Protein AF-0000000080301906 (afdb_homodimer)

Sequence (530 aa):
MTETRQLPASRRPATAAEPAEPKFQPVRPRRAFEAVCEQIRRQVADGLLLPGHRLPGERELAEEFDISRSAVRQALRNLELAGIVQSRTGVNGGFFIKNGGSDGIAQAVRDMVGLGQVPTASVMEARIELTNVAIRLACERGSEEEFDAIAADIAAHAELFRLGQGSRTNASVSEFYRLVARATHNEVIEMLVDALSEIVRTFTARIDPKPNENMISARSRVLRYMRARDADRACAVMTKHLRHVSDYIEAQRVAGLADAGPSARMTETRQLPASRRPATAAEPAEPKFQPVRPRRAFEAVCEQIRRQVADGLLLPGHRLPGERELAEEFDISRSAVRQALRNLELAGIVQSRTGVNGGFFIKNGGSDGIAQAVRDMVGLGQVPTASVMEARIELTNVAIRLACERGSEEEFDAIAADIAAHAELFRLGQGSRTNASVSEFYRLVARATHNEVIEMLVDALSEIVRTFTARIDPKPNENMISARSRVLRYMRARDADRACAVMTKHLRHVSDYIEAQRVAGLADAGPSAR

pLDDT: mean 75.4, std 19.84, range [26.52, 98.81]

Nearest PDB structures (foldseek):
  2di3-assembly1_B  TM=6.225E-01  e=1.294E-08  Corynebacterium glutamicum
  4p9f-assembly1_A  TM=5.650E-01  e=2.944E-07  Escherichia coli UMEA 3718-1
  4p9f-assembly1_B  TM=6.136E-01  e=7.753E-06  Escherichia coli UMEA 3718-1
  6on4-assembly1_B  TM=4.444E-01  e=2.075E-06  Escherichia coli K-12
  4ham-assembly1_A-2  TM=5.681E-01  e=1.928E-03  Listeria monocytogenes EGD-e

Organism: Piscinibacter sakaiensis (NCBI:txid1547922)

Structure (mmCIF, N/CA/C/O backbone):
data_AF-0000000080301906-model_v1
#
loop_
_entity.id
_entity.type
_entity.pdbx_description
1 polymer 'Transcriptional regulator, GntR family'
#
loop_
_atom_site.group_PDB
_atom_site.id
_atom_site.type_symbol
_atom_site.label_atom_id
_atom_site.label_alt_id
_atom_site.label_comp_id
_atom_site.label_asym_id
_atom_site.label_entity_id
_atom_site.label_seq_id
_atom_site.pdbx_PDB_ins_code
_atom_site.Cartn_x
_atom_site.Cartn_y
_atom_site.Cartn_z
_atom_site.occupancy
_atom_site.B_iso_or_equiv
_atom_site.auth_seq_id
_atom_site.auth_comp_id
_atom_site.auth_asym_id
_atom_site.auth_atom_id
_atom_site.pdbx_PDB_model_num
ATOM 1 N N . MET A 1 1 ? -18.016 4.84 94.75 1 32.22 1 MET A N 1
ATOM 2 C CA . MET A 1 1 ? -17.969 3.904 93.625 1 32.22 1 MET A CA 1
ATOM 3 C C . MET A 1 1 ? -17.625 4.629 92.375 1 32.22 1 MET A C 1
ATOM 5 O O . MET A 1 1 ? -18.469 5.324 91.812 1 32.22 1 MET A O 1
ATOM 9 N N . THR A 1 2 ? -16.312 5.055 92.25 1 36.12 2 THR A N 1
ATOM 10 C CA . THR A 1 2 ? -15.586 6 91.438 1 36.12 2 THR A CA 1
ATOM 11 C C . THR A 1 2 ? -15.508 5.5 90 1 36.12 2 THR A C 1
ATOM 13 O O . THR A 1 2 ? -14.961 4.426 89.688 1 36.12 2 THR A O 1
ATOM 16 N N . GLU A 1 3 ? -16.562 5.82 89.25 1 36.28 3 GLU A N 1
ATOM 17 C CA . GLU A 1 3 ? -16.703 5.387 87.875 1 36.28 3 GLU A CA 1
ATOM 18 C C . GLU A 1 3 ? -15.508 5.801 87 1 36.28 3 GLU A C 1
ATOM 20 O O . GLU A 1 3 ? -15.18 6.988 86.938 1 36.28 3 GLU A O 1
ATOM 25 N N . THR A 1 4 ? -14.484 4.926 86.938 1 38.41 4 THR A N 1
ATOM 26 C CA . THR A 1 4 ? -13.242 5 86.188 1 38.41 4 THR A CA 1
ATOM 27 C C . THR A 1 4 ? -13.531 5.234 84.688 1 38.41 4 THR A C 1
ATOM 29 O O . THR A 1 4 ? -14.117 4.383 84 1 38.41 4 THR A O 1
ATOM 32 N N . ARG A 1 5 ? -13.867 6.457 84.375 1 37.91 5 ARG A N 1
ATOM 33 C CA . ARG A 1 5 ? -14.188 6.797 83 1 37.91 5 ARG A CA 1
ATOM 34 C C . ARG A 1 5 ? -13.055 6.398 82.062 1 37.91 5 ARG A C 1
ATOM 36 O O . ARG A 1 5 ? -11.93 6.867 82.188 1 37.91 5 ARG A O 1
ATOM 43 N N . GLN A 1 6 ? -13.086 5.156 81.625 1 36.5 6 GLN A N 1
ATOM 44 C CA . GLN A 1 6 ? -12.102 4.59 80.75 1 36.5 6 GLN A CA 1
ATOM 45 C C . GLN A 1 6 ? -11.906 5.492 79.5 1 36.5 6 GLN A C 1
ATOM 47 O O . GLN A 1 6 ? -12.867 5.824 78.812 1 36.5 6 GLN A O 1
ATOM 52 N N . LEU A 1 7 ? -10.883 6.363 79.625 1 37.34 7 LEU A N 1
ATOM 53 C CA . LEU A 1 7 ? -10.539 7.324 78.562 1 37.34 7 LEU A CA 1
ATOM 54 C C . LEU A 1 7 ? -10.414 6.633 77.188 1 37.34 7 LEU A C 1
ATOM 56 O O . LEU A 1 7 ? -9.859 5.535 77.125 1 37.34 7 LEU A O 1
ATOM 60 N N . PRO A 1 8 ? -11.242 7.008 76.25 1 37.72 8 PRO A N 1
ATOM 61 C CA . PRO A 1 8 ? -11.266 6.344 74.938 1 37.72 8 PRO A CA 1
ATOM 62 C C . PRO A 1 8 ? -9.883 6.242 74.312 1 37.72 8 PRO A C 1
ATOM 64 O O . PRO A 1 8 ? -8.992 7.027 74.625 1 37.72 8 PRO A O 1
ATOM 67 N N . ALA A 1 9 ? -9.438 5.012 73.875 1 39.5 9 ALA A N 1
ATOM 68 C CA . ALA A 1 9 ? -8.211 4.59 73.25 1 39.5 9 ALA A CA 1
ATOM 69 C C . ALA A 1 9 ? -7.855 5.539 72.062 1 39.5 9 ALA A C 1
ATOM 71 O O . ALA A 1 9 ? -8.727 5.934 71.312 1 39.5 9 ALA A O 1
ATOM 72 N N . SER A 1 10 ? -6.828 6.387 72.312 1 35.16 10 SER A N 1
ATOM 73 C CA . SER A 1 10 ? -6.277 7.352 71.312 1 35.16 10 SER A CA 1
ATOM 74 C C . SER A 1 10 ? -6.062 6.719 70 1 35.16 10 SER A C 1
ATOM 76 O O . SER A 1 10 ? -5.594 5.582 69.875 1 35.16 10 SER A O 1
ATOM 78 N N . ARG A 1 11 ? -6.832 7.148 68.938 1 37.91 11 ARG A N 1
ATOM 79 C CA . ARG A 1 11 ? -6.754 6.812 67.562 1 37.91 11 ARG A CA 1
ATOM 80 C C . ARG A 1 11 ? -5.32 6.902 67.062 1 37.91 11 ARG A C 1
ATOM 82 O O . ARG A 1 11 ? -4.676 7.949 67.188 1 37.91 11 ARG A O 1
ATOM 89 N N . ARG A 1 12 ? -4.664 5.75 66.938 1 37.38 12 ARG A N 1
ATOM 90 C CA . ARG A 1 12 ? -3.332 5.645 66.375 1 37.38 12 ARG A CA 1
ATOM 91 C C . ARG A 1 12 ? -3.203 6.531 65.125 1 37.38 12 ARG A C 1
ATOM 93 O O . ARG A 1 12 ? -4.078 6.523 64.25 1 37.38 12 ARG A O 1
ATOM 100 N N . PRO A 1 13 ? -2.352 7.582 65.188 1 33.69 13 PRO A N 1
ATOM 101 C CA . PRO A 1 13 ? -2.193 8.461 64.062 1 33.69 13 PRO A CA 1
ATOM 102 C C . PRO A 1 13 ? -1.949 7.684 62.75 1 33.69 13 PRO A C 1
ATOM 104 O O . PRO A 1 13 ? -1.402 6.578 62.781 1 33.69 13 PRO A O 1
ATOM 107 N N . ALA A 1 14 ? -2.828 7.902 61.75 1 35.78 14 ALA A N 1
ATOM 108 C CA . ALA A 1 14 ? -2.785 7.355 60.375 1 35.78 14 ALA A CA 1
ATOM 109 C C . ALA A 1 14 ? -1.362 7.371 59.844 1 35.78 14 ALA A C 1
ATOM 111 O O . ALA A 1 14 ? -0.594 8.297 60.125 1 35.78 14 ALA A O 1
ATOM 112 N N . THR A 1 15 ? -0.745 6.191 59.719 1 35.06 15 THR A N 1
ATOM 113 C CA . THR A 1 15 ? 0.549 5.973 59.094 1 35.06 15 THR A CA 1
ATOM 114 C C . THR A 1 15 ? 0.758 6.949 57.938 1 35.06 15 THR A C 1
ATOM 116 O O . THR A 1 15 ? -0.129 7.125 57.094 1 35.06 15 THR A O 1
ATOM 119 N N . ALA A 1 16 ? 1.639 7.961 58.125 1 35.81 16 ALA A N 1
ATOM 120 C CA . ALA A 1 16 ? 2.076 8.93 57.094 1 35.81 16 ALA A CA 1
ATOM 121 C C . ALA A 1 16 ? 2.242 8.258 55.75 1 35.81 16 ALA A C 1
ATOM 123 O O . ALA A 1 16 ? 2.793 7.16 55.656 1 35.81 16 ALA A O 1
ATOM 124 N N . ALA A 1 17 ? 1.367 8.617 54.844 1 36.56 17 ALA A N 1
ATOM 125 C CA . ALA A 1 17 ? 1.365 8.219 53.438 1 36.56 17 ALA A CA 1
ATOM 126 C C . ALA A 1 17 ? 2.783 8.188 52.875 1 36.56 17 ALA A C 1
ATOM 128 O O . ALA A 1 17 ? 3.594 9.07 53.156 1 36.56 17 ALA A O 1
ATOM 129 N N . GLU A 1 18 ? 3.371 7.02 52.75 1 36.81 18 GLU A N 1
ATOM 130 C CA . GLU A 1 18 ? 4.66 6.848 52.094 1 36.81 18 GLU A CA 1
ATOM 131 C C . GLU A 1 18 ? 4.828 7.844 50.938 1 36.81 18 GLU A C 1
ATOM 133 O O . GLU A 1 18 ? 3.883 8.102 50.188 1 36.81 18 GLU A O 1
ATOM 138 N N . PRO A 1 19 ? 5.746 8.836 51.094 1 34.81 19 PRO A N 1
ATOM 139 C CA . PRO A 1 19 ? 5.914 9.82 50.031 1 34.81 19 PRO A CA 1
ATOM 140 C C . PRO A 1 19 ? 5.852 9.188 48.625 1 34.81 19 PRO A C 1
ATOM 142 O O . PRO A 1 19 ? 6.32 8.062 48.438 1 34.81 19 PRO A O 1
ATOM 145 N N . ALA A 1 20 ? 4.836 9.461 47.938 1 36.38 20 ALA A N 1
ATOM 146 C CA . ALA A 1 20 ? 4.582 8.992 46.594 1 36.38 20 ALA A CA 1
ATOM 147 C C . ALA A 1 20 ? 5.848 9.07 45.719 1 36.38 20 ALA A C 1
ATOM 149 O O . ALA A 1 20 ? 6.543 10.086 45.75 1 36.38 20 ALA A O 1
ATOM 150 N N . GLU A 1 21 ? 6.66 8.023 45.75 1 37.03 21 GLU A N 1
ATOM 151 C CA . GLU A 1 21 ? 7.812 7.934 44.844 1 37.03 21 GLU A CA 1
ATOM 152 C C . GLU A 1 21 ? 7.555 8.672 43.531 1 37.03 21 GLU A C 1
ATOM 154 O O . GLU A 1 21 ? 6.488 8.523 42.938 1 37.03 21 GLU A O 1
ATOM 159 N N . PRO A 1 22 ? 8.148 9.867 43.469 1 34.72 22 PRO A N 1
ATOM 160 C CA . PRO A 1 22 ? 7.797 10.625 42.281 1 34.72 22 PRO A CA 1
ATOM 161 C C . PRO A 1 22 ? 7.773 9.758 41 1 34.72 22 PRO A C 1
ATOM 163 O O . PRO A 1 22 ? 8.594 8.844 40.875 1 34.72 22 PRO A O 1
ATOM 166 N N . LYS A 1 23 ? 6.688 9.445 40.562 1 35.66 23 LYS A N 1
ATOM 167 C CA . LYS A 1 23 ? 6.406 8.594 39.406 1 35.66 23 LYS A CA 1
ATOM 168 C C . LYS A 1 23 ? 7.312 8.938 38.25 1 35.66 23 LYS A C 1
ATOM 170 O O . LYS A 1 23 ? 7.43 8.164 37.281 1 35.66 23 LYS A O 1
ATOM 175 N N . PHE A 1 24 ? 7.609 10.188 38 1 34.69 24 PHE A N 1
ATOM 176 C CA . PHE A 1 24 ? 8.422 10.617 36.875 1 34.69 24 PHE A CA 1
ATOM 177 C C . PHE A 1 24 ? 9.836 10.961 37.312 1 34.69 24 PHE A C 1
ATOM 179 O O . PHE A 1 24 ? 10.023 11.602 38.375 1 34.69 24 PHE A O 1
ATOM 186 N N . GLN A 1 25 ? 10.82 10.211 37.312 1 37.91 25 GLN A N 1
ATOM 187 C CA . GLN A 1 25 ? 12.203 10.57 37.594 1 37.91 25 GLN A CA 1
ATOM 188 C C . GLN A 1 25 ? 12.711 11.633 36.625 1 37.91 25 GLN A C 1
ATOM 190 O O . GLN A 1 25 ? 12.289 11.672 35.469 1 37.91 25 GLN A O 1
ATOM 195 N N . PRO A 1 26 ? 13.359 12.695 37.031 1 39.5 26 PRO A N 1
ATOM 196 C CA . PRO A 1 26 ? 13.922 13.758 36.188 1 39.5 26 PRO A CA 1
ATOM 197 C C . PRO A 1 26 ? 14.703 13.227 35 1 39.5 26 PRO A C 1
ATOM 199 O O . PRO A 1 26 ? 15.555 12.352 35.156 1 39.5 26 PRO A O 1
ATOM 202 N N . VAL A 1 27 ? 14.141 12.906 33.844 1 41.41 27 VAL A N 1
ATOM 203 C CA . VAL A 1 27 ? 14.844 12.453 32.656 1 41.41 27 VAL A CA 1
ATOM 204 C C . VAL A 1 27 ? 15.828 13.531 32.188 1 41.41 27 VAL A C 1
ATOM 206 O O . VAL A 1 27 ? 15.516 14.719 32.219 1 41.41 27 VAL A O 1
ATOM 209 N N . ARG A 1 28 ? 17.047 13.492 32.188 1 48.78 28 ARG A N 1
ATOM 210 C CA . ARG A 1 28 ? 18.031 14.344 31.547 1 48.78 28 ARG A CA 1
ATOM 211 C C . ARG A 1 28 ? 17.531 14.828 30.188 1 48.78 28 ARG A C 1
ATOM 213 O O . ARG A 1 28 ? 16.734 14.148 29.547 1 48.78 28 ARG A O 1
ATOM 220 N N . PRO A 1 29 ? 17.719 16.125 29.781 1 49.44 29 PRO A N 1
ATOM 221 C CA . PRO A 1 29 ? 17.062 16.797 28.672 1 49.44 29 PRO A CA 1
ATOM 222 C C . PRO A 1 29 ? 17.031 15.953 27.391 1 49.44 29 PRO A C 1
ATOM 224 O O . PRO A 1 29 ? 16 15.883 26.719 1 49.44 29 PRO A O 1
ATOM 227 N N . ARG A 1 30 ? 18.25 15.586 26.875 1 53.66 30 ARG A N 1
ATOM 228 C CA . ARG A 1 30 ? 18.328 14.703 25.703 1 53.66 30 ARG A CA 1
ATOM 229 C C . ARG A 1 30 ? 17.562 13.406 25.953 1 53.66 30 ARG A C 1
ATOM 231 O O . ARG A 1 30 ? 16.875 12.898 25.078 1 53.66 30 ARG A O 1
ATOM 238 N N . ARG A 1 31 ? 17.672 13.008 27.203 1 60.06 31 ARG A N 1
ATOM 239 C CA . ARG A 1 31 ? 17.062 11.75 27.625 1 60.06 31 ARG A CA 1
ATOM 240 C C . ARG A 1 31 ? 15.547 11.891 27.75 1 60.06 31 ARG A C 1
ATOM 242 O O . ARG A 1 31 ? 14.805 10.961 27.406 1 60.06 31 ARG A O 1
ATOM 249 N N . ALA A 1 32 ? 15.258 13.172 28.141 1 61.91 32 ALA A N 1
ATOM 250 C CA . ALA A 1 32 ? 13.828 13.398 28.328 1 61.91 32 ALA A CA 1
ATOM 251 C C . ALA A 1 32 ? 13.102 13.438 26.984 1 61.91 32 ALA A C 1
ATOM 253 O O . ALA A 1 32 ? 12.023 12.852 26.828 1 61.91 32 ALA A O 1
ATOM 254 N N . PHE A 1 33 ? 13.688 14.07 26.031 1 64.56 33 PHE A N 1
ATOM 255 C CA . PHE A 1 33 ? 13.219 14.148 24.641 1 64.56 33 PHE A CA 1
ATOM 256 C C . PHE A 1 33 ? 13.055 12.758 24.047 1 64.56 33 PHE A C 1
ATOM 258 O O . PHE A 1 33 ? 12 12.43 23.5 1 64.56 33 PHE A O 1
ATOM 265 N N . GLU A 1 34 ? 14.062 12.055 24.125 1 71.19 34 GLU A N 1
ATOM 266 C CA . GLU A 1 34 ? 14.055 10.703 23.562 1 71.19 34 GLU A CA 1
ATOM 267 C C . GLU A 1 34 ? 13.016 9.828 24.266 1 71.19 34 GLU A C 1
ATOM 269 O O . GLU A 1 34 ? 12.359 9 23.625 1 71.19 34 GLU A O 1
ATOM 274 N N . ALA A 1 35 ? 12.953 10.094 25.5 1 71.38 35 ALA A N 1
ATOM 275 C CA . ALA A 1 35 ? 11.992 9.312 26.266 1 71.38 35 ALA A CA 1
ATOM 276 C C . ALA A 1 35 ? 10.562 9.602 25.812 1 71.38 35 ALA A C 1
ATOM 278 O O . ALA A 1 35 ? 9.758 8.688 25.672 1 71.38 35 ALA A O 1
ATOM 279 N N . VAL A 1 36 ? 10.289 10.875 25.656 1 77.25 36 VAL A N 1
ATOM 280 C CA . VAL A 1 36 ? 8.961 11.25 25.203 1 77.25 36 VAL A CA 1
ATOM 281 C C . VAL A 1 36 ? 8.688 10.633 23.828 1 77.25 36 VAL A C 1
ATOM 283 O O . VAL A 1 36 ? 7.641 10.016 23.609 1 77.25 36 VAL A O 1
ATOM 286 N N . CYS A 1 37 ? 9.617 10.758 22.938 1 77.19 37 CYS A N 1
ATOM 287 C CA . CYS A 1 37 ? 9.469 10.203 21.609 1 77.19 37 CYS A CA 1
ATOM 288 C C . CYS A 1 37 ? 9.266 8.695 21.656 1 77.19 37 CYS A C 1
ATOM 290 O O . CYS A 1 37 ? 8.359 8.164 21.016 1 77.19 37 CYS A O 1
ATOM 292 N N . GLU A 1 38 ? 10.039 8.109 22.453 1 71.81 38 GLU A N 1
ATOM 293 C CA . GLU A 1 38 ? 9.977 6.652 22.547 1 71.81 38 GLU A CA 1
ATOM 294 C C . GLU A 1 38 ? 8.656 6.199 23.156 1 71.81 38 GLU A C 1
ATOM 296 O O . GLU A 1 38 ? 8.062 5.219 22.719 1 71.81 38 GLU A O 1
ATOM 301 N N . GLN A 1 39 ? 8.273 6.848 24.156 1 73 39 GLN A N 1
ATOM 302 C CA . GLN A 1 39 ? 7.039 6.449 24.812 1 73 39 GLN A CA 1
ATOM 303 C C . GLN A 1 39 ? 5.836 6.641 23.891 1 73 39 GLN A C 1
ATOM 305 O O . GLN A 1 39 ? 4.953 5.781 23.828 1 73 39 GLN A O 1
ATOM 310 N N . ILE A 1 40 ? 5.82 7.727 23.234 1 75.12 40 ILE A N 1
ATOM 311 C CA . ILE A 1 40 ? 4.703 7.965 22.312 1 75.12 40 ILE A CA 1
ATOM 312 C C . ILE A 1 40 ? 4.734 6.938 21.188 1 75.12 40 ILE A C 1
ATOM 314 O O . ILE A 1 40 ? 3.705 6.355 20.844 1 75.12 40 ILE A O 1
ATOM 318 N N . ARG A 1 41 ? 5.902 6.695 20.703 1 70.12 41 ARG A N 1
ATOM 319 C CA . ARG A 1 41 ? 6.051 5.676 19.672 1 70.12 41 ARG A CA 1
ATOM 320 C C . ARG A 1 41 ? 5.57 4.316 20.172 1 70.12 41 ARG A C 1
ATOM 322 O O . ARG A 1 41 ? 4.887 3.59 19.453 1 70.12 41 ARG A O 1
ATOM 329 N N . ARG A 1 42 ? 5.957 4.043 21.359 1 63.62 42 ARG A N 1
ATOM 330 C CA . ARG A 1 42 ? 5.562 2.771 21.969 1 63.62 42 ARG A CA 1
ATOM 331 C C . ARG A 1 42 ? 4.051 2.699 22.141 1 63.62 42 ARG A C 1
ATOM 333 O O . ARG A 1 42 ? 3.436 1.667 21.875 1 63.62 42 ARG A O 1
ATOM 340 N N . GLN A 1 43 ? 3.508 3.754 22.625 1 68.12 43 GLN A N 1
ATOM 341 C CA . GLN A 1 43 ? 2.066 3.764 22.844 1 68.12 43 GLN A CA 1
ATOM 342 C C . GLN A 1 43 ? 1.301 3.67 21.531 1 68.12 43 GLN A C 1
ATOM 344 O O . GLN A 1 43 ? 0.245 3.037 21.469 1 68.12 43 GLN A O 1
ATOM 349 N N . VAL A 1 44 ? 1.883 4.238 20.484 1 68.5 44 VAL A N 1
ATOM 350 C CA . VAL A 1 44 ? 1.298 4.141 19.156 1 68.5 44 VAL A CA 1
ATOM 351 C C . VAL A 1 44 ? 1.436 2.713 18.641 1 68.5 44 VAL A C 1
ATOM 353 O O . VAL A 1 44 ? 0.472 2.135 18.125 1 68.5 44 VAL A O 1
ATOM 356 N N . ALA A 1 45 ? 2.561 2.236 18.906 1 59.19 45 ALA A N 1
ATOM 357 C CA . ALA A 1 45 ? 2.844 0.875 18.453 1 59.19 45 ALA A CA 1
ATOM 358 C C . ALA A 1 45 ? 1.974 -0.136 19.203 1 59.19 45 ALA A C 1
ATOM 360 O O . ALA A 1 45 ? 1.518 -1.12 18.609 1 59.19 45 ALA A O 1
ATOM 361 N N . ASP A 1 46 ? 1.772 0.193 20.438 1 54.72 46 ASP A N 1
ATOM 362 C CA . ASP A 1 46 ? 1.004 -0.708 21.297 1 54.72 46 ASP A CA 1
ATOM 363 C C . ASP A 1 46 ? -0.497 -0.496 21.109 1 54.72 46 ASP A C 1
ATOM 365 O O . ASP A 1 46 ? -1.309 -1.195 21.719 1 54.72 46 ASP A O 1
ATOM 369 N N . GLY A 1 47 ? -0.782 0.411 20.266 1 57.34 47 GLY A N 1
ATOM 370 C CA . GLY A 1 47 ? -2.184 0.661 19.969 1 57.34 47 GLY A CA 1
ATOM 371 C C . GLY A 1 47 ? -2.893 1.432 21.062 1 57.34 47 GLY A C 1
ATOM 372 O O . GLY A 1 47 ? -4.125 1.495 21.094 1 57.34 47 GLY A O 1
ATOM 373 N N . LEU A 1 48 ? -2.197 1.899 22.031 1 60.84 48 LEU A N 1
ATOM 374 C CA . LEU A 1 48 ? -2.779 2.691 23.109 1 60.84 48 LEU A CA 1
ATOM 375 C C . LEU A 1 48 ? -3.119 4.098 22.625 1 60.84 48 LEU A C 1
ATOM 377 O O . LEU A 1 48 ? -4.086 4.703 23.094 1 60.84 48 LEU A O 1
ATOM 381 N N . LEU A 1 49 ? -2.264 4.582 21.781 1 66.88 49 LEU A N 1
ATOM 382 C CA . LEU A 1 49 ? -2.539 5.824 21.062 1 66.88 49 LEU A CA 1
ATOM 383 C C . LEU A 1 49 ? -2.928 5.547 19.625 1 66.88 49 LEU A C 1
ATOM 385 O O . LEU A 1 49 ? -2.113 5.043 18.844 1 66.88 49 LEU A O 1
ATOM 389 N N . LEU A 1 50 ? -4.16 5.785 19.281 1 60.81 50 LEU A N 1
ATOM 390 C CA . LEU A 1 50 ? -4.691 5.453 17.953 1 60.81 50 LEU A CA 1
ATOM 391 C C . LEU A 1 50 ? -4.59 6.645 17.016 1 60.81 50 LEU A C 1
ATOM 393 O O . LEU A 1 50 ? -4.586 7.797 17.453 1 60.81 50 LEU A O 1
ATOM 397 N N . PRO A 1 51 ? -4.422 6.273 15.727 1 64.62 51 PRO A N 1
ATOM 398 C CA . PRO A 1 51 ? -4.465 7.383 14.773 1 64.62 51 PRO A CA 1
ATOM 399 C C . PRO A 1 51 ? -5.68 8.281 14.969 1 64.62 51 PRO A C 1
ATOM 401 O O . PRO A 1 51 ? -6.781 7.793 15.242 1 64.62 51 PRO A O 1
ATOM 404 N N . GLY A 1 52 ? -5.359 9.539 14.969 1 66.94 52 GLY A N 1
ATOM 405 C CA . GLY A 1 52 ? -6.43 10.508 15.156 1 66.94 52 GLY A CA 1
ATOM 406 C C . GLY A 1 52 ? -6.586 10.953 16.594 1 66.94 52 GLY A C 1
ATOM 407 O O . GLY A 1 52 ? -7.227 11.969 16.875 1 66.94 52 GLY A O 1
ATOM 408 N N . HIS A 1 53 ? -6.047 10.203 17.5 1 70.38 53 HIS A N 1
ATOM 409 C CA . HIS A 1 53 ? -6.121 10.578 18.906 1 70.38 53 HIS A CA 1
ATOM 410 C C . HIS A 1 53 ? -5.359 11.867 19.172 1 70.38 53 HIS A C 1
ATOM 412 O O . HIS A 1 53 ? -4.234 12.039 18.703 1 70.38 53 HIS A O 1
ATOM 418 N N . ARG A 1 54 ? -6.082 12.734 19.891 1 80 54 ARG A N 1
ATOM 419 C CA . ARG A 1 54 ? -5.43 13.969 20.312 1 80 54 ARG A CA 1
ATOM 420 C C . ARG A 1 54 ? -4.508 13.719 21.5 1 80 54 ARG A C 1
ATOM 422 O O . ARG A 1 54 ? -4.918 13.117 22.484 1 80 54 ARG A O 1
ATOM 429 N N . LEU A 1 55 ? -3.293 14.078 21.297 1 84.31 55 LEU A N 1
ATOM 430 C CA . LEU A 1 55 ? -2.375 14.031 22.438 1 84.31 55 LEU A CA 1
ATOM 431 C C . LEU A 1 55 ? -2.674 15.156 23.422 1 84.31 55 LEU A C 1
ATOM 433 O O . LEU A 1 55 ? -3.18 16.203 23.031 1 84.31 55 LEU A O 1
ATOM 437 N N . PRO A 1 56 ? -2.398 14.859 24.75 1 80.75 56 PRO A N 1
ATOM 438 C CA . PRO A 1 56 ? -2.484 15.977 25.703 1 80.75 56 PRO A CA 1
ATOM 439 C C . PRO A 1 56 ? -1.654 17.188 25.266 1 80.75 56 PRO A C 1
ATOM 441 O O . PRO A 1 56 ? -0.704 17.031 24.5 1 80.75 56 PRO A O 1
ATOM 444 N N . GLY A 1 57 ? -2.129 18.359 25.703 1 82 57 GLY A N 1
ATOM 445 C CA . GLY A 1 57 ? -1.397 19.578 25.391 1 82 57 GLY A CA 1
ATOM 446 C C . GLY A 1 57 ? 0.041 19.547 25.875 1 82 57 GLY A C 1
ATOM 447 O O . GLY A 1 57 ? 0.413 18.703 26.688 1 82 57 GLY A O 1
ATOM 448 N N . GLU A 1 58 ? 0.802 20.469 25.281 1 85.75 58 GLU A N 1
ATOM 449 C CA . GLU A 1 58 ? 2.221 20.531 25.609 1 85.75 58 GLU A CA 1
ATOM 450 C C . GLU A 1 58 ? 2.43 20.656 27.125 1 85.75 58 GLU A C 1
ATOM 452 O O . GLU A 1 58 ? 3.316 20.016 27.688 1 85.75 58 GLU A O 1
ATOM 457 N N . ARG A 1 59 ? 1.595 21.5 27.766 1 84.5 59 ARG A N 1
ATOM 458 C CA . ARG A 1 59 ? 1.703 21.703 29.203 1 84.5 59 ARG A CA 1
ATOM 459 C C . ARG A 1 59 ? 1.409 20.422 29.969 1 84.5 59 ARG A C 1
ATOM 461 O O . ARG A 1 59 ? 2.152 20.047 30.875 1 84.5 59 ARG A O 1
ATOM 468 N N . GLU A 1 60 ? 0.344 19.781 29.594 1 85.56 60 GLU A N 1
ATOM 469 C CA . GLU A 1 60 ? -0.062 18.531 30.25 1 85.56 60 GLU A CA 1
ATOM 470 C C . GLU A 1 60 ? 0.981 17.438 30.062 1 85.56 60 GLU A C 1
ATOM 472 O O . GLU A 1 60 ? 1.291 16.703 30.984 1 85.56 60 GLU A O 1
ATOM 477 N N . LEU A 1 61 ? 1.506 17.297 28.844 1 84.69 61 LEU A N 1
ATOM 478 C CA . LEU A 1 61 ? 2.539 16.297 28.562 1 84.69 61 LEU A CA 1
ATOM 479 C C . LEU A 1 61 ? 3.799 16.578 29.375 1 84.69 61 LEU A C 1
ATOM 481 O O . LEU A 1 61 ? 4.445 15.656 29.875 1 84.69 61 LEU A O 1
ATOM 485 N N . ALA A 1 62 ? 4.125 17.859 29.484 1 85.31 62 ALA A N 1
ATOM 486 C CA . ALA A 1 62 ? 5.281 18.25 30.281 1 85.31 62 ALA A CA 1
ATOM 487 C C . ALA A 1 62 ? 5.117 17.812 31.734 1 85.31 62 ALA A C 1
ATOM 489 O O . ALA A 1 62 ? 6.062 17.312 32.344 1 85.31 62 ALA A O 1
ATOM 490 N N . GLU A 1 63 ? 3.895 18.031 32.219 1 83.81 63 GLU A N 1
ATOM 491 C CA . GLU A 1 63 ? 3.588 17.641 33.594 1 83.81 63 GLU A CA 1
ATOM 492 C C . GLU A 1 63 ? 3.635 16.125 33.75 1 83.81 63 GLU A C 1
ATOM 494 O O . GLU A 1 63 ? 4.199 15.617 34.719 1 83.81 63 GLU A O 1
ATOM 499 N N . GLU A 1 64 ? 3.104 15.477 32.781 1 80.06 64 GLU A N 1
ATOM 500 C CA . GLU A 1 64 ? 3.029 14.023 32.844 1 80.06 64 GLU A CA 1
ATOM 501 C C . GLU A 1 64 ? 4.418 13.391 32.781 1 80.06 64 GLU A C 1
ATOM 503 O O . GLU A 1 64 ? 4.699 12.414 33.469 1 80.06 64 GLU A O 1
ATOM 508 N N . PHE A 1 65 ? 5.227 13.969 31.969 1 78.88 65 PHE A N 1
ATOM 509 C CA . PHE A 1 65 ? 6.551 13.391 31.75 1 78.88 65 PHE A CA 1
ATOM 510 C C . PHE A 1 65 ? 7.582 14.055 32.656 1 78.88 65 PHE A C 1
ATOM 512 O O . PHE A 1 65 ? 8.742 13.633 32.688 1 78.88 65 PHE A O 1
ATOM 519 N N . ASP A 1 66 ? 7.141 15.016 33.344 1 81.19 66 ASP A N 1
ATOM 520 C CA . ASP A 1 66 ? 8 15.766 34.25 1 81.19 66 ASP A CA 1
ATOM 521 C C . ASP A 1 66 ? 9.219 16.328 33.531 1 81.19 66 ASP A C 1
ATOM 523 O O . ASP A 1 66 ? 10.359 16.125 33.938 1 81.19 66 ASP A O 1
ATOM 527 N N . ILE A 1 67 ? 8.914 16.906 32.469 1 81.62 67 ILE A N 1
ATOM 528 C CA . ILE A 1 67 ? 9.945 17.578 31.688 1 81.62 67 ILE A CA 1
ATOM 529 C C . ILE A 1 67 ? 9.469 18.969 31.281 1 81.62 67 ILE A C 1
ATOM 531 O O . ILE A 1 67 ? 8.328 19.344 31.562 1 81.62 67 ILE A O 1
ATOM 535 N N . SER A 1 68 ? 10.383 19.734 30.75 1 82.38 68 SER A N 1
ATOM 536 C CA . SER A 1 68 ? 10.047 21.094 30.359 1 82.38 68 SER A CA 1
ATOM 537 C C . SER A 1 68 ? 9.125 21.109 29.141 1 82.38 68 SER A C 1
ATOM 539 O O . SER A 1 68 ? 9.109 20.156 28.359 1 82.38 68 SER A O 1
ATOM 541 N N . ARG A 1 69 ? 8.281 22.219 29.047 1 85.19 69 ARG A N 1
ATOM 542 C CA . ARG A 1 69 ? 7.43 22.406 27.875 1 85.19 69 ARG A CA 1
ATOM 543 C C . ARG A 1 69 ? 8.258 22.5 26.609 1 85.19 69 ARG A C 1
ATOM 545 O O . ARG A 1 69 ? 7.832 22.031 25.547 1 85.19 69 ARG A O 1
ATOM 552 N N . SER A 1 70 ? 9.367 23.016 26.766 1 84 70 SER A N 1
ATOM 553 C CA . SER A 1 70 ? 10.25 23.141 25.594 1 84 70 SER A CA 1
ATOM 554 C C . SER A 1 70 ? 10.711 21.766 25.109 1 84 70 SER A C 1
ATOM 556 O O . SER A 1 70 ? 10.789 21.531 23.906 1 84 70 SER A O 1
ATOM 558 N N . ALA A 1 71 ? 11.008 20.938 26.031 1 80.5 71 ALA A N 1
ATOM 559 C CA . ALA A 1 71 ? 11.414 19.578 25.688 1 80.5 71 ALA A CA 1
ATOM 560 C C . ALA A 1 71 ? 10.281 18.812 25.016 1 80.5 71 ALA A C 1
ATOM 562 O O . ALA A 1 71 ? 10.5 18.094 24.047 1 80.5 71 ALA A O 1
ATOM 563 N N . VAL A 1 72 ? 9.047 18.984 25.5 1 84.94 72 VAL A N 1
ATOM 564 C CA . VAL A 1 72 ? 7.875 18.344 24.922 1 84.94 72 VAL A CA 1
ATOM 565 C C . VAL A 1 72 ? 7.648 18.859 23.5 1 84.94 72 VAL A C 1
ATOM 567 O O . VAL A 1 72 ? 7.398 18.062 22.578 1 84.94 72 VAL A O 1
ATOM 570 N N . ARG A 1 73 ? 7.73 20.141 23.391 1 81.31 73 ARG A N 1
ATOM 571 C CA . ARG A 1 73 ? 7.539 20.75 22.078 1 81.31 73 ARG A CA 1
ATOM 572 C C . ARG A 1 73 ? 8.547 20.188 21.078 1 81.31 73 ARG A C 1
ATOM 574 O O . ARG A 1 73 ? 8.188 19.875 19.938 1 81.31 73 ARG A O 1
ATOM 581 N N . GLN A 1 74 ? 9.695 20.031 21.453 1 81 74 GLN A N 1
ATOM 582 C CA . GLN A 1 74 ? 10.727 19.484 20.594 1 81 74 GLN A CA 1
ATOM 583 C C . GLN A 1 74 ? 10.414 18.031 20.219 1 81 74 GLN A C 1
ATOM 585 O O . GLN A 1 74 ? 10.586 17.625 19.078 1 81 74 GLN A O 1
ATOM 590 N N . ALA A 1 75 ? 10.016 17.297 21.25 1 80.94 75 ALA A N 1
ATOM 591 C CA . ALA A 1 75 ? 9.664 15.898 21.016 1 80.94 75 ALA A CA 1
ATOM 592 C C . ALA A 1 75 ? 8.508 15.781 20.031 1 80.94 75 ALA A C 1
ATOM 594 O O . ALA A 1 75 ? 8.547 14.961 19.125 1 80.94 75 ALA A O 1
ATOM 595 N N . LEU A 1 76 ? 7.512 16.625 20.25 1 82.12 76 LEU A N 1
ATOM 596 C CA . LEU A 1 76 ? 6.332 16.594 19.391 1 82.12 76 LEU A CA 1
ATOM 597 C C . LEU A 1 76 ? 6.68 17.016 17.969 1 82.12 76 LEU A C 1
ATOM 599 O O . LEU A 1 76 ? 6.164 16.453 17 1 82.12 76 LEU A O 1
ATOM 603 N N . ARG A 1 77 ? 7.527 17.891 17.875 1 75.38 77 ARG A N 1
ATOM 604 C CA . ARG A 1 77 ? 7.992 18.312 16.562 1 75.38 77 ARG A CA 1
ATOM 605 C C . ARG A 1 77 ? 8.734 17.172 15.859 1 75.38 77 ARG A C 1
ATOM 607 O O . ARG A 1 77 ? 8.578 16.953 14.656 1 75.38 77 ARG A O 1
ATOM 614 N N . ASN A 1 78 ? 9.539 16.531 16.656 1 71.06 78 ASN A N 1
ATOM 615 C CA . ASN A 1 78 ? 10.242 15.383 16.094 1 71.06 78 ASN A CA 1
ATOM 616 C C . ASN A 1 78 ? 9.273 14.305 15.633 1 71.06 78 ASN A C 1
ATOM 618 O O . ASN A 1 78 ? 9.445 13.727 14.555 1 71.06 78 ASN A O 1
ATOM 622 N N . LEU A 1 79 ? 8.328 14.07 16.516 1 75.5 79 LEU A N 1
ATOM 623 C CA . LEU A 1 79 ? 7.32 13.062 16.188 1 75.5 79 LEU A CA 1
ATOM 624 C C . LEU A 1 79 ? 6.504 13.484 14.977 1 75.5 79 LEU A C 1
ATOM 626 O O . LEU A 1 79 ? 6.055 12.633 14.203 1 75.5 79 LEU A O 1
ATOM 630 N N . GLU A 1 80 ? 6.297 14.789 14.914 1 73.69 80 GLU A N 1
ATOM 631 C CA . GLU A 1 80 ? 5.598 15.312 13.742 1 73.69 80 GLU A CA 1
ATOM 632 C C . GLU A 1 80 ? 6.426 15.117 12.477 1 73.69 80 GLU A C 1
ATOM 634 O O . GLU A 1 80 ? 5.902 14.68 11.445 1 73.69 80 GLU A O 1
ATOM 639 N N . LEU A 1 81 ? 7.629 15.352 12.602 1 61.34 81 LEU A N 1
ATOM 640 C CA . LEU A 1 81 ? 8.547 15.156 11.484 1 61.34 81 LEU A CA 1
ATOM 641 C C . LEU A 1 81 ? 8.617 13.688 11.086 1 61.34 81 LEU A C 1
ATOM 643 O O . LEU A 1 81 ? 8.727 13.367 9.906 1 61.34 81 LEU A O 1
ATOM 647 N N . ALA A 1 82 ? 8.5 12.898 12.156 1 60.31 82 ALA A N 1
ATOM 648 C CA . ALA A 1 82 ? 8.57 11.461 11.93 1 60.31 82 ALA A CA 1
ATOM 649 C C . ALA A 1 82 ? 7.238 10.922 11.414 1 60.31 82 ALA A C 1
ATOM 651 O O . ALA A 1 82 ? 7.113 9.727 11.125 1 60.31 82 ALA A O 1
ATOM 652 N N . GLY A 1 83 ? 6.266 11.781 11.398 1 63.53 83 GLY A N 1
ATOM 653 C CA . GLY A 1 83 ? 4.969 11.398 10.867 1 63.53 83 GLY A CA 1
ATOM 654 C C . GLY A 1 83 ? 4.098 10.672 11.875 1 63.53 83 GLY A C 1
ATOM 655 O O . GLY A 1 83 ? 3.152 9.977 11.5 1 63.53 83 GLY A O 1
ATOM 656 N N . ILE A 1 84 ? 4.488 10.711 13.062 1 68.5 84 ILE A N 1
ATOM 657 C CA . ILE A 1 84 ? 3.754 10 14.109 1 68.5 84 ILE A CA 1
ATOM 658 C C . ILE A 1 84 ? 2.633 10.891 14.641 1 68.5 84 ILE A C 1
ATOM 660 O O . ILE A 1 84 ? 1.528 10.414 14.914 1 68.5 84 ILE A O 1
ATOM 664 N N . VAL A 1 85 ? 3.039 12.219 14.797 1 76.06 85 VAL A N 1
ATOM 665 C CA . VAL A 1 85 ? 2.078 13.188 15.312 1 76.06 85 VAL A CA 1
ATOM 666 C C . VAL A 1 85 ? 1.854 14.289 14.281 1 76.06 85 VAL A C 1
ATOM 668 O O . VAL A 1 85 ? 2.715 14.539 13.43 1 76.06 85 VAL A O 1
ATOM 671 N N . GLN A 1 86 ? 0.665 14.727 14.172 1 73 86 GLN A N 1
ATOM 672 C CA . GLN A 1 86 ? 0.357 15.875 13.32 1 73 86 GLN A CA 1
ATOM 673 C C . GLN A 1 86 ? -0.225 17.016 14.141 1 73 86 GLN A C 1
ATOM 675 O O . GLN A 1 86 ? -1.032 16.797 15.047 1 73 86 GLN A O 1
ATOM 680 N N . SER A 1 87 ? 0.304 18.234 13.875 1 74.88 87 SER A N 1
ATOM 681 C CA . SER A 1 87 ? -0.226 19.422 14.531 1 74.88 87 SER A CA 1
ATOM 682 C C . SER A 1 87 ? -1.408 20 13.758 1 74.88 87 SER A C 1
ATOM 684 O O . SER A 1 87 ? -1.39 20.047 12.531 1 74.88 87 SER A O 1
ATOM 686 N N . ARG A 1 88 ? -2.477 20.188 14.344 1 69.25 88 ARG A N 1
ATOM 687 C CA . ARG A 1 88 ? -3.635 20.875 13.781 1 69.25 88 ARG A CA 1
ATOM 688 C C . ARG A 1 88 ? -3.869 22.203 14.461 1 69.25 88 ARG A C 1
ATOM 690 O O . ARG A 1 88 ? -3.666 22.344 15.672 1 69.25 88 ARG A O 1
ATOM 697 N N . THR A 1 89 ? -4.055 23.172 13.547 1 64.75 89 THR A N 1
ATOM 698 C CA . THR A 1 89 ? -4.301 24.5 14.086 1 64.75 89 THR A CA 1
ATOM 699 C C . THR A 1 89 ? -5.797 24.766 14.227 1 64.75 89 THR A C 1
ATOM 701 O O . THR A 1 89 ? -6.609 24.094 13.586 1 64.75 89 THR A O 1
ATOM 704 N N . GLY A 1 90 ? -6.254 25.672 15.117 1 61.03 90 GLY A N 1
ATOM 705 C CA . GLY A 1 90 ? -7.637 26.062 15.344 1 61.03 90 GLY A CA 1
ATOM 706 C C . GLY A 1 90 ? -8.062 25.922 16.797 1 61.03 90 GLY A C 1
ATOM 707 O O . GLY A 1 90 ? -7.238 25.641 17.672 1 61.03 90 GLY A O 1
ATOM 708 N N . VAL A 1 91 ? -9.336 26.25 17.094 1 62.47 91 VAL A N 1
ATOM 709 C CA . VAL A 1 91 ? -9.898 26.25 18.438 1 62.47 91 VAL A CA 1
ATOM 710 C C . VAL A 1 91 ? -9.742 24.875 19.062 1 62.47 91 VAL A C 1
ATOM 712 O O . VAL A 1 91 ? -9.453 24.75 20.266 1 62.47 91 VAL A O 1
ATOM 715 N N . ASN A 1 92 ? -9.797 23.844 18.172 1 64.56 92 ASN A N 1
ATOM 716 C CA . ASN A 1 92 ? -9.609 22.469 18.641 1 64.56 92 ASN A CA 1
ATOM 717 C C . ASN A 1 92 ? -8.297 21.891 18.125 1 64.56 92 ASN A C 1
ATOM 719 O O . ASN A 1 92 ? -8.203 20.672 17.906 1 64.56 92 ASN A O 1
ATOM 723 N N . GLY A 1 93 ? -7.441 22.812 18.031 1 71.5 93 GLY A N 1
ATOM 724 C CA . GLY A 1 93 ? -6.156 22.391 17.516 1 71.5 93 GLY A CA 1
ATOM 725 C C . GLY A 1 93 ? -5.309 21.656 18.531 1 71.5 93 GLY A C 1
ATOM 726 O O . GLY A 1 93 ? -5.695 21.547 19.703 1 71.5 93 GLY A O 1
ATOM 727 N N . GLY A 1 94 ? -4.246 20.938 18.188 1 78.75 94 GLY A N 1
ATOM 728 C CA . GLY A 1 94 ? -3.33 20.141 18.984 1 78.75 94 GLY A CA 1
ATOM 729 C C . GLY A 1 94 ? -2.547 19.125 18.172 1 78.75 94 GLY A C 1
ATOM 730 O O . GLY A 1 94 ? -2.461 19.25 16.953 1 78.75 94 GLY A O 1
ATOM 731 N N . PHE A 1 95 ? -1.886 18.344 18.922 1 80.56 95 PHE A N 1
ATOM 732 C CA . PHE A 1 95 ? -1.146 17.266 18.297 1 80.56 95 PHE A CA 1
ATOM 733 C C . PHE A 1 95 ? -1.977 15.984 18.266 1 80.56 95 PHE A C 1
ATOM 735 O O . PHE A 1 95 ? -2.605 15.617 19.25 1 80.56 95 PHE A O 1
ATOM 742 N N . PHE A 1 96 ? -2.072 15.414 17.078 1 78.69 96 PHE A N 1
ATOM 743 C CA . PHE A 1 96 ? -2.805 14.164 16.875 1 78.69 96 PHE A CA 1
ATOM 744 C C . PHE A 1 96 ? -1.881 13.07 16.359 1 78.69 96 PHE A C 1
ATOM 746 O O . PHE A 1 96 ? -0.884 13.359 15.695 1 78.69 96 PHE A O 1
ATOM 753 N N . ILE A 1 97 ? -2.201 11.906 16.906 1 71 97 ILE A N 1
ATOM 754 C CA . ILE A 1 97 ? -1.492 10.789 16.297 1 71 97 ILE A CA 1
ATOM 755 C C . ILE A 1 97 ? -1.861 10.68 14.812 1 71 97 ILE A C 1
ATOM 757 O O . ILE A 1 97 ? -3.043 10.625 14.469 1 71 97 ILE A O 1
ATOM 761 N N . LYS A 1 98 ? -0.809 10.891 14.016 1 64.5 98 LYS A N 1
ATOM 762 C CA . LYS A 1 98 ? -1.029 10.828 12.57 1 64.5 98 LYS A CA 1
ATOM 763 C C . LYS A 1 98 ? -1.558 9.453 12.156 1 64.5 98 LYS A C 1
ATOM 765 O O . LYS A 1 98 ? -1.189 8.438 12.75 1 64.5 98 LYS A O 1
ATOM 770 N N . ASN A 1 99 ? -2.496 9.594 11.289 1 55.44 99 ASN A N 1
ATOM 771 C CA . ASN A 1 99 ? -2.92 8.336 10.68 1 55.44 99 ASN A CA 1
ATOM 772 C C . ASN A 1 99 ? -1.762 7.637 9.977 1 55.44 99 ASN A C 1
ATOM 774 O O . ASN A 1 99 ? -1.173 8.188 9.039 1 55.44 99 ASN A O 1
ATOM 778 N N . GLY A 1 100 ? -0.997 6.914 10.719 1 58.12 100 GLY A N 1
ATOM 779 C CA . GLY A 1 100 ? 0.085 6.148 10.125 1 58.12 100 GLY A CA 1
ATOM 780 C C . GLY A 1 100 ? -0.278 4.695 9.891 1 58.12 100 GLY A C 1
ATOM 781 O O . GLY A 1 100 ? -1.444 4.312 10.008 1 58.12 100 GLY A O 1
ATOM 782 N N . GLY A 1 101 ? 0.463 3.996 9.32 1 62.53 101 GLY A N 1
ATOM 783 C CA . GLY A 1 101 ? 0.256 2.572 9.109 1 62.53 101 GLY A CA 1
ATOM 784 C C . GLY A 1 101 ? -0.784 2.277 8.039 1 62.53 101 GLY A C 1
ATOM 785 O O . GLY A 1 101 ? -0.784 2.898 6.977 1 62.53 101 GLY A O 1
ATOM 786 N N . SER A 1 102 ? -1.631 1.472 8.328 1 70.06 102 SER A N 1
ATOM 787 C CA . SER A 1 102 ? -2.67 1.029 7.398 1 70.06 102 SER A CA 1
ATOM 788 C C . SER A 1 102 ? -3.682 2.139 7.133 1 70.06 102 SER A C 1
ATOM 790 O O . SER A 1 102 ? -4.176 2.281 6.012 1 70.06 102 SER A O 1
ATOM 792 N N . ASP A 1 103 ? -3.822 3.037 8.133 1 67.62 103 ASP A N 1
ATOM 793 C CA . ASP A 1 103 ? -4.812 4.102 7.984 1 67.62 103 ASP A CA 1
ATOM 794 C C . ASP A 1 103 ? -4.344 5.152 6.98 1 67.62 103 ASP A C 1
ATOM 796 O O . ASP A 1 103 ? -5.141 5.668 6.195 1 67.62 103 ASP A O 1
ATOM 800 N N . GLY A 1 104 ? -3.096 5.402 7.133 1 67.12 104 GLY A N 1
ATOM 801 C CA . GLY A 1 104 ? -2.543 6.348 6.172 1 67.12 104 GLY A CA 1
ATOM 802 C C . GLY A 1 104 ? -2.609 5.848 4.738 1 67.12 104 GLY A C 1
ATOM 803 O O . GLY A 1 104 ? -2.951 6.602 3.828 1 67.12 104 GLY A O 1
ATOM 804 N N . ILE A 1 105 ? -2.365 4.641 4.57 1 72.94 105 ILE A N 1
ATOM 805 C CA . ILE A 1 105 ? -2.408 4.023 3.25 1 72.94 105 ILE A CA 1
ATOM 806 C C . ILE A 1 105 ? -3.852 3.973 2.75 1 72.94 105 ILE A C 1
ATOM 808 O O . ILE A 1 105 ? -4.129 4.336 1.605 1 72.94 105 ILE A O 1
ATOM 812 N N . ALA A 1 106 ? -4.738 3.547 3.607 1 72.44 106 ALA A N 1
ATOM 813 C CA . ALA A 1 106 ? -6.152 3.479 3.252 1 72.44 106 ALA A CA 1
ATOM 814 C C . ALA A 1 106 ? -6.68 4.844 2.822 1 72.44 106 ALA A C 1
ATOM 816 O O . ALA A 1 106 ? -7.398 4.957 1.828 1 72.44 106 ALA A O 1
ATOM 817 N N . GLN A 1 107 ? -6.285 5.793 3.562 1 68 107 GLN A N 1
ATOM 818 C CA . GLN A 1 107 ? -6.738 7.145 3.252 1 68 107 GLN A CA 1
ATOM 819 C C . GLN A 1 107 ? -6.203 7.609 1.902 1 68 107 GLN A C 1
ATOM 821 O O . GLN A 1 107 ? -6.934 8.203 1.107 1 68 107 GLN A O 1
ATOM 826 N N . ALA A 1 108 ? -5.004 7.309 1.688 1 67.69 108 ALA A N 1
ATOM 827 C CA . ALA A 1 108 ? -4.395 7.719 0.425 1 67.69 108 ALA A CA 1
ATOM 828 C C . ALA A 1 108 ? -5.113 7.082 -0.761 1 67.69 108 ALA A C 1
ATOM 830 O O . ALA A 1 108 ? -5.406 7.758 -1.751 1 67.69 108 ALA A O 1
ATOM 831 N N . VAL A 1 109 ? -5.426 5.883 -0.666 1 73 109 VAL A N 1
ATOM 832 C CA . VAL A 1 109 ? -6.09 5.16 -1.746 1 73 109 VAL A CA 1
ATOM 833 C C . VAL A 1 109 ? -7.535 5.641 -1.874 1 73 109 VAL A C 1
ATOM 835 O O . VAL A 1 109 ? -8.031 5.848 -2.984 1 73 109 VAL A O 1
ATOM 838 N N . ARG A 1 110 ? -8.156 5.871 -0.732 1 69.75 110 ARG A N 1
ATOM 839 C CA . ARG A 1 110 ? -9.523 6.375 -0.75 1 69.75 110 ARG A CA 1
ATOM 840 C C . ARG A 1 110 ? -9.602 7.727 -1.454 1 69.75 110 ARG A C 1
ATOM 842 O O . ARG A 1 110 ? -10.539 7.988 -2.207 1 69.75 110 ARG A O 1
ATOM 849 N N . ASP A 1 111 ? -8.703 8.461 -1.103 1 62.19 111 ASP A N 1
ATOM 850 C CA . ASP A 1 111 ? -8.664 9.781 -1.721 1 62.19 111 ASP A CA 1
ATOM 851 C C . ASP A 1 111 ? -8.57 9.68 -3.24 1 62.19 111 ASP A C 1
ATOM 853 O O . ASP A 1 111 ? -9.242 10.414 -3.963 1 62.19 111 ASP A O 1
ATOM 857 N N . MET A 1 112 ? -7.895 8.766 -3.67 1 67.31 112 MET A N 1
ATOM 858 C CA . MET A 1 112 ? -7.727 8.586 -5.109 1 67.31 112 MET A CA 1
ATOM 859 C C . MET A 1 112 ? -9 8.031 -5.738 1 67.31 112 MET A C 1
ATOM 861 O O . MET A 1 112 ? -9.344 8.391 -6.867 1 67.31 112 MET A O 1
ATOM 865 N N . VAL A 1 113 ? -9.633 7.203 -5.07 1 69.5 113 VAL A N 1
ATOM 866 C CA . VAL A 1 113 ? -10.906 6.672 -5.535 1 69.5 113 VAL A CA 1
ATOM 867 C C . VAL A 1 113 ? -11.945 7.797 -5.605 1 69.5 113 VAL A C 1
ATOM 869 O O . VAL A 1 113 ? -12.664 7.93 -6.598 1 69.5 113 VAL A O 1
ATOM 872 N N . GLY A 1 114 ? -11.945 8.5 -4.57 1 64.62 114 GLY A N 1
ATOM 873 C CA . GLY A 1 114 ? -12.883 9.617 -4.516 1 64.62 114 GLY A CA 1
ATOM 874 C C . GLY A 1 114 ? -12.664 10.633 -5.621 1 64.62 114 GLY A C 1
ATOM 875 O O . GLY A 1 114 ? -13.625 11.242 -6.109 1 64.62 114 GLY A O 1
ATOM 876 N N . LEU A 1 115 ? -11.438 10.719 -6.031 1 57.06 115 LEU A N 1
ATOM 877 C CA . LEU A 1 115 ? -11.07 11.68 -7.07 1 57.06 115 LEU A CA 1
ATOM 878 C C . LEU A 1 115 ? -11.273 11.078 -8.461 1 57.06 115 LEU A C 1
ATOM 880 O O . LEU A 1 115 ? -11.062 11.758 -9.469 1 57.06 115 LEU A O 1
ATOM 884 N N . GLY A 1 116 ? -11.695 9.875 -8.43 1 65.88 116 GLY A N 1
ATOM 885 C CA . GLY A 1 116 ? -11.922 9.211 -9.703 1 65.88 116 GLY A CA 1
ATOM 886 C C . GLY A 1 116 ? -10.641 8.758 -10.375 1 65.88 116 GLY A C 1
ATOM 887 O O . GLY A 1 116 ? -10.648 8.383 -11.555 1 65.88 116 GLY A O 1
ATOM 888 N N . GLN A 1 117 ? -9.555 8.805 -9.656 1 66.75 117 GLN A N 1
ATOM 889 C CA . GLN A 1 117 ? -8.258 8.422 -10.211 1 66.75 117 GLN A CA 1
ATOM 890 C C . GLN A 1 117 ? -8.094 6.902 -10.211 1 66.75 117 GLN A C 1
ATOM 892 O O . GLN A 1 117 ? -7.312 6.359 -11 1 66.75 117 GLN A O 1
AT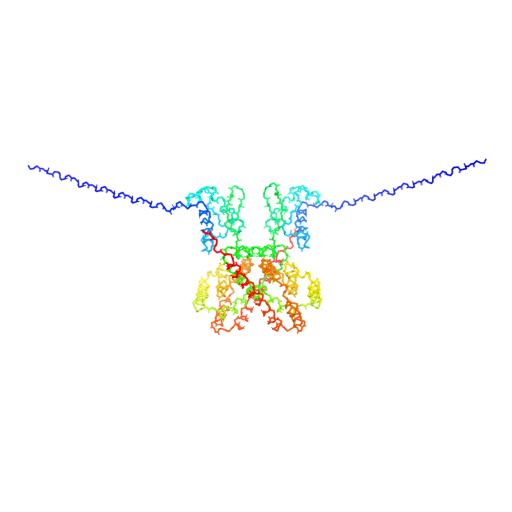OM 897 N N . VAL A 1 118 ? -8.805 6.293 -9.328 1 80.75 118 VAL A N 1
ATOM 898 C CA . VAL A 1 118 ? -8.734 4.844 -9.164 1 80.75 118 VAL A CA 1
ATOM 899 C C . VAL A 1 118 ? -10.141 4.258 -9.133 1 80.75 118 VAL A C 1
ATOM 901 O O . VAL A 1 118 ? -10.961 4.645 -8.289 1 80.75 118 VAL A O 1
ATOM 904 N N . PRO A 1 119 ? -10.477 3.438 -10.117 1 84.06 119 PRO A N 1
ATOM 905 C CA . PRO A 1 119 ? -11.773 2.766 -10.047 1 84.06 119 PRO A CA 1
ATOM 906 C C . PRO A 1 119 ? -11.898 1.847 -8.836 1 84.06 119 PRO A C 1
ATOM 908 O O . PRO A 1 119 ? -10.914 1.255 -8.398 1 84.06 119 PRO A O 1
ATOM 911 N N . THR A 1 120 ? -13.109 1.716 -8.367 1 86.31 120 THR A N 1
ATOM 912 C CA . THR A 1 120 ? -13.375 0.818 -7.246 1 86.31 120 THR A CA 1
ATOM 913 C C . THR A 1 120 ? -12.961 -0.611 -7.586 1 86.31 120 THR A C 1
ATOM 915 O O . THR A 1 120 ? -12.492 -1.349 -6.719 1 86.31 120 THR A O 1
ATOM 918 N N . ALA A 1 121 ? -13.133 -0.96 -8.836 1 91.94 121 ALA A N 1
ATOM 919 C CA . ALA A 1 121 ? -12.766 -2.297 -9.297 1 91.94 121 ALA A CA 1
ATOM 920 C C . ALA A 1 121 ? -11.273 -2.555 -9.102 1 91.94 121 ALA A C 1
ATOM 922 O O . ALA A 1 121 ? -10.867 -3.682 -8.82 1 91.94 121 ALA A O 1
ATOM 923 N N . SER A 1 122 ? -10.469 -1.543 -9.258 1 94.19 122 SER A N 1
ATOM 924 C CA . SER A 1 122 ? -9.031 -1.673 -9.078 1 94.19 122 SER A CA 1
ATOM 925 C C . SER A 1 122 ? -8.68 -1.966 -7.617 1 94.19 122 SER A C 1
ATOM 927 O O . SER A 1 122 ? -7.77 -2.744 -7.336 1 94.19 122 SER A O 1
ATOM 929 N N . VAL A 1 123 ? -9.398 -1.336 -6.754 1 93.06 123 VAL A N 1
ATOM 930 C CA . VAL A 1 123 ? -9.188 -1.56 -5.328 1 93.06 123 VAL A CA 1
ATOM 931 C C . VAL A 1 123 ? -9.539 -3.006 -4.977 1 93.06 123 VAL A C 1
ATOM 933 O O . VAL A 1 123 ? -8.773 -3.684 -4.285 1 93.06 123 VAL A O 1
ATOM 936 N N . MET A 1 124 ? -10.641 -3.48 -5.52 1 94.88 124 MET A N 1
ATOM 937 C CA . MET A 1 124 ? -11.102 -4.832 -5.219 1 94.88 124 MET A CA 1
ATOM 938 C C . MET A 1 124 ? -10.141 -5.875 -5.785 1 94.88 124 MET A C 1
ATOM 940 O O . MET A 1 124 ? -9.805 -6.848 -5.109 1 94.88 124 MET A O 1
ATOM 944 N N . GLU A 1 125 ? -9.719 -5.645 -6.922 1 97.12 125 GLU A N 1
ATOM 945 C CA . GLU A 1 125 ? -8.773 -6.57 -7.531 1 97.12 125 GLU A CA 1
ATOM 946 C C . GLU A 1 125 ? -7.449 -6.586 -6.766 1 97.12 125 GLU A C 1
ATOM 948 O O . GLU A 1 125 ? -6.887 -7.652 -6.516 1 97.12 125 GLU A O 1
ATOM 953 N N . ALA A 1 126 ? -6.93 -5.422 -6.453 1 97.31 126 ALA A N 1
ATOM 954 C CA . ALA A 1 126 ? -5.699 -5.332 -5.676 1 97.31 126 ALA A CA 1
ATOM 955 C C . ALA A 1 126 ? -5.844 -6.051 -4.336 1 97.31 126 ALA A C 1
ATOM 957 O O . ALA A 1 126 ? -4.914 -6.715 -3.875 1 97.31 126 ALA A O 1
ATOM 958 N N . ARG A 1 127 ? -6.941 -5.891 -3.707 1 96.44 127 ARG A N 1
ATOM 959 C CA . ARG A 1 127 ? -7.207 -6.57 -2.445 1 96.44 127 ARG A CA 1
ATOM 960 C C . ARG A 1 127 ? -7.121 -8.086 -2.611 1 96.44 127 ARG A C 1
ATOM 962 O O . ARG A 1 127 ? -6.523 -8.773 -1.784 1 96.44 127 ARG A O 1
ATOM 969 N N . ILE A 1 128 ? -7.781 -8.586 -3.664 1 98.06 128 ILE A N 1
ATOM 970 C CA . ILE A 1 128 ? -7.754 -10.023 -3.922 1 98.06 128 ILE A CA 1
ATOM 971 C C . ILE A 1 128 ? -6.309 -10.5 -4.062 1 98.06 128 ILE A C 1
ATOM 973 O O . ILE A 1 128 ? -5.898 -11.461 -3.414 1 98.06 128 ILE A O 1
ATOM 977 N N . GLU A 1 129 ? -5.559 -9.844 -4.855 1 98.44 129 GLU A N 1
ATOM 978 C CA . GLU A 1 129 ? -4.176 -10.227 -5.109 1 98.44 129 GLU A CA 1
ATOM 979 C C . GLU A 1 129 ? -3.348 -10.195 -3.828 1 98.44 129 GLU A C 1
ATOM 981 O O . GLU A 1 129 ? -2.588 -11.125 -3.547 1 98.44 129 GLU A O 1
ATOM 986 N N . LEU A 1 130 ? -3.453 -9.148 -3.039 1 97.88 130 LEU A N 1
ATOM 987 C CA . LEU A 1 130 ? -2.66 -9 -1.824 1 97.88 130 LEU A CA 1
ATOM 988 C C . LEU A 1 130 ? -3.09 -10 -0.762 1 97.88 130 LEU A C 1
ATOM 990 O O . LEU A 1 130 ? -2.26 -10.5 0.005 1 97.88 130 LEU A O 1
ATOM 994 N N . THR A 1 131 ? -4.379 -10.25 -0.691 1 98.25 131 THR A N 1
ATOM 995 C CA . THR A 1 131 ? -4.859 -11.273 0.233 1 98.25 131 THR A CA 1
ATOM 996 C C . THR A 1 131 ? -4.285 -12.641 -0.122 1 98.25 131 THR A C 1
ATOM 998 O O . THR A 1 131 ? -3.904 -13.406 0.764 1 98.25 131 THR A O 1
ATOM 1001 N N . ASN A 1 132 ? -4.223 -12.891 -1.401 1 98.69 132 ASN A N 1
ATOM 1002 C CA . ASN A 1 132 ? -3.641 -14.156 -1.832 1 98.69 132 ASN A CA 1
ATOM 1003 C C . ASN A 1 132 ? -2.152 -14.234 -1.5 1 98.69 132 ASN A C 1
ATOM 1005 O O . ASN A 1 132 ? -1.647 -15.297 -1.136 1 98.69 132 ASN A O 1
ATOM 1009 N N . VAL A 1 133 ? -1.467 -13.133 -1.641 1 98.56 133 VAL A N 1
ATOM 1010 C CA . VAL A 1 133 ? -0.079 -13.078 -1.193 1 98.56 133 VAL A CA 1
ATOM 1011 C C . VAL A 1 133 ? 0 -13.43 0.291 1 98.56 133 VAL A C 1
ATOM 1013 O O . VAL A 1 133 ? 0.835 -14.234 0.702 1 98.56 133 VAL A O 1
ATOM 1016 N N . ALA A 1 134 ? -0.84 -12.805 1.09 1 98.56 134 ALA A N 1
ATOM 1017 C CA . ALA A 1 134 ? -0.855 -13.039 2.531 1 98.56 134 ALA A CA 1
ATOM 1018 C C . ALA A 1 134 ? -1.143 -14.5 2.844 1 98.56 134 ALA A C 1
ATOM 1020 O O . ALA A 1 134 ? -0.49 -15.102 3.703 1 98.56 134 ALA A O 1
ATOM 1021 N N . ILE A 1 135 ? -2.1 -15.086 2.145 1 98.81 135 ILE A N 1
ATOM 1022 C CA . ILE A 1 135 ? -2.471 -16.484 2.357 1 98.81 135 ILE A CA 1
ATOM 1023 C C . ILE A 1 135 ? -1.279 -17.391 2.049 1 98.81 135 ILE A C 1
ATOM 1025 O O . ILE A 1 135 ? -0.953 -18.281 2.832 1 98.81 135 ILE A O 1
ATOM 1029 N N . ARG A 1 136 ? -0.618 -17.203 0.973 1 98.5 136 ARG A N 1
ATOM 1030 C CA . ARG A 1 136 ? 0.521 -18.016 0.579 1 98.5 136 ARG A CA 1
ATOM 1031 C C . ARG A 1 136 ? 1.63 -17.953 1.624 1 98.5 136 ARG A C 1
ATOM 1033 O O . ARG A 1 136 ? 2.168 -18.984 2.031 1 98.5 136 ARG A O 1
ATOM 1040 N N . LEU A 1 137 ? 1.961 -16.75 2.031 1 98.38 137 LEU A N 1
ATOM 1041 C CA . LEU A 1 137 ? 3.018 -16.578 3.023 1 98.38 137 LEU A CA 1
ATOM 1042 C C . LEU A 1 137 ? 2.602 -17.156 4.367 1 98.38 137 LEU A C 1
ATOM 1044 O O . LEU A 1 137 ? 3.414 -17.781 5.055 1 98.38 137 LEU A O 1
ATOM 1048 N N . ALA A 1 138 ? 1.373 -16.922 4.742 1 98.5 138 ALA A N 1
ATOM 1049 C CA . ALA A 1 138 ? 0.867 -17.453 6.012 1 98.5 138 ALA A CA 1
ATOM 1050 C C . ALA A 1 138 ? 0.865 -18.969 6.012 1 98.5 138 ALA A C 1
ATOM 1052 O O . ALA A 1 138 ? 1.104 -19.594 7.047 1 98.5 138 ALA A O 1
ATOM 1053 N N . CYS A 1 139 ? 0.52 -19.609 4.867 1 98.44 139 CYS A N 1
ATOM 1054 C CA . CYS A 1 139 ? 0.567 -21.062 4.754 1 98.44 139 CYS A CA 1
ATOM 1055 C C . CYS A 1 139 ? 1.967 -21.594 5.051 1 98.44 139 CYS A C 1
ATOM 1057 O O . CYS A 1 139 ? 2.121 -22.656 5.668 1 98.44 139 CYS A O 1
ATOM 1059 N N . GLU A 1 140 ? 2.922 -20.859 4.664 1 96.94 140 GLU A N 1
ATOM 1060 C CA . GLU A 1 140 ? 4.312 -21.266 4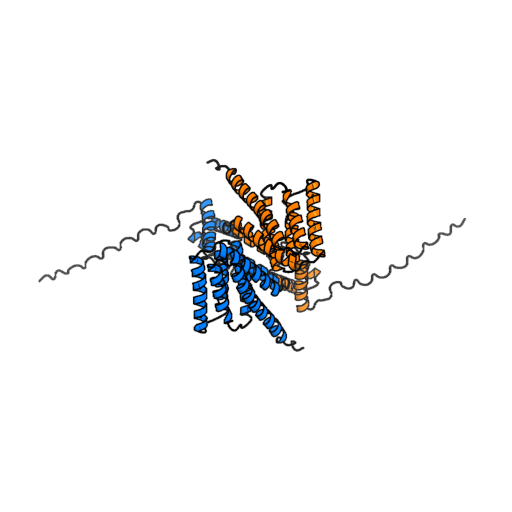.836 1 96.94 140 GLU A CA 1
ATOM 1061 C C . GLU A 1 140 ? 4.781 -21.031 6.273 1 96.94 140 GLU A C 1
ATOM 1063 O O . GLU A 1 140 ? 5.523 -21.844 6.824 1 96.94 140 GLU A O 1
ATOM 1068 N N . ARG A 1 141 ? 4.309 -19.922 6.926 1 96.75 141 ARG A N 1
ATOM 1069 C CA . ARG A 1 141 ? 4.977 -19.438 8.133 1 96.75 141 ARG A CA 1
ATOM 1070 C C . ARG A 1 141 ? 4.043 -19.5 9.336 1 96.75 141 ARG A C 1
ATOM 1072 O O . ARG A 1 141 ? 4.496 -19.484 10.484 1 96.75 141 ARG A O 1
ATOM 1079 N N . GLY A 1 142 ? 2.758 -19.438 9.125 1 97.5 142 GLY A N 1
ATOM 1080 C CA . GLY A 1 142 ? 1.801 -19.281 10.211 1 97.5 142 GLY A CA 1
ATOM 1081 C C . GLY A 1 142 ? 1.89 -20.391 11.25 1 97.5 142 GLY A C 1
ATOM 1082 O O . GLY A 1 142 ? 2.125 -21.547 10.906 1 97.5 142 GLY A O 1
ATOM 1083 N N . SER A 1 143 ? 1.688 -20.031 12.516 1 97.88 143 SER A N 1
ATOM 1084 C CA . SER A 1 143 ? 1.671 -21 13.617 1 97.88 143 SER A CA 1
ATOM 1085 C C . SER A 1 143 ? 0.258 -21.5 13.891 1 97.88 143 SER A C 1
ATOM 1087 O O . SER A 1 143 ? -0.72 -20.891 13.461 1 97.88 143 SER A O 1
ATOM 1089 N N . GLU A 1 144 ? 0.251 -22.578 14.594 1 97.44 144 GLU A N 1
ATOM 1090 C CA . GLU A 1 144 ? -1.056 -23.109 14.969 1 97.44 144 GL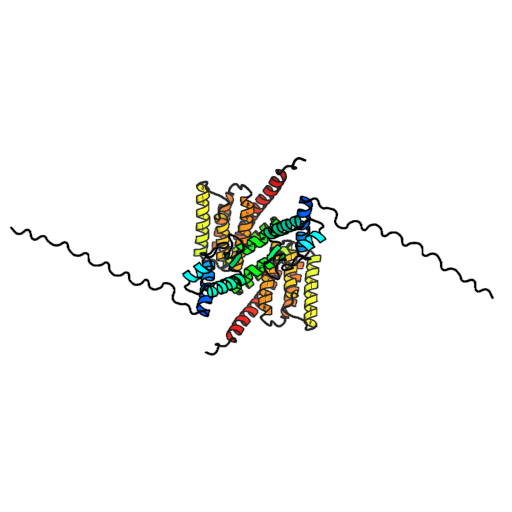U A CA 1
ATOM 1091 C C . GLU A 1 144 ? -1.814 -22.125 15.867 1 97.44 144 GLU A C 1
ATOM 1093 O O . GLU A 1 144 ? -3.041 -22.031 15.789 1 97.44 144 GLU A O 1
ATOM 1098 N N . GLU A 1 145 ? -1.097 -21.438 16.688 1 97.69 145 GLU A N 1
ATOM 1099 C CA . GLU A 1 145 ? -1.72 -20.422 17.531 1 97.69 145 GLU A CA 1
ATOM 1100 C C . GLU A 1 145 ? -2.359 -19.328 16.703 1 97.69 145 GLU A C 1
ATOM 1102 O O . GLU A 1 145 ? -3.445 -18.844 17.031 1 97.69 145 GLU A O 1
ATOM 1107 N N . GLU A 1 146 ? -1.697 -18.953 15.711 1 97.62 146 GLU A N 1
ATOM 1108 C CA . GLU A 1 146 ? -2.232 -17.922 14.828 1 97.62 146 GLU A CA 1
ATOM 1109 C C . GLU A 1 146 ? -3.441 -18.438 14.055 1 97.62 146 GLU A C 1
ATOM 1111 O O . GLU A 1 146 ? -4.414 -17.703 13.852 1 97.62 146 GLU A O 1
ATOM 1116 N N . PHE A 1 147 ? -3.416 -19.672 13.602 1 98.38 147 PHE A N 1
ATOM 1117 C CA . PHE A 1 147 ? -4.562 -20.266 12.922 1 98.38 147 PHE A CA 1
ATOM 1118 C C . PHE A 1 147 ? -5.738 -20.422 13.875 1 98.38 147 PHE A C 1
ATOM 1120 O O . PHE A 1 147 ? -6.895 -20.266 13.477 1 98.38 147 PHE A O 1
ATOM 1127 N N . ASP A 1 148 ? -5.445 -20.688 15.141 1 98.25 148 ASP A N 1
ATOM 1128 C CA . ASP A 1 148 ? -6.488 -20.75 16.156 1 98.25 148 ASP A CA 1
ATOM 1129 C C . ASP A 1 148 ? -7.168 -19.391 16.328 1 98.25 148 ASP A C 1
ATOM 1131 O O . ASP A 1 148 ? -8.383 -19.312 16.531 1 98.25 148 ASP A O 1
ATOM 1135 N N . ALA A 1 149 ? -6.383 -18.359 16.312 1 96.75 149 ALA A N 1
ATOM 1136 C CA . ALA A 1 149 ? -6.938 -17.016 16.406 1 96.75 149 ALA A CA 1
ATOM 1137 C C . ALA A 1 149 ? -7.879 -16.719 15.242 1 96.75 149 ALA A C 1
ATOM 1139 O O . ALA A 1 149 ? -8.922 -16.094 15.422 1 96.75 149 ALA A O 1
ATOM 1140 N N . ILE A 1 150 ? -7.492 -17.156 14.062 1 97.5 150 ILE A N 1
ATOM 1141 C CA . ILE A 1 150 ? -8.344 -17 12.891 1 97.5 150 ILE A CA 1
ATOM 1142 C C . ILE A 1 150 ? -9.633 -17.797 13.078 1 97.5 150 ILE A C 1
ATOM 1144 O O . ILE A 1 150 ? -10.727 -17.297 12.797 1 97.5 150 ILE A O 1
ATOM 1148 N N . ALA A 1 151 ? -9.484 -19 13.547 1 97.69 151 ALA A N 1
ATOM 1149 C CA . ALA A 1 151 ? -10.648 -19.844 13.805 1 97.69 151 ALA A CA 1
ATOM 1150 C C . ALA A 1 151 ? -11.594 -19.188 14.805 1 97.69 151 ALA A C 1
ATOM 1152 O O . ALA A 1 151 ? -12.812 -19.25 14.641 1 97.69 151 ALA A O 1
ATOM 1153 N N . ALA A 1 152 ? -11.055 -18.672 15.852 1 96.56 152 ALA A N 1
ATOM 1154 C CA . ALA A 1 152 ? -11.852 -17.984 16.875 1 96.56 152 ALA A CA 1
ATOM 1155 C C . ALA A 1 152 ? -12.617 -16.812 16.281 1 96.56 152 ALA A C 1
ATOM 1157 O O . ALA A 1 152 ? -13.766 -16.562 16.656 1 96.56 152 ALA A O 1
ATOM 1158 N N . ASP A 1 153 ? -11.945 -16.078 15.43 1 93.31 153 ASP A N 1
ATOM 1159 C CA . ASP A 1 153 ? -12.594 -14.961 14.766 1 93.31 153 ASP A CA 1
ATOM 1160 C C . ASP A 1 153 ? -13.773 -15.445 13.914 1 93.31 153 ASP A C 1
ATOM 1162 O O . ASP A 1 153 ? -14.852 -14.844 13.938 1 93.31 153 ASP A O 1
ATOM 1166 N N . ILE A 1 154 ? -13.586 -16.5 13.086 1 93.81 154 ILE A N 1
ATOM 1167 C CA . ILE A 1 154 ? -14.633 -17.062 12.242 1 93.81 154 ILE A CA 1
ATOM 1168 C C . ILE A 1 154 ? -15.812 -17.5 13.117 1 93.81 154 ILE A C 1
ATOM 1170 O O . ILE A 1 154 ? -16.969 -17.203 12.805 1 93.81 154 ILE A O 1
ATOM 1174 N N . ALA A 1 155 ? -15.516 -18.156 14.219 1 93.31 155 ALA A N 1
ATOM 1175 C CA . ALA A 1 155 ? -16.547 -18.641 15.125 1 93.31 155 ALA A CA 1
ATOM 1176 C C . ALA A 1 155 ? -17.328 -17.5 15.742 1 93.31 155 ALA A C 1
ATOM 1178 O O . ALA A 1 155 ? -18.547 -17.578 15.891 1 93.31 155 ALA A O 1
ATOM 1179 N N . ALA A 1 156 ? -16.641 -16.469 16.172 1 89.25 156 ALA A N 1
ATOM 1180 C CA . ALA A 1 156 ? -17.281 -15.305 16.766 1 89.25 156 ALA A CA 1
ATOM 1181 C C . ALA A 1 156 ? -18.266 -14.672 15.781 1 89.25 156 ALA A C 1
ATOM 1183 O O . ALA A 1 156 ? -19.359 -14.258 16.172 1 89.25 156 ALA A O 1
ATOM 1184 N N . HIS A 1 157 ? -17.906 -14.602 14.555 1 86.06 157 HIS A N 1
ATOM 1185 C CA . HIS A 1 157 ? -18.781 -14.023 13.547 1 86.06 157 HIS A CA 1
ATOM 1186 C C . HIS A 1 157 ? -19.969 -14.945 13.258 1 86.06 157 HIS A C 1
ATOM 1188 O O . HIS A 1 157 ? -21.094 -14.469 13.055 1 86.06 157 HIS A O 1
ATOM 1194 N N . ALA A 1 158 ? -19.641 -16.172 13.148 1 87.06 158 ALA A N 1
ATOM 1195 C CA . ALA A 1 158 ? -20.719 -17.141 12.953 1 87.06 158 ALA A CA 1
ATOM 1196 C C . ALA A 1 158 ? -21.766 -17.016 14.047 1 87.06 158 ALA A C 1
ATOM 1198 O O . ALA A 1 158 ? -22.969 -17.094 13.773 1 87.06 158 ALA A O 1
ATOM 1199 N N . GLU A 1 159 ? -21.312 -16.812 15.234 1 87.25 159 GLU A N 1
ATOM 1200 C CA . GLU A 1 159 ? -22.234 -16.672 16.375 1 87.25 159 GLU A CA 1
ATOM 1201 C C . GLU A 1 159 ? -23.047 -15.383 16.25 1 87.25 159 GLU A C 1
ATOM 1203 O O . GLU A 1 159 ? -24.25 -15.383 16.531 1 87.25 159 GLU A O 1
ATOM 1208 N N . LEU A 1 160 ? -22.406 -14.344 15.852 1 81.56 160 LEU A N 1
ATOM 1209 C CA . LEU A 1 160 ? -23.109 -13.086 15.648 1 81.56 160 LEU A CA 1
ATOM 1210 C C . LEU A 1 160 ? -24.203 -13.234 14.586 1 81.56 160 LEU A C 1
ATOM 1212 O O . LEU A 1 160 ? -25.297 -12.688 14.727 1 81.56 160 LEU A O 1
ATOM 1216 N N . PHE A 1 161 ? -23.891 -13.922 13.578 1 78.06 161 PHE A N 1
ATOM 1217 C CA . PHE A 1 161 ? -24.859 -14.164 12.516 1 78.06 161 PHE A CA 1
ATOM 1218 C C . PHE A 1 161 ? -26.047 -14.969 13.039 1 78.06 161 PHE A C 1
ATOM 1220 O O . PHE A 1 161 ? -27.188 -14.664 12.719 1 78.06 161 PHE A O 1
ATOM 1227 N N . ARG A 1 162 ? -25.719 -15.938 13.797 1 81.88 162 ARG A N 1
ATOM 1228 C CA . ARG A 1 162 ? -26.766 -16.781 14.359 1 81.88 162 ARG A CA 1
ATOM 1229 C C . ARG A 1 162 ? -27.703 -15.969 15.242 1 81.88 162 ARG A C 1
ATOM 1231 O O . ARG A 1 162 ? -28.922 -16.219 15.266 1 81.88 162 ARG A O 1
ATOM 1238 N N . LEU A 1 163 ? -27.203 -14.992 15.875 1 82 163 LEU A N 1
ATOM 1239 C CA . LEU A 1 163 ? -27.984 -14.18 16.797 1 82 163 LEU A CA 1
ATOM 1240 C C . LEU A 1 163 ? -28.656 -13.016 16.078 1 82 163 LEU A C 1
ATOM 1242 O O . LEU A 1 163 ? -29.312 -12.188 16.703 1 82 163 LEU A O 1
ATOM 1246 N N . GLY A 1 164 ? -28.484 -12.891 14.781 1 74.94 164 GLY A N 1
ATOM 1247 C CA . GLY A 1 164 ? -29.078 -11.82 13.992 1 74.94 164 GLY A CA 1
ATOM 1248 C C . GLY A 1 164 ? -28.391 -10.484 14.188 1 74.94 164 GLY A C 1
ATOM 1249 O O . GLY A 1 164 ? -28.969 -9.438 13.93 1 74.94 164 GLY A O 1
ATOM 1250 N N . GLN A 1 165 ? -27.281 -10.469 14.75 1 71.44 165 GLN A N 1
ATOM 1251 C CA . GLN A 1 165 ? -26.531 -9.258 15.047 1 71.44 165 GLN A CA 1
ATOM 1252 C C . GLN A 1 165 ? -25.391 -9.055 14.047 1 71.44 165 GLN A C 1
ATOM 1254 O O . GLN A 1 165 ? -24.453 -8.305 14.312 1 71.44 165 GLN A O 1
ATOM 1259 N N . GLY A 1 166 ? -25.562 -9.836 13 1 63.25 166 GLY A N 1
ATOM 1260 C CA . GLY A 1 166 ? -24.516 -9.719 11.992 1 63.25 166 GLY A CA 1
ATOM 1261 C C . GLY A 1 166 ? -24.562 -8.406 11.234 1 63.25 166 GLY A C 1
ATOM 1262 O O . GLY A 1 166 ? -25.625 -7.965 10.812 1 63.25 166 GLY A O 1
ATOM 1263 N N . SER A 1 167 ? -23.547 -7.414 11.578 1 61.44 167 SER A N 1
ATOM 1264 C CA . SER A 1 167 ? -23.453 -6.199 10.781 1 61.44 167 SER A CA 1
ATOM 1265 C C . SER A 1 167 ? -22.156 -6.172 9.977 1 61.44 167 SER A C 1
ATOM 1267 O O . SER A 1 167 ? -21.094 -6.57 10.484 1 61.44 167 SER A O 1
ATOM 1269 N N . ARG A 1 168 ? -22.297 -5.961 8.641 1 55.66 168 ARG A N 1
ATOM 1270 C CA . ARG A 1 168 ? -21.125 -5.863 7.797 1 55.66 168 ARG A CA 1
ATOM 1271 C C . ARG A 1 168 ? -20.297 -4.625 8.148 1 55.66 168 ARG A C 1
ATOM 1273 O O . ARG A 1 168 ? -19.172 -4.461 7.664 1 55.66 168 ARG A O 1
ATOM 1280 N N . THR A 1 169 ? -20.922 -3.848 8.938 1 54.81 169 THR A N 1
ATOM 1281 C CA . THR A 1 169 ? -20.234 -2.607 9.273 1 54.81 169 THR A CA 1
ATOM 1282 C C . THR A 1 169 ? -19.312 -2.811 10.469 1 54.81 169 THR A C 1
ATOM 1284 O O . THR A 1 169 ? -18.594 -1.893 10.867 1 54.81 169 THR A O 1
ATOM 1287 N N . ASN A 1 170 ? -19.281 -4.02 10.906 1 56 170 ASN A N 1
ATOM 1288 C CA . ASN A 1 170 ? -18.484 -4.301 12.094 1 56 170 ASN A CA 1
ATOM 1289 C C . ASN A 1 170 ? -17.016 -4.512 11.75 1 56 170 ASN A C 1
ATOM 1291 O O . ASN A 1 170 ? -16.688 -5.055 10.688 1 56 170 ASN A O 1
ATOM 1295 N N . ALA A 1 171 ? -16.234 -3.811 12.5 1 58 171 ALA A N 1
ATOM 1296 C CA . ALA A 1 171 ? -14.789 -3.961 12.43 1 58 171 ALA A CA 1
ATOM 1297 C C . ALA A 1 171 ? -14.391 -5.434 12.359 1 58 171 ALA A C 1
ATOM 1299 O O . ALA A 1 171 ? -13.32 -5.77 11.852 1 58 171 ALA A O 1
ATOM 1300 N N . SER A 1 172 ? -15.281 -6.18 12.695 1 62.88 172 SER A N 1
ATOM 1301 C CA . SER A 1 172 ? -15.016 -7.613 12.766 1 62.88 172 SER A CA 1
ATOM 1302 C C . SER A 1 172 ? -14.898 -8.219 11.367 1 62.88 172 SER A C 1
ATOM 1304 O O . SER A 1 172 ? -14.219 -9.227 11.18 1 62.88 172 SER A O 1
ATOM 1306 N N . VAL A 1 173 ? -15.445 -7.531 10.445 1 71.44 173 VAL A N 1
ATOM 1307 C CA . VAL A 1 173 ? -15.469 -8.094 9.094 1 71.44 173 VAL A CA 1
ATOM 1308 C C . VAL A 1 173 ? -14.07 -8.031 8.492 1 71.44 173 VAL A C 1
ATOM 1310 O O . VAL A 1 173 ? -13.664 -8.938 7.754 1 71.44 173 VAL A O 1
ATOM 1313 N N . SER A 1 174 ? -13.367 -7.086 8.922 1 83.06 174 SER A N 1
ATOM 1314 C CA . SER A 1 174 ? -12.031 -6.93 8.359 1 83.06 174 SER A CA 1
ATOM 1315 C C . SER A 1 174 ? -10.992 -7.672 9.195 1 83.06 174 SER A C 1
ATOM 1317 O O . SER A 1 174 ? -9.867 -7.906 8.734 1 83.06 174 SER A O 1
ATOM 1319 N N . GLU A 1 175 ? -11.391 -8.133 10.383 1 87.62 175 GLU A N 1
ATOM 1320 C CA . GLU A 1 175 ? -10.453 -8.75 11.312 1 87.62 175 GLU A CA 1
ATOM 1321 C C . GLU A 1 175 ? -9.898 -10.055 10.75 1 87.62 175 GLU A C 1
ATOM 1323 O O . GLU A 1 175 ? -8.719 -10.367 10.938 1 87.62 175 GLU A O 1
ATOM 1328 N N . PHE A 1 176 ? -10.719 -10.812 10.023 1 93.94 176 PHE A N 1
ATOM 1329 C CA . PHE A 1 176 ? -10.273 -12.055 9.398 1 93.94 176 PHE A CA 1
ATOM 1330 C C . PHE A 1 176 ? -9.055 -11.812 8.523 1 93.94 176 PHE A C 1
ATOM 1332 O O . PHE A 1 176 ? -8.055 -12.523 8.625 1 93.94 176 PHE A O 1
ATOM 1339 N N . TYR A 1 177 ? -9.109 -10.812 7.73 1 95.5 177 TYR A N 1
ATOM 1340 C CA . TYR A 1 177 ? -8.039 -10.516 6.777 1 95.5 177 TYR A CA 1
ATOM 1341 C C . TYR A 1 177 ? -6.789 -10.023 7.496 1 95.5 177 TYR A C 1
ATOM 1343 O O . TYR A 1 177 ? -5.668 -10.344 7.098 1 95.5 177 TYR A O 1
ATOM 1351 N N . ARG A 1 178 ? -7.035 -9.266 8.531 1 91.31 178 ARG A N 1
ATOM 1352 C CA . ARG A 1 178 ? -5.91 -8.797 9.336 1 91.31 178 ARG A CA 1
ATOM 1353 C C . ARG A 1 178 ? -5.176 -9.961 9.984 1 91.31 178 ARG A C 1
ATOM 1355 O O . ARG A 1 178 ? -3.943 -10 9.992 1 91.31 178 ARG A O 1
ATOM 1362 N N . LEU A 1 179 ? -5.922 -10.891 10.539 1 95.31 179 LEU A N 1
ATOM 1363 C CA . LEU A 1 179 ? -5.328 -12.047 11.195 1 95.31 179 LEU A CA 1
ATOM 1364 C C . LEU A 1 179 ? -4.555 -12.898 10.195 1 95.31 179 LEU A C 1
ATOM 1366 O O . LEU A 1 179 ? -3.461 -13.383 10.5 1 95.31 179 LEU A O 1
ATOM 1370 N N . VAL A 1 180 ? -5.113 -13.094 9.023 1 98.06 180 VAL A N 1
ATOM 1371 C CA . VAL A 1 180 ? -4.418 -13.828 7.973 1 98.06 180 VAL A CA 1
ATOM 1372 C C . VAL A 1 180 ? -3.113 -13.117 7.617 1 98.06 180 VAL A C 1
ATOM 1374 O O . VAL A 1 180 ? -2.059 -13.75 7.527 1 98.06 180 VAL A O 1
ATOM 1377 N N . ALA A 1 181 ? -3.203 -11.828 7.422 1 97.12 181 ALA A N 1
ATOM 1378 C CA . ALA A 1 181 ? -2.033 -11.031 7.051 1 97.12 181 ALA A CA 1
ATOM 1379 C C . ALA A 1 181 ? -0.989 -11.039 8.164 1 97.12 181 ALA A C 1
ATOM 1381 O O . ALA A 1 181 ? 0.213 -11.086 7.891 1 97.12 181 ALA A O 1
ATOM 1382 N N . ARG A 1 182 ? -1.428 -10.992 9.391 1 94.19 182 ARG A N 1
ATOM 1383 C CA . ARG A 1 182 ? -0.515 -11.023 10.531 1 94.19 182 ARG A CA 1
ATOM 1384 C C . ARG A 1 182 ? 0.292 -12.312 10.555 1 94.19 182 ARG A C 1
ATOM 1386 O O . ARG A 1 182 ? 1.462 -12.312 10.945 1 94.19 182 ARG A O 1
ATOM 1393 N N . ALA A 1 183 ? -0.3 -13.352 10.117 1 97.56 183 ALA A N 1
ATOM 1394 C CA . ALA A 1 183 ? 0.337 -14.672 10.117 1 97.56 183 ALA A CA 1
ATOM 1395 C C . ALA A 1 183 ? 1.442 -14.742 9.07 1 97.56 183 ALA A C 1
ATOM 1397 O O . ALA A 1 183 ? 2.209 -15.711 9.031 1 97.56 183 ALA A O 1
ATOM 1398 N N . THR A 1 184 ? 1.555 -13.734 8.234 1 97.69 184 THR A N 1
ATOM 1399 C CA . THR A 1 184 ? 2.662 -13.656 7.289 1 97.69 184 THR A CA 1
ATOM 1400 C C . THR A 1 184 ? 3.953 -13.266 7.996 1 97.69 184 THR A C 1
ATOM 1402 O O . THR A 1 184 ? 5.047 -13.453 7.457 1 97.69 184 THR A O 1
ATOM 1405 N N . HIS A 1 185 ? 3.814 -12.602 9.133 1 96.06 185 HIS A N 1
ATOM 1406 C CA . HIS A 1 185 ? 4.91 -12.016 9.898 1 96.06 185 HIS A CA 1
ATOM 1407 C C . HIS A 1 185 ? 5.637 -10.945 9.086 1 96.06 185 HIS A C 1
ATOM 1409 O O . HIS A 1 185 ? 6.855 -10.805 9.195 1 96.06 185 HIS A O 1
ATOM 1415 N N . ASN A 1 186 ? 4.984 -10.312 8.234 1 95.5 186 ASN A N 1
ATOM 1416 C CA . ASN A 1 186 ? 5.43 -9.156 7.473 1 95.5 186 ASN A CA 1
ATOM 1417 C C . ASN A 1 186 ? 4.527 -7.949 7.711 1 95.5 186 ASN A C 1
ATOM 1419 O O . ASN A 1 186 ? 3.398 -7.906 7.219 1 95.5 186 ASN A O 1
ATOM 1423 N N . GLU A 1 187 ? 4.988 -6.969 8.312 1 89.44 187 GLU A N 1
ATOM 1424 C CA . GLU A 1 187 ? 4.195 -5.828 8.766 1 89.44 187 GLU A CA 1
ATOM 1425 C C . GLU A 1 187 ? 3.691 -5.008 7.578 1 89.44 187 GLU A C 1
ATOM 1427 O O . GLU A 1 187 ? 2.607 -4.422 7.641 1 89.44 187 GLU A O 1
ATOM 1432 N N . VAL A 1 188 ? 4.477 -4.977 6.559 1 91.5 188 VAL A N 1
ATOM 1433 C CA . VAL A 1 188 ? 4.066 -4.207 5.387 1 91.5 188 VAL A CA 1
ATOM 1434 C C . VAL A 1 188 ? 2.863 -4.879 4.727 1 91.5 188 VAL A C 1
ATOM 1436 O O . VAL A 1 188 ? 1.877 -4.215 4.398 1 91.5 188 VAL A O 1
ATOM 1439 N N . ILE A 1 189 ? 2.926 -6.152 4.551 1 95.69 189 ILE A N 1
ATOM 1440 C CA . ILE A 1 189 ? 1.825 -6.91 3.965 1 95.69 189 ILE A CA 1
ATOM 1441 C C . ILE A 1 189 ? 0.582 -6.773 4.844 1 95.69 189 ILE A C 1
ATOM 1443 O O . ILE A 1 189 ? -0.524 -6.57 4.336 1 95.69 189 ILE A O 1
ATOM 1447 N N . GLU A 1 190 ? 0.793 -6.887 6.129 1 92.31 190 GLU A N 1
ATOM 1448 C CA . GLU A 1 190 ? -0.319 -6.695 7.055 1 92.31 190 GLU A CA 1
ATOM 1449 C C . GLU A 1 190 ? -0.964 -5.324 6.871 1 92.31 190 GLU A C 1
ATOM 1451 O O . GLU A 1 190 ? -2.188 -5.219 6.773 1 92.31 190 GLU A O 1
ATOM 1456 N N . MET A 1 191 ? -0.197 -4.352 6.734 1 86.56 191 MET A N 1
ATOM 1457 C CA . MET A 1 191 ? -0.687 -2.982 6.59 1 86.56 191 MET A CA 1
ATOM 1458 C C . MET A 1 191 ? -1.45 -2.812 5.281 1 86.56 191 MET A C 1
ATOM 1460 O O . MET A 1 191 ? -2.508 -2.182 5.254 1 86.56 191 MET A O 1
ATOM 1464 N N . LEU A 1 192 ? -0.909 -3.328 4.227 1 92.44 192 LEU A N 1
ATOM 1465 C CA . LEU A 1 192 ? -1.521 -3.168 2.914 1 92.44 192 LEU A CA 1
ATOM 1466 C C . LEU A 1 192 ? -2.848 -3.918 2.836 1 92.44 192 LEU A C 1
ATOM 1468 O O . LEU A 1 192 ? -3.84 -3.381 2.342 1 92.44 192 LEU A O 1
ATOM 1472 N N . VAL A 1 193 ? -2.865 -5.133 3.309 1 94.62 193 VAL A N 1
ATOM 1473 C CA . VAL A 1 193 ? -4.098 -5.914 3.328 1 94.62 193 VAL A CA 1
ATOM 1474 C C . VAL A 1 193 ? -5.145 -5.207 4.188 1 94.62 193 VAL A C 1
ATOM 1476 O O . VAL A 1 193 ? -6.305 -5.082 3.791 1 94.62 193 VAL A O 1
ATOM 1479 N N . ASP A 1 194 ? -4.699 -4.758 5.332 1 87.44 194 ASP A N 1
ATOM 1480 C CA . ASP A 1 194 ? -5.598 -4.062 6.246 1 87.44 194 ASP A CA 1
ATOM 1481 C C . ASP A 1 194 ? -6.176 -2.805 5.594 1 87.44 194 ASP A C 1
ATOM 1483 O O . ASP A 1 194 ? -7.387 -2.578 5.641 1 87.44 194 ASP A O 1
ATOM 1487 N N . ALA A 1 195 ? -5.336 -2.059 5.008 1 84.12 195 ALA A N 1
ATOM 1488 C CA . ALA A 1 195 ? -5.758 -0.809 4.379 1 84.12 195 ALA A CA 1
ATOM 1489 C C . ALA A 1 195 ? -6.785 -1.065 3.281 1 84.12 195 ALA A C 1
ATOM 1491 O O . ALA A 1 195 ? -7.84 -0.432 3.252 1 84.12 195 ALA A O 1
ATOM 1492 N N . LEU A 1 196 ? -6.559 -1.968 2.367 1 91.06 196 LEU A N 1
ATOM 1493 C CA . LEU A 1 196 ? -7.465 -2.238 1.254 1 91.06 196 LEU A CA 1
ATOM 1494 C C . LEU A 1 196 ? -8.766 -2.863 1.749 1 91.06 196 LEU A C 1
ATOM 1496 O O . LEU A 1 196 ? -9.836 -2.586 1.206 1 91.06 196 LEU A O 1
ATOM 1500 N N . SER A 1 197 ? -8.633 -3.703 2.766 1 89.31 197 SER A N 1
ATOM 1501 C CA . SER A 1 197 ? -9.836 -4.309 3.34 1 89.31 197 SER A CA 1
ATOM 1502 C C . SER A 1 197 ? -10.727 -3.254 3.98 1 89.31 197 SER A C 1
ATOM 1504 O O . SER A 1 197 ? -11.953 -3.33 3.881 1 89.31 197 SER A O 1
ATOM 1506 N N . GLU A 1 198 ? -10.109 -2.305 4.625 1 80.38 198 GLU A N 1
ATOM 1507 C CA . GLU A 1 198 ? -10.875 -1.215 5.227 1 80.38 198 GLU A CA 1
ATOM 1508 C C . GLU A 1 198 ? -11.586 -0.386 4.16 1 80.38 198 GLU A C 1
ATOM 1510 O O . GLU A 1 198 ? -12.727 0.036 4.352 1 80.38 198 GLU A O 1
ATOM 1515 N N . ILE A 1 199 ? -10.977 -0.132 3.088 1 80.94 199 ILE A N 1
ATOM 1516 C CA . ILE A 1 199 ? -11.578 0.632 2.004 1 80.94 199 ILE A CA 1
ATOM 1517 C C . ILE A 1 199 ? -12.797 -0.115 1.462 1 80.94 199 ILE A C 1
ATOM 1519 O O . ILE A 1 199 ? -13.867 0.469 1.296 1 80.94 199 ILE A O 1
ATOM 1523 N N . VAL A 1 200 ? -12.641 -1.384 1.205 1 84.88 200 VAL A N 1
ATOM 1524 C CA . VAL A 1 200 ? -13.727 -2.191 0.668 1 84.88 200 VAL A CA 1
ATOM 1525 C C . VAL A 1 200 ? -14.867 -2.268 1.686 1 84.88 200 VAL A C 1
ATOM 1527 O O . VAL A 1 200 ? -16.047 -2.264 1.313 1 84.88 200 VAL A O 1
ATOM 1530 N N . ARG A 1 201 ? -14.484 -2.363 2.971 1 80.88 201 ARG A N 1
ATOM 1531 C CA . ARG A 1 201 ? -15.5 -2.344 4.012 1 80.88 201 ARG A CA 1
ATOM 1532 C C . ARG A 1 201 ? -16.359 -1.082 3.92 1 80.88 201 ARG A C 1
ATOM 1534 O O . ARG A 1 201 ? -17.578 -1.133 4.109 1 80.88 201 ARG A O 1
ATOM 1541 N N . THR A 1 202 ? -15.766 -0.029 3.666 1 74.19 202 THR A N 1
ATOM 1542 C CA . THR A 1 202 ? -16.5 1.23 3.566 1 74.19 202 THR A CA 1
ATOM 1543 C C . THR A 1 202 ? -17.438 1.219 2.361 1 74.19 202 THR A C 1
ATOM 1545 O O . THR A 1 202 ? -18.531 1.79 2.412 1 74.19 202 THR A O 1
ATOM 1548 N N . PHE A 1 203 ? -16.969 0.577 1.233 1 75.94 203 PHE A N 1
ATOM 1549 C CA . PHE A 1 203 ? -17.844 0.421 0.071 1 75.94 203 PHE A CA 1
ATOM 1550 C C . PHE A 1 203 ? -19.047 -0.434 0.412 1 75.94 203 PHE A C 1
ATOM 1552 O O . PHE A 1 203 ? -20.172 -0.123 0.002 1 75.94 203 PHE A O 1
ATOM 1559 N N . THR A 1 204 ? -18.844 -1.422 1.131 1 76.31 204 THR A N 1
ATOM 1560 C CA . THR A 1 204 ? -19.891 -2.371 1.482 1 76.31 204 THR A CA 1
ATOM 1561 C C . THR A 1 204 ? -20.891 -1.743 2.453 1 76.31 204 THR A C 1
ATOM 1563 O O . THR A 1 204 ? -22.094 -1.977 2.352 1 76.31 204 THR A O 1
ATOM 1566 N N . ALA A 1 205 ? -20.359 -1.038 3.42 1 71.88 205 ALA A N 1
ATOM 1567 C CA . ALA A 1 205 ? -21.203 -0.421 4.445 1 71.88 205 ALA A CA 1
ATOM 1568 C C . ALA A 1 205 ? -22.219 0.527 3.818 1 71.88 205 ALA A C 1
ATOM 1570 O O . ALA A 1 205 ? -23.312 0.721 4.359 1 71.88 205 ALA A O 1
ATOM 1571 N N . ARG A 1 206 ? -21.859 1.013 2.752 1 69.81 206 ARG A N 1
ATOM 1572 C CA . ARG A 1 206 ? -22.734 1.955 2.074 1 69.81 206 ARG A CA 1
ATOM 1573 C C . ARG A 1 206 ? -23.844 1.225 1.326 1 69.81 206 ARG A C 1
ATOM 1575 O O . ARG A 1 206 ? -24.891 1.812 1.018 1 69.81 206 ARG A O 1
ATOM 1582 N N . ILE A 1 207 ? -23.391 0.041 1.074 1 69.56 207 ILE A N 1
ATOM 1583 C CA . ILE A 1 207 ? -24.359 -0.757 0.348 1 69.56 207 ILE A CA 1
ATOM 1584 C C . ILE A 1 207 ? -25.125 -1.646 1.325 1 69.56 207 ILE A C 1
ATOM 1586 O O . ILE A 1 207 ? -24.594 -2.068 2.348 1 69.56 207 ILE A O 1
ATOM 1590 N N . ASP A 1 208 ? -26.25 -1.489 1.903 1 55.88 208 ASP A N 1
ATOM 1591 C CA . ASP A 1 208 ? -27.031 -2.238 2.883 1 55.88 208 ASP A CA 1
ATOM 1592 C C . ASP A 1 208 ? -26.906 -3.742 2.654 1 55.88 208 ASP A C 1
ATOM 1594 O O . ASP A 1 208 ? -27.812 -4.371 2.102 1 55.88 208 ASP A O 1
ATOM 1598 N N . PRO A 1 209 ? -25.562 -4.156 2.922 1 54.91 209 PRO A N 1
ATOM 1599 C CA . PRO A 1 209 ? -25.562 -5.512 2.371 1 54.91 209 PRO A CA 1
ATOM 1600 C C . PRO A 1 209 ? -26.172 -6.535 3.336 1 54.91 209 PRO A C 1
ATOM 1602 O O . PRO A 1 209 ? -26.109 -6.344 4.555 1 54.91 209 PRO A O 1
ATOM 1605 N N . LYS A 1 210 ? -27.219 -7.246 2.904 1 58.62 210 LYS A N 1
ATOM 1606 C CA . LYS A 1 210 ? -27.547 -8.484 3.6 1 58.62 210 LYS A CA 1
ATOM 1607 C C . LYS A 1 210 ? -26.297 -9.336 3.836 1 58.62 210 LYS A C 1
ATOM 1609 O O . LYS A 1 210 ? -25.391 -9.352 3.006 1 58.62 210 LYS A O 1
ATOM 1614 N N . PRO A 1 211 ? -26.156 -9.664 5.078 1 56.53 211 PRO A N 1
ATOM 1615 C CA . PRO A 1 211 ? -25.016 -10.523 5.391 1 56.53 211 PRO A CA 1
ATOM 1616 C C . PRO A 1 211 ? -24.891 -11.703 4.426 1 56.53 211 PRO A C 1
ATOM 1618 O O . PRO A 1 211 ? -25.891 -12.266 3.994 1 56.53 211 PRO A O 1
ATOM 1621 N N . ASN A 1 212 ? -23.734 -11.812 3.771 1 62.75 212 ASN A N 1
ATOM 1622 C CA . ASN A 1 212 ? -23.484 -12.945 2.883 1 62.75 212 ASN A CA 1
ATOM 1623 C C . ASN A 1 212 ? -23.188 -14.219 3.668 1 62.75 212 ASN A C 1
ATOM 1625 O O . ASN A 1 212 ? -22.141 -14.336 4.309 1 62.75 212 ASN A O 1
ATOM 1629 N N . GLU A 1 213 ? -24.219 -15.039 3.869 1 63.47 213 GLU A N 1
ATOM 1630 C CA . GLU A 1 213 ? -24.062 -16.312 4.574 1 63.47 213 GLU A CA 1
ATOM 1631 C C . GLU A 1 213 ? -22.875 -17.109 4.02 1 63.47 213 GLU A C 1
ATOM 1633 O O . GLU A 1 213 ? -22.281 -17.922 4.727 1 63.47 213 GLU A O 1
ATOM 1638 N N . ASN A 1 214 ? -22.422 -16.766 2.939 1 84.44 214 ASN A N 1
ATOM 1639 C CA . ASN A 1 214 ? -21.375 -17.547 2.299 1 84.44 214 ASN A CA 1
ATOM 1640 C C . ASN A 1 214 ? -19.984 -17.109 2.785 1 84.44 214 ASN A C 1
ATOM 1642 O O . ASN A 1 214 ? -19 -17.812 2.547 1 84.44 214 ASN A O 1
ATOM 1646 N N . MET A 1 215 ? -19.984 -16.172 3.586 1 88.75 215 MET A N 1
ATOM 1647 C CA . MET A 1 215 ? -18.703 -15.641 4.047 1 88.75 215 MET A CA 1
ATOM 1648 C C . MET A 1 215 ? -18.062 -16.578 5.059 1 88.75 215 MET A C 1
ATOM 1650 O O . MET A 1 215 ? -16.875 -16.875 4.965 1 88.75 215 MET A O 1
ATOM 1654 N N . ILE A 1 216 ? -18.891 -17.094 5.977 1 90.44 216 ILE A N 1
ATOM 1655 C CA . ILE A 1 216 ? -18.391 -17.984 7.027 1 90.44 216 ILE A CA 1
ATOM 1656 C C . ILE A 1 216 ? -17.859 -19.266 6.41 1 90.44 216 ILE A C 1
ATOM 1658 O O . ILE A 1 216 ? -16.781 -19.734 6.777 1 90.44 216 ILE A O 1
ATOM 1662 N N . SER A 1 217 ? -18.594 -19.781 5.531 1 94.31 217 SER A N 1
ATOM 1663 C CA . SER A 1 217 ? -18.188 -21.016 4.871 1 94.31 217 SER A CA 1
ATOM 1664 C C . SER A 1 217 ? -16.891 -20.812 4.098 1 94.31 217 SER A C 1
ATOM 1666 O O . SER A 1 217 ? -15.984 -21.656 4.164 1 94.31 217 SER A O 1
ATOM 1668 N N . ALA A 1 218 ? -16.797 -19.797 3.354 1 95.69 218 ALA A N 1
ATOM 1669 C CA . ALA A 1 218 ? -15.594 -19.5 2.568 1 95.69 218 ALA A CA 1
ATOM 1670 C C . ALA A 1 218 ? -14.375 -19.344 3.471 1 95.69 218 ALA A C 1
ATOM 1672 O O . ALA A 1 218 ? -13.32 -19.938 3.209 1 95.69 218 ALA A O 1
ATOM 1673 N N . ARG A 1 219 ? -14.484 -18.609 4.57 1 96.06 219 ARG A N 1
ATOM 1674 C CA . ARG A 1 219 ? -13.375 -18.328 5.477 1 96.06 219 ARG A CA 1
ATOM 1675 C C . ARG A 1 219 ? -12.938 -19.609 6.199 1 96.06 219 ARG A C 1
ATOM 1677 O O . ARG A 1 219 ? -11.742 -19.828 6.398 1 96.06 219 ARG A O 1
ATOM 1684 N N . SER A 1 220 ? -13.945 -20.422 6.504 1 97.12 220 SER A N 1
ATOM 1685 C CA . SER A 1 220 ? -13.633 -21.688 7.133 1 97.12 220 SER A CA 1
ATOM 1686 C C . SER A 1 220 ? -12.859 -22.609 6.188 1 97.12 220 SER A C 1
ATOM 1688 O O . SER A 1 220 ? -11.914 -23.281 6.602 1 97.12 220 SER A O 1
ATOM 1690 N N . ARG A 1 221 ? -13.258 -22.641 4.984 1 98.19 221 ARG A N 1
ATOM 1691 C CA . ARG A 1 221 ? -12.57 -23.453 3.984 1 98.19 221 ARG A CA 1
ATOM 1692 C C . ARG A 1 221 ? -11.148 -22.938 3.744 1 98.19 221 ARG A C 1
ATOM 1694 O O . ARG A 1 221 ? -10.211 -23.734 3.631 1 98.19 221 ARG A O 1
ATOM 1701 N N . VAL A 1 222 ? -10.969 -21.641 3.67 1 98.56 222 VAL A N 1
ATOM 1702 C CA . VAL A 1 222 ? -9.641 -21.047 3.508 1 98.56 222 VAL A CA 1
ATOM 1703 C C . VAL A 1 222 ? -8.742 -21.484 4.66 1 98.56 222 VAL A C 1
ATOM 1705 O O . VAL A 1 222 ? -7.613 -21.938 4.434 1 98.56 222 VAL A O 1
ATOM 1708 N N . LEU A 1 223 ? -9.305 -21.344 5.867 1 98.56 223 LEU A N 1
ATOM 1709 C CA . LEU A 1 223 ? -8.508 -21.703 7.039 1 98.56 223 LEU A CA 1
ATOM 1710 C C . LEU A 1 223 ? -8.133 -23.188 7.012 1 98.56 223 LEU A C 1
ATOM 1712 O O . LEU A 1 223 ? -7.004 -23.547 7.367 1 98.56 223 LEU A O 1
ATOM 1716 N N . ARG A 1 224 ? -9.094 -24.016 6.613 1 98.44 224 ARG A N 1
ATOM 1717 C CA . ARG A 1 224 ? -8.828 -25.438 6.508 1 98.44 224 ARG A CA 1
ATOM 1718 C C . ARG A 1 224 ? -7.648 -25.703 5.574 1 98.44 224 ARG A C 1
ATOM 1720 O O . ARG A 1 224 ? -6.75 -26.484 5.906 1 98.44 224 ARG A O 1
ATOM 1727 N N . TYR A 1 225 ? -7.605 -25.109 4.441 1 98.75 225 TYR A N 1
ATOM 1728 C CA . TYR A 1 225 ? -6.531 -25.297 3.473 1 98.75 225 TYR A CA 1
ATOM 1729 C C . TYR A 1 225 ? -5.234 -24.672 3.967 1 98.75 225 TYR A C 1
ATOM 1731 O O . TYR A 1 225 ? -4.145 -25.172 3.693 1 98.75 225 TYR A O 1
ATOM 1739 N N . MET A 1 226 ? -5.328 -23.516 4.727 1 98.56 226 MET A N 1
ATOM 1740 C CA . MET A 1 226 ? -4.133 -22.906 5.305 1 98.56 226 MET A CA 1
ATOM 1741 C C . MET A 1 226 ? -3.473 -23.844 6.309 1 98.56 226 MET A C 1
ATOM 1743 O O . MET A 1 226 ? -2.252 -24.016 6.305 1 98.56 226 MET A O 1
ATOM 1747 N N . ARG A 1 227 ? -4.246 -24.5 7.105 1 97.94 227 ARG A N 1
ATOM 1748 C CA . ARG A 1 227 ? -3.721 -25.438 8.086 1 97.94 227 ARG A CA 1
ATOM 1749 C C . ARG A 1 227 ? -3.055 -26.625 7.395 1 97.94 227 ARG A C 1
ATOM 1751 O O . ARG A 1 227 ? -2.07 -27.172 7.898 1 97.94 227 ARG A O 1
ATOM 1758 N N . ALA A 1 228 ? -3.588 -27.016 6.309 1 98.25 228 ALA A N 1
ATOM 1759 C CA . ALA A 1 228 ? -3.035 -28.109 5.52 1 98.25 228 ALA A CA 1
ATOM 1760 C C . ALA A 1 228 ? -1.852 -27.641 4.676 1 98.25 228 ALA A C 1
ATOM 1762 O O . ALA A 1 228 ? -1.297 -28.406 3.891 1 98.25 228 ALA A O 1
ATOM 1763 N N . ARG A 1 229 ? -1.556 -26.406 4.742 1 98.38 229 ARG A N 1
ATOM 1764 C CA . ARG A 1 229 ? -0.465 -25.766 4.012 1 98.38 229 ARG A CA 1
ATOM 1765 C C . ARG A 1 229 ? -0.674 -25.875 2.506 1 98.38 229 ARG A C 1
ATOM 1767 O O . ARG A 1 229 ? 0.285 -26.047 1.752 1 98.38 229 ARG A O 1
ATOM 1774 N N . ASP A 1 230 ? -1.901 -25.922 2.162 1 98.5 230 ASP A N 1
ATOM 1775 C CA . ASP A 1 230 ? -2.277 -25.938 0.753 1 98.5 230 ASP A CA 1
ATOM 1776 C C . ASP A 1 230 ? -2.67 -24.547 0.275 1 98.5 230 ASP A C 1
ATOM 1778 O O . ASP A 1 230 ? -3.857 -24.234 0.152 1 98.5 230 ASP A O 1
ATOM 1782 N N . ALA A 1 231 ? -1.662 -23.797 -0.059 1 98.5 231 ALA A N 1
ATOM 1783 C CA . ALA A 1 231 ? -1.853 -22.375 -0.401 1 98.5 231 ALA A CA 1
ATOM 1784 C C . ALA A 1 231 ? -2.676 -22.234 -1.677 1 98.5 231 ALA A C 1
ATOM 1786 O O . ALA A 1 231 ? -3.508 -21.328 -1.785 1 98.5 231 ALA A O 1
ATOM 1787 N N . ASP A 1 232 ? -2.443 -23.109 -2.646 1 98.12 232 ASP A N 1
ATOM 1788 C CA . ASP A 1 232 ? -3.131 -22.984 -3.928 1 98.12 232 ASP A CA 1
ATOM 1789 C C . ASP A 1 232 ? -4.645 -23.125 -3.754 1 98.12 232 ASP A C 1
ATOM 1791 O O . ASP A 1 232 ? -5.406 -22.312 -4.273 1 98.12 232 ASP A O 1
ATOM 1795 N N . ARG A 1 233 ? -5.074 -24.078 -3.02 1 98.62 233 ARG A N 1
ATOM 1796 C CA . ARG A 1 233 ? -6.504 -24.266 -2.801 1 98.62 233 ARG A CA 1
ATOM 1797 C C . ARG A 1 233 ? -7.07 -23.156 -1.92 1 98.62 233 ARG A C 1
ATOM 1799 O O . ARG A 1 233 ? -8.195 -22.688 -2.139 1 98.62 233 ARG A O 1
ATOM 1806 N N . ALA A 1 234 ? -6.32 -22.75 -0.864 1 98.75 234 ALA A N 1
ATOM 1807 C CA . ALA A 1 234 ? -6.766 -21.656 -0.019 1 98.75 234 ALA A CA 1
ATOM 1808 C C . ALA A 1 234 ? -6.996 -20.391 -0.844 1 98.75 234 ALA A C 1
ATOM 1810 O O . ALA A 1 234 ? -8.031 -19.734 -0.715 1 98.75 234 ALA A O 1
ATOM 1811 N N . CYS A 1 235 ? -6.062 -20.094 -1.729 1 98.62 235 CYS A N 1
ATOM 1812 C CA . CYS A 1 235 ? -6.152 -18.906 -2.576 1 98.62 235 CYS A CA 1
ATOM 1813 C C . CYS A 1 235 ? -7.32 -19.016 -3.547 1 98.62 235 CYS A C 1
ATOM 1815 O O . CYS A 1 235 ? -8.016 -18.031 -3.803 1 98.62 235 CYS A O 1
ATOM 1817 N N . ALA A 1 236 ? -7.523 -20.203 -4.078 1 98.62 236 ALA A N 1
ATOM 1818 C CA . ALA A 1 236 ? -8.633 -20.391 -5.012 1 98.62 236 ALA A CA 1
ATOM 1819 C C . ALA A 1 236 ? -9.969 -20.094 -4.34 1 98.62 236 ALA A C 1
ATOM 1821 O O . ALA A 1 236 ? -10.82 -19.422 -4.914 1 98.62 236 ALA A O 1
ATOM 1822 N N . VAL A 1 237 ? -10.164 -20.594 -3.146 1 98.38 237 VAL A N 1
ATOM 1823 C CA . VAL A 1 237 ? -11.398 -20.359 -2.396 1 98.38 237 VAL A CA 1
ATOM 1824 C C . VAL A 1 237 ? -11.547 -18.875 -2.082 1 98.38 237 VAL A C 1
ATOM 1826 O O . VAL A 1 237 ? -12.625 -18.297 -2.262 1 98.38 237 VAL A O 1
ATOM 1829 N N . MET A 1 238 ? -10.469 -18.25 -1.623 1 98.31 238 MET A N 1
ATOM 1830 C CA . MET A 1 238 ? -10.523 -16.844 -1.255 1 98.31 238 MET A CA 1
ATOM 1831 C C . MET A 1 238 ? -10.812 -15.977 -2.473 1 98.31 238 MET A C 1
ATOM 1833 O O . MET A 1 238 ? -11.633 -15.055 -2.4 1 98.31 238 MET A O 1
ATOM 1837 N N . THR A 1 239 ? -10.148 -16.297 -3.561 1 98.12 239 THR A N 1
ATOM 1838 C CA . THR A 1 239 ? -10.359 -15.539 -4.789 1 98.12 239 THR A CA 1
ATOM 1839 C C . THR A 1 239 ? -11.82 -15.609 -5.223 1 98.12 239 THR A C 1
ATOM 1841 O O . THR A 1 239 ? -12.422 -14.586 -5.547 1 98.12 239 THR A O 1
ATOM 1844 N N . LYS A 1 240 ? -12.391 -16.766 -5.25 1 97.19 240 LYS A N 1
ATOM 1845 C CA . LYS A 1 240 ? -13.797 -16.938 -5.625 1 97.19 240 LYS A CA 1
ATOM 1846 C C . LYS A 1 240 ? -14.711 -16.125 -4.707 1 97.19 240 LYS A C 1
ATOM 1848 O O . LYS A 1 240 ? -15.633 -15.453 -5.176 1 97.19 240 LYS A O 1
ATOM 1853 N N . HIS A 1 241 ? -14.477 -16.172 -3.445 1 95 241 HIS A N 1
ATOM 1854 C CA . HIS A 1 241 ? -15.281 -15.461 -2.459 1 95 241 HIS A CA 1
ATOM 1855 C C . HIS A 1 241 ? -15.195 -13.953 -2.67 1 95 241 HIS A C 1
ATOM 1857 O O . HIS A 1 241 ? -16.234 -13.273 -2.746 1 95 241 HIS A O 1
ATOM 1863 N N . LEU A 1 242 ? -13.984 -13.422 -2.771 1 94.94 242 LEU A N 1
ATOM 1864 C CA . LEU A 1 242 ? -13.797 -11.984 -2.861 1 94.94 242 LEU A CA 1
ATOM 1865 C C . LEU A 1 242 ? -14.281 -11.453 -4.207 1 94.94 242 LEU A C 1
ATOM 1867 O O . LEU A 1 242 ? -14.766 -10.328 -4.297 1 94.94 242 LEU A O 1
ATOM 1871 N N . ARG A 1 243 ? -14.172 -12.297 -5.238 1 94.94 243 ARG A N 1
ATOM 1872 C CA . ARG A 1 243 ? -14.742 -11.891 -6.516 1 94.94 243 ARG A CA 1
ATOM 1873 C C . ARG A 1 243 ? -16.266 -11.758 -6.422 1 94.94 243 ARG A C 1
ATOM 1875 O O . ARG A 1 243 ? -16.844 -10.836 -6.992 1 94.94 243 ARG A O 1
ATOM 1882 N N . HIS A 1 244 ? -16.891 -12.688 -5.75 1 91.5 244 HIS A N 1
ATOM 1883 C CA . HIS A 1 244 ? -18.328 -12.594 -5.523 1 91.5 244 HIS A CA 1
ATOM 1884 C C . HIS A 1 244 ? -18.703 -11.305 -4.801 1 91.5 244 HIS A C 1
ATOM 1886 O O . HIS A 1 244 ? -19.672 -10.641 -5.164 1 91.5 244 HIS A O 1
ATOM 1892 N N . VAL A 1 245 ? -17.953 -11.031 -3.779 1 87.88 245 VAL A N 1
ATOM 1893 C CA . VAL A 1 245 ? -18.172 -9.797 -3.025 1 87.88 245 VAL A CA 1
ATOM 1894 C C . VAL A 1 245 ? -18 -8.594 -3.943 1 87.88 245 VAL A C 1
ATOM 1896 O O . VAL A 1 245 ? -18.812 -7.66 -3.912 1 87.88 245 VAL A O 1
ATOM 1899 N N . SER A 1 246 ? -16.953 -8.609 -4.727 1 89.75 246 SER A N 1
ATOM 1900 C CA . SER A 1 246 ? -16.672 -7.523 -5.66 1 89.75 246 SER A CA 1
ATOM 1901 C C . SER A 1 246 ? -17.812 -7.336 -6.648 1 89.75 246 SER A C 1
ATOM 1903 O O . SER A 1 246 ? -18.25 -6.207 -6.902 1 89.75 246 SER A O 1
ATOM 1905 N N . ASP A 1 247 ? -18.297 -8.391 -7.195 1 89.31 247 ASP A N 1
ATOM 1906 C CA . ASP A 1 247 ? -19.391 -8.352 -8.148 1 89.31 247 ASP A CA 1
ATOM 1907 C C . ASP A 1 247 ? -20.656 -7.766 -7.508 1 89.31 247 ASP A C 1
ATOM 1909 O O . ASP A 1 247 ? -21.391 -7.008 -8.148 1 89.31 247 ASP A O 1
ATOM 1913 N N . TYR A 1 248 ? -20.875 -8.188 -6.348 1 84.62 248 TYR A N 1
ATOM 1914 C CA . TYR A 1 248 ? -22.031 -7.684 -5.621 1 84.62 248 TYR A CA 1
ATOM 1915 C C . TYR A 1 248 ? -21.953 -6.172 -5.445 1 84.62 248 TYR A C 1
ATOM 1917 O O . TYR A 1 248 ? -22.922 -5.461 -5.688 1 84.62 248 TYR A O 1
ATOM 1925 N N . ILE A 1 249 ? -20.828 -5.691 -4.961 1 83.62 249 ILE A N 1
ATOM 1926 C CA . ILE A 1 249 ? -20.625 -4.262 -4.734 1 83.62 249 ILE A CA 1
ATOM 1927 C C . ILE A 1 249 ? -20.812 -3.5 -6.047 1 83.62 249 ILE A C 1
ATOM 1929 O O . ILE A 1 249 ? -21.484 -2.465 -6.078 1 83.62 249 ILE A O 1
ATOM 1933 N N . GLU A 1 250 ? -20.234 -3.992 -7.109 1 83.62 250 GLU A N 1
ATOM 1934 C CA . GLU A 1 250 ? -20.328 -3.342 -8.414 1 83.62 250 GLU A CA 1
ATOM 1935 C C . GLU A 1 250 ? -21.781 -3.309 -8.906 1 83.62 250 GLU A C 1
ATOM 1937 O O . GLU A 1 250 ? -22.219 -2.303 -9.461 1 83.62 250 GLU A O 1
ATOM 1942 N N . ALA A 1 251 ? -22.484 -4.355 -8.703 1 83.81 251 ALA A N 1
ATOM 1943 C CA . ALA A 1 251 ? -23.875 -4.434 -9.117 1 83.81 251 ALA A CA 1
ATOM 1944 C C . ALA A 1 251 ? -24.734 -3.412 -8.359 1 83.81 251 ALA A C 1
ATOM 1946 O O . ALA A 1 251 ? -25.625 -2.803 -8.938 1 83.81 251 ALA A O 1
ATOM 1947 N N . GLN A 1 252 ? -24.469 -3.26 -7.109 1 78.69 252 GLN A N 1
ATOM 1948 C CA . GLN A 1 252 ? -25.219 -2.318 -6.293 1 78.69 252 GLN A CA 1
ATOM 1949 C C . GLN A 1 252 ? -24.891 -0.875 -6.668 1 78.69 252 GLN A C 1
ATOM 1951 O O . GLN A 1 252 ? -25.766 -0.003 -6.617 1 78.69 252 GLN A O 1
ATOM 1956 N N . ARG A 1 253 ? -23.656 -0.672 -6.945 1 74.19 253 ARG A N 1
ATOM 1957 C CA . ARG A 1 253 ? -23.25 0.66 -7.371 1 74.19 253 ARG A CA 1
ATOM 1958 C C . ARG A 1 253 ? -23.953 1.068 -8.656 1 74.19 253 ARG A C 1
ATOM 1960 O O . ARG A 1 253 ? -24.422 2.203 -8.781 1 74.19 253 ARG A O 1
ATOM 1967 N N . VAL A 1 254 ? -24.094 0.22 -9.555 1 70.44 254 VAL A N 1
ATOM 1968 C CA . VAL A 1 254 ? -24.766 0.471 -10.828 1 70.44 254 VAL A CA 1
ATOM 1969 C C . VAL A 1 254 ? -26.25 0.678 -10.586 1 70.44 254 VAL A C 1
ATOM 1971 O O . VAL A 1 254 ? -26.875 1.556 -11.195 1 70.44 254 VAL A O 1
ATOM 1974 N N . ALA A 1 255 ? -26.781 -0.125 -9.695 1 69.19 255 ALA A N 1
ATOM 1975 C CA . ALA A 1 255 ? -28.203 -0.016 -9.375 1 69.19 255 ALA A CA 1
ATOM 1976 C C . ALA A 1 255 ? -28.5 1.288 -8.641 1 69.19 255 ALA A C 1
ATOM 1978 O O . ALA A 1 255 ? -29.531 1.908 -8.867 1 69.19 255 ALA A O 1
ATOM 1979 N N . GLY A 1 256 ? -27.656 1.571 -7.699 1 60.38 256 GLY A N 1
ATOM 1980 C CA . GLY A 1 256 ? -27.828 2.828 -6.992 1 60.38 256 GLY A CA 1
ATOM 1981 C C . GLY A 1 256 ? -27.719 4.043 -7.895 1 60.38 256 GLY A C 1
ATOM 1982 O O . GLY A 1 256 ? -28.438 5.031 -7.699 1 60.38 256 GLY A O 1
ATOM 1983 N N . LEU A 1 257 ? -26.781 4.023 -8.766 1 55.31 257 LEU A N 1
ATOM 1984 C CA . LEU A 1 257 ? -26.672 5.09 -9.758 1 55.31 257 LEU A CA 1
ATOM 1985 C C . LEU A 1 257 ? -27.906 5.141 -10.648 1 55.31 257 LEU A C 1
ATOM 1987 O O . LEU A 1 257 ? -28.297 6.215 -11.109 1 55.31 257 LEU A O 1
ATOM 1991 N N . ALA A 1 258 ? -28.438 3.969 -10.938 1 51.72 258 ALA A N 1
ATOM 1992 C CA . ALA A 1 258 ? -29.656 3.91 -11.734 1 51.72 258 ALA A CA 1
ATOM 1993 C C . ALA A 1 258 ? -30.844 4.496 -10.969 1 51.72 258 ALA A C 1
ATOM 1995 O O . ALA A 1 258 ? -31.719 5.121 -11.562 1 51.72 258 ALA A O 1
ATOM 1996 N N . ASP A 1 259 ? -30.922 4.18 -9.719 1 47.62 259 ASP A N 1
ATOM 1997 C CA . ASP A 1 259 ? -32.031 4.672 -8.906 1 47.62 259 ASP A CA 1
ATOM 1998 C C . ASP A 1 259 ? -31.891 6.172 -8.641 1 47.62 259 ASP A C 1
ATOM 2000 O O . ASP A 1 259 ? -32.875 6.828 -8.266 1 47.62 259 ASP A O 1
ATOM 2004 N N . ALA A 1 260 ? -30.672 6.695 -8.5 1 48.56 260 ALA A N 1
ATOM 2005 C CA . ALA A 1 260 ? -30.531 8.141 -8.391 1 48.56 260 ALA A CA 1
ATOM 2006 C C . ALA A 1 260 ? -31.109 8.852 -9.602 1 48.56 260 ALA A C 1
ATOM 2008 O O . ALA A 1 260 ? -30.625 8.688 -10.727 1 48.56 260 ALA A O 1
ATOM 2009 N N . GLY A 1 261 ? -32.344 8.742 -9.867 1 40.12 261 GLY A N 1
ATOM 2010 C CA . GLY A 1 261 ? -33.188 9.32 -10.875 1 40.12 261 GLY A CA 1
ATOM 2011 C C . GLY A 1 261 ? -32.688 10.633 -11.43 1 40.12 261 GLY A C 1
ATOM 2012 O O . GLY A 1 261 ? -31.781 11.25 -10.844 1 40.12 261 GLY A O 1
ATOM 2013 N N . PRO A 1 262 ? -32.75 10.852 -12.812 1 39.66 262 PRO A N 1
ATOM 2014 C CA . PRO A 1 262 ? -32.562 12.203 -13.336 1 39.66 262 PRO A CA 1
ATOM 2015 C C . PRO A 1 262 ? -33.062 13.281 -12.375 1 39.66 262 PRO A C 1
ATOM 2017 O O . PRO A 1 262 ? -34.156 13.156 -11.82 1 39.66 262 PRO A O 1
ATOM 2020 N N . SER A 1 263 ? -32.219 13.703 -11.516 1 34.75 263 SER A N 1
ATOM 2021 C CA . SER A 1 263 ? -32.75 14.93 -10.906 1 34.75 263 SER A CA 1
ATOM 2022 C C . SER A 1 263 ? -33.625 15.703 -11.883 1 34.75 263 SER A C 1
ATOM 2024 O O . SER A 1 263 ? -33.219 15.93 -13.031 1 34.75 263 SER A O 1
ATOM 2026 N N . ALA A 1 264 ? -34.906 15.758 -11.602 1 34.62 264 ALA A N 1
ATOM 2027 C CA . ALA A 1 264 ? -35.875 16.656 -12.266 1 34.62 264 ALA A CA 1
ATOM 2028 C C . ALA A 1 264 ? -35.25 18.031 -12.508 1 34.62 264 ALA A C 1
ATOM 2030 O O . ALA A 1 264 ? -34.781 18.688 -11.562 1 34.62 264 ALA A O 1
ATOM 2031 N N . ARG A 1 265 ? -34.781 18.375 -13.758 1 26.72 265 ARG A N 1
ATOM 2032 C CA . ARG A 1 265 ? -35.125 19.734 -14.148 1 26.72 265 ARG A CA 1
ATOM 2033 C C . ARG A 1 265 ? -36.625 20.016 -13.938 1 26.72 265 ARG A C 1
ATOM 2035 O O . ARG A 1 265 ? -37.469 19.156 -14.211 1 26.72 265 ARG A O 1
ATOM 2042 N N . MET B 1 1 ? 17.422 68.688 -62.812 1 32.53 1 MET B N 1
ATOM 2043 C CA . MET B 1 1 ? 17.234 67.25 -62.719 1 32.53 1 MET B CA 1
ATOM 2044 C C . MET B 1 1 ? 16.469 66.875 -61.469 1 32.53 1 MET B C 1
ATOM 2046 O O . MET B 1 1 ? 16.969 67.062 -60.344 1 32.53 1 MET B O 1
ATOM 2050 N N . THR B 1 2 ? 15.102 67.062 -61.469 1 35.84 2 THR B N 1
ATOM 2051 C CA . THR B 1 2 ? 14.016 67.188 -60.5 1 35.84 2 THR B CA 1
ATOM 2052 C C . THR B 1 2 ? 13.734 65.812 -59.875 1 35.84 2 THR B C 1
ATOM 2054 O O . THR B 1 2 ? 13.328 64.875 -60.531 1 35.84 2 THR B O 1
ATOM 2057 N N . GLU B 1 3 ? 14.578 65.438 -58.906 1 37.25 3 GLU B N 1
ATOM 2058 C CA . GLU B 1 3 ? 14.523 64.188 -58.219 1 37.25 3 GLU B CA 1
ATOM 2059 C C . GLU B 1 3 ? 13.164 63.938 -57.562 1 37.25 3 GLU B C 1
ATOM 2061 O O . GLU B 1 3 ? 12.727 64.75 -56.75 1 37.25 3 GLU B O 1
ATOM 2066 N N . THR B 1 4 ? 12.234 63.312 -58.312 1 37.5 4 THR B N 1
ATOM 2067 C CA . THR B 1 4 ? 10.875 62.938 -57.938 1 37.5 4 THR B CA 1
ATOM 2068 C C . THR B 1 4 ? 10.883 62.125 -56.656 1 37.5 4 THR B C 1
ATOM 2070 O O . THR B 1 4 ? 11.438 61 -56.625 1 37.5 4 THR B O 1
ATOM 2073 N N . ARG B 1 5 ? 10.82 62.781 -55.531 1 38.12 5 ARG B N 1
ATOM 2074 C CA . ARG B 1 5 ? 10.805 62.219 -54.188 1 38.12 5 ARG B CA 1
ATOM 2075 C C . ARG B 1 5 ? 9.617 61.25 -54 1 38.12 5 ARG B C 1
ATOM 2077 O O . ARG B 1 5 ? 8.461 61.688 -54.094 1 38.12 5 ARG B O 1
ATOM 2084 N N . GLN B 1 6 ? 9.766 60.062 -54.531 1 36.69 6 GLN B N 1
ATOM 2085 C CA . GLN B 1 6 ? 8.711 59.031 -54.469 1 36.69 6 GLN B CA 1
ATOM 2086 C C . GLN B 1 6 ? 8.172 58.906 -53.062 1 36.69 6 GLN B C 1
ATOM 2088 O O . GLN B 1 6 ? 8.938 58.719 -52.094 1 36.69 6 GLN B O 1
ATOM 2093 N N . LEU B 1 7 ? 6.988 59.5 -52.812 1 38.06 7 LEU B N 1
ATOM 2094 C CA . LEU B 1 7 ? 6.281 59.531 -51.531 1 38.06 7 LEU B CA 1
ATOM 2095 C C . LEU B 1 7 ? 6.051 58.094 -51 1 38.06 7 LEU B C 1
ATOM 2097 O O . LEU B 1 7 ? 5.605 57.219 -51.75 1 38.06 7 LEU B O 1
ATOM 2101 N N . PRO B 1 8 ? 6.727 57.688 -49.906 1 37.12 8 PRO B N 1
ATOM 2102 C CA . PRO B 1 8 ? 6.629 56.312 -49.438 1 37.12 8 PRO B CA 1
ATOM 2103 C C . PRO B 1 8 ? 5.188 55.844 -49.188 1 37.12 8 PRO B C 1
ATOM 2105 O O . PRO B 1 8 ? 4.301 56.688 -49 1 37.12 8 PRO B O 1
ATOM 2108 N N . ALA B 1 9 ? 4.75 54.688 -49.781 1 40.91 9 ALA B N 1
ATOM 2109 C CA . ALA B 1 9 ? 3.492 53.969 -49.781 1 40.91 9 ALA B CA 1
ATOM 2110 C C . ALA B 1 9 ? 2.889 53.906 -48.375 1 40.91 9 ALA B C 1
ATOM 2112 O O . ALA B 1 9 ? 3.617 53.875 -47.375 1 40.91 9 ALA B O 1
ATOM 2113 N N . SER B 1 10 ? 1.663 54.406 -48.25 1 35.19 10 SER B N 1
ATOM 2114 C CA . SER B 1 10 ? 0.763 54.5 -47.094 1 35.19 10 SER B CA 1
ATOM 2115 C C . SER B 1 10 ? 0.649 53.156 -46.406 1 35.19 10 SER B C 1
ATOM 2117 O O . SER B 1 10 ? 0.439 52.125 -47.031 1 35.19 10 SER B O 1
ATOM 2119 N N . ARG B 1 11 ? 1.318 52.969 -45.312 1 36.81 11 ARG B N 1
ATOM 2120 C CA . ARG B 1 11 ? 1.265 51.812 -44.438 1 36.81 11 ARG B CA 1
ATOM 2121 C C . ARG B 1 11 ? -0.176 51.438 -44.094 1 36.81 11 ARG B C 1
ATOM 2123 O O . ARG B 1 11 ? -0.911 52.281 -43.531 1 36.81 11 ARG B O 1
ATOM 2130 N N . ARG B 1 12 ? -0.737 50.562 -44.875 1 38.12 12 ARG B N 1
ATOM 2131 C CA . ARG B 1 12 ? -2.066 50.031 -44.562 1 38.12 12 ARG B CA 1
ATOM 2132 C C . ARG B 1 12 ? -2.238 49.781 -43.094 1 38.12 12 ARG B C 1
ATOM 2134 O O . ARG B 1 12 ? -1.357 49.188 -42.438 1 38.12 12 ARG B O 1
ATOM 2141 N N . PRO B 1 13 ? -3.217 50.531 -42.469 1 33.56 13 PRO B N 1
ATOM 2142 C CA . PRO B 1 13 ? -3.42 50.375 -41.031 1 33.56 13 PRO B CA 1
ATOM 2143 C C . PRO B 1 13 ? -3.578 48.906 -40.594 1 33.56 13 PRO B C 1
ATOM 2145 O O . PRO B 1 13 ? -4.039 48.062 -41.406 1 33.56 13 PRO B O 1
ATOM 2148 N N . ALA B 1 14 ? -2.697 48.438 -39.719 1 35.44 14 ALA B N 1
ATOM 2149 C CA . ALA B 1 14 ? -2.631 47.125 -39.094 1 35.44 14 ALA B CA 1
ATOM 2150 C C . ALA B 1 14 ? -4.02 46.625 -38.688 1 35.44 14 ALA B C 1
ATOM 2152 O O . ALA B 1 14 ? -4.855 47.406 -38.25 1 35.44 14 ALA B O 1
ATOM 2153 N N . THR B 1 15 ? -4.539 45.656 -39.406 1 35.19 15 THR B N 1
ATOM 2154 C CA . THR B 1 15 ? -5.77 44.938 -39.125 1 35.19 15 THR B CA 1
ATOM 2155 C C . THR B 1 15 ? -5.977 44.812 -37.594 1 35.19 15 THR B C 1
ATOM 2157 O O . THR B 1 15 ? -5.051 44.469 -36.875 1 35.19 15 THR B O 1
ATOM 2160 N N . ALA B 1 16 ? -7.012 45.469 -37.062 1 36.03 16 ALA B N 1
ATOM 2161 C CA . ALA B 1 16 ? -7.488 45.469 -35.688 1 36.03 16 ALA B CA 1
ATOM 2162 C C . ALA B 1 16 ? -7.441 44.062 -35.094 1 36.03 16 ALA B C 1
ATOM 2164 O O . ALA B 1 16 ? -7.863 43.094 -35.75 1 36.03 16 ALA B O 1
ATOM 2165 N N . ALA B 1 17 ? -6.535 43.875 -34.188 1 36.56 17 ALA B N 1
ATOM 2166 C CA . ALA B 1 17 ? -6.316 42.656 -33.406 1 36.56 17 ALA B CA 1
ATOM 2167 C C . ALA B 1 17 ? -7.641 42.031 -32.969 1 36.56 17 ALA B C 1
ATOM 2169 O O . ALA B 1 17 ? -8.555 42.75 -32.562 1 36.56 17 ALA B O 1
ATOM 2170 N N . GLU B 1 18 ? 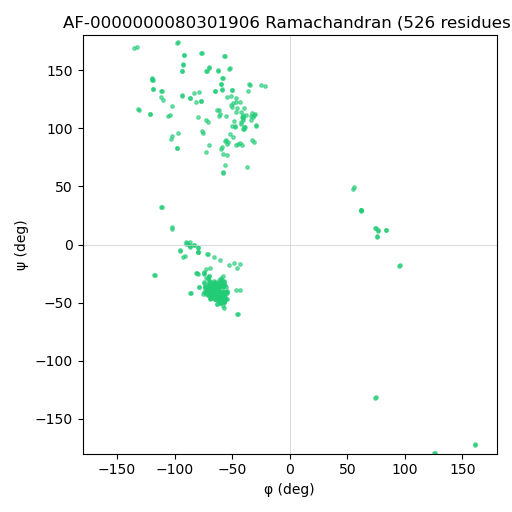-8.102 41.031 -33.656 1 36.91 18 GLU B N 1
ATOM 2171 C CA . GLU B 1 18 ? -9.281 40.25 -33.281 1 36.91 18 GLU B CA 1
ATOM 2172 C C . GLU B 1 18 ? -9.398 40.188 -31.75 1 36.91 18 GLU B C 1
ATOM 2174 O O . GLU B 1 18 ? -8.398 40 -31.062 1 36.91 18 GLU B O 1
ATOM 2179 N N . PRO B 1 19 ? -10.406 40.875 -31.172 1 34.25 19 PRO B N 1
ATOM 2180 C CA . PRO B 1 19 ? -10.547 40.875 -29.719 1 34.25 19 PRO B CA 1
ATOM 2181 C C . PRO B 1 19 ? -10.281 39.5 -29.109 1 34.25 19 PRO B C 1
ATOM 2183 O O . PRO B 1 19 ? -10.586 38.469 -29.719 1 34.25 19 PRO B O 1
ATOM 2186 N N . ALA B 1 20 ? -9.234 39.406 -28.422 1 35.88 20 ALA B N 1
ATOM 2187 C CA . ALA B 1 20 ? -8.773 38.219 -27.703 1 35.88 20 ALA B CA 1
ATOM 2188 C C . ALA B 1 20 ? -9.922 37.5 -27 1 35.88 20 ALA B C 1
ATOM 2190 O O . ALA B 1 20 ? -10.711 38.156 -26.297 1 35.88 20 ALA B O 1
ATOM 2191 N N . GLU B 1 21 ? -10.617 36.625 -27.703 1 36.69 21 GLU B N 1
ATOM 2192 C CA . GLU B 1 21 ? -11.656 35.781 -27.094 1 36.69 21 GLU B CA 1
ATOM 2193 C C . GLU B 1 21 ? -11.328 35.5 -25.625 1 36.69 21 GLU B C 1
ATOM 2195 O O . GLU B 1 21 ? -10.188 35.156 -25.297 1 36.69 21 GLU B O 1
ATOM 2200 N N . PRO B 1 22 ? -12.023 36.219 -24.766 1 34.56 22 PRO B N 1
ATOM 2201 C CA . PRO B 1 22 ? -11.625 36.031 -23.359 1 34.56 22 PRO B CA 1
ATOM 2202 C C . PRO B 1 22 ? -11.367 34.594 -23.016 1 34.56 22 PRO B C 1
ATOM 2204 O O . PRO B 1 22 ? -12.055 33.688 -23.531 1 34.56 22 PRO B O 1
ATOM 2207 N N . LYS B 1 23 ? -10.219 34.219 -22.875 1 35.5 23 LYS B N 1
ATOM 2208 C CA . LYS B 1 23 ? -9.711 32.875 -22.625 1 35.5 23 LYS B CA 1
ATOM 2209 C C . LYS B 1 23 ? -10.516 32.188 -21.516 1 35.5 23 LYS B C 1
ATOM 2211 O O . LYS B 1 23 ? -10.453 30.969 -21.375 1 35.5 23 LYS B O 1
ATOM 2216 N N . PHE B 1 24 ? -10.883 32.906 -20.516 1 34.44 24 PHE B N 1
ATOM 2217 C CA . PHE B 1 24 ? -11.617 32.344 -19.391 1 34.44 24 PHE B CA 1
ATOM 2218 C C . PHE B 1 24 ? -13.094 32.688 -19.453 1 34.44 24 PHE B C 1
ATOM 2220 O O . PHE B 1 24 ? -13.445 33.844 -19.781 1 34.44 24 PHE B O 1
ATOM 2227 N N . GLN B 1 25 ? -13.992 32.031 -19.984 1 37.72 25 GLN B N 1
ATOM 2228 C CA . GLN B 1 25 ? -15.422 32.312 -19.953 1 37.72 25 GLN B CA 1
ATOM 2229 C C . GLN B 1 25 ? -15.953 32.344 -18.531 1 37.72 25 GLN B C 1
ATOM 2231 O O . GLN B 1 25 ? -15.438 31.641 -17.656 1 37.72 25 GLN B O 1
ATOM 2236 N N . PRO B 1 26 ? -16.734 33.25 -18.062 1 39.41 26 PRO B N 1
ATOM 2237 C CA . PRO B 1 26 ? -17.344 33.375 -16.734 1 39.41 26 PRO B CA 1
ATOM 2238 C C . PRO B 1 26 ? -17.938 32.062 -16.25 1 39.41 26 PRO B C 1
ATOM 2240 O O . PRO B 1 26 ? -18.703 31.422 -16.969 1 39.41 26 PRO B O 1
ATOM 2243 N N . VAL B 1 27 ? -17.25 31.141 -15.617 1 41.25 27 VAL B N 1
ATOM 2244 C CA . VAL B 1 27 ? -17.797 29.906 -15.086 1 41.25 27 VAL B CA 1
ATOM 2245 C C . VAL B 1 27 ? -18.859 30.219 -14.031 1 41.25 27 VAL B C 1
ATOM 2247 O O . VAL B 1 27 ? -18.672 31.125 -13.211 1 41.25 27 VAL B O 1
ATOM 2250 N N . ARG B 1 28 ? -20.062 30.047 -14.094 1 48.44 28 ARG B N 1
ATOM 2251 C CA . ARG B 1 28 ? -21.094 30.062 -13.062 1 48.44 28 ARG B CA 1
ATOM 2252 C C . ARG B 1 28 ? -20.562 29.516 -11.742 1 48.44 28 ARG B C 1
ATOM 2254 O O . ARG B 1 28 ? -19.641 28.703 -11.734 1 48.44 28 ARG B O 1
ATOM 2261 N N . PRO B 1 29 ? -20.859 30.125 -10.539 1 49.38 29 PRO B N 1
ATOM 2262 C CA . PRO B 1 29 ? -20.219 29.891 -9.242 1 49.38 29 PRO B CA 1
ATOM 2263 C C . PRO B 1 29 ? -20.016 28.422 -8.945 1 49.38 29 PRO B C 1
ATOM 2265 O O . PRO B 1 29 ? -18.953 28.016 -8.469 1 49.38 29 PRO B O 1
ATOM 2268 N N . ARG B 1 30 ? -21.125 27.625 -8.906 1 53.38 30 ARG B N 1
ATOM 2269 C CA . ARG B 1 30 ? -21.016 26.172 -8.719 1 53.38 30 ARG B CA 1
ATOM 2270 C C . ARG B 1 30 ? -20.125 25.547 -9.773 1 53.38 30 ARG B C 1
ATOM 2272 O O . ARG B 1 30 ? -19.328 24.656 -9.477 1 53.38 30 ARG B O 1
ATOM 2279 N N . ARG B 1 31 ? -20.234 26.156 -10.945 1 59.97 31 ARG B N 1
ATOM 2280 C CA . ARG B 1 31 ? -19.5 25.672 -12.102 1 59.97 31 ARG B CA 1
ATOM 2281 C C . ARG B 1 31 ? -18.016 26.031 -12.008 1 59.97 31 ARG B C 1
ATOM 2283 O O . ARG B 1 31 ? -17.156 25.25 -12.391 1 59.97 31 ARG B O 1
ATOM 2290 N N . ALA B 1 32 ? -17.906 27.25 -11.359 1 61.69 32 ALA B N 1
ATOM 2291 C CA . ALA B 1 32 ? -16.516 27.719 -11.242 1 61.69 32 ALA B CA 1
ATOM 2292 C C . ALA B 1 32 ? -15.742 26.875 -10.242 1 61.69 32 ALA B C 1
ATOM 2294 O O . ALA B 1 32 ? -14.594 26.5 -10.5 1 61.69 32 ALA B O 1
ATOM 2295 N N . PHE B 1 33 ? -16.344 26.547 -9.148 1 64.62 33 PHE B N 1
ATOM 2296 C CA . PHE B 1 33 ? -15.812 25.688 -8.102 1 64.62 33 PHE B CA 1
ATOM 2297 C C . PHE B 1 33 ? -15.453 24.312 -8.656 1 64.62 33 PHE B C 1
ATOM 2299 O O . PHE B 1 33 ? -14.336 23.828 -8.445 1 64.62 33 PHE B O 1
ATOM 2306 N N . GLU B 1 34 ? -16.375 23.75 -9.273 1 70.94 34 GLU B N 1
ATOM 2307 C CA . GLU B 1 34 ? -16.172 22.438 -9.844 1 70.94 34 GLU B CA 1
ATOM 2308 C C . GLU B 1 34 ? -15.062 22.453 -10.898 1 70.94 34 GLU B C 1
ATOM 2310 O O . GLU B 1 34 ? -14.281 21.5 -11 1 70.94 34 GLU B O 1
ATOM 2315 N N . ALA B 1 35 ? -15.102 23.516 -11.562 1 71.31 35 ALA B N 1
ATOM 2316 C CA . ALA B 1 35 ? -14.086 23.641 -12.609 1 71.31 35 ALA B CA 1
ATOM 2317 C C . ALA B 1 35 ? -12.688 23.703 -12.016 1 71.31 35 ALA B C 1
ATOM 2319 O O . ALA B 1 35 ? -11.758 23.047 -12.523 1 71.31 35 ALA B O 1
ATOM 2320 N N . VAL B 1 36 ? -12.562 24.5 -10.992 1 77.12 36 VAL B N 1
ATOM 2321 C CA . VAL B 1 36 ? -11.266 24.609 -10.336 1 77.12 36 VAL B CA 1
ATOM 2322 C C . VAL B 1 36 ? -10.852 23.234 -9.797 1 77.12 36 VAL B C 1
ATOM 2324 O O . VAL B 1 36 ? -9.727 22.781 -10.031 1 77.12 36 VAL B O 1
ATOM 2327 N N . CYS B 1 37 ? -11.734 22.578 -9.148 1 76.94 37 CYS B N 1
ATOM 2328 C CA . CYS B 1 37 ? -11.445 21.266 -8.586 1 76.94 37 CYS B CA 1
ATOM 2329 C C . CYS B 1 37 ? -11.07 20.281 -9.68 1 76.94 37 CYS B C 1
ATOM 2331 O O . CYS B 1 37 ? -10.07 19.562 -9.562 1 76.94 37 CYS B O 1
ATOM 2333 N N . GLU B 1 38 ? -11.812 20.344 -10.688 1 71.81 38 GLU B N 1
ATOM 2334 C CA . GLU B 1 38 ? -11.578 19.406 -11.789 1 71.81 38 GLU B CA 1
ATOM 2335 C C . GLU B 1 38 ? -10.242 19.688 -12.477 1 71.81 38 GLU B C 1
ATOM 2337 O O . GLU B 1 38 ? -9.508 18.766 -12.82 1 71.81 38 GLU B O 1
ATOM 2342 N N . GLN B 1 39 ? -9.992 20.891 -12.688 1 72.81 39 GLN B N 1
ATOM 2343 C CA . GLN B 1 39 ? -8.75 21.234 -13.375 1 72.81 39 GLN B CA 1
ATOM 2344 C C . GLN B 1 39 ? -7.531 20.859 -12.539 1 72.81 39 GLN B C 1
ATOM 2346 O O . GLN B 1 39 ? -6.547 20.328 -13.055 1 72.81 39 GLN B O 1
ATOM 2351 N N . ILE B 1 40 ? -7.617 21.156 -11.297 1 74.88 40 ILE B N 1
ATOM 2352 C CA . ILE B 1 40 ? -6.492 20.812 -10.438 1 74.88 40 ILE B CA 1
ATOM 2353 C C . ILE B 1 40 ? -6.34 19.297 -10.367 1 74.88 40 ILE B C 1
ATOM 2355 O O . ILE B 1 40 ? -5.227 18.766 -10.484 1 74.88 40 ILE B O 1
ATOM 2359 N N . ARG B 1 41 ? -7.445 18.641 -10.258 1 70.12 41 ARG B N 1
ATOM 2360 C CA . ARG B 1 41 ? -7.414 17.188 -10.258 1 70.12 41 ARG B CA 1
ATOM 2361 C C . ARG B 1 41 ? -6.797 16.656 -11.547 1 70.12 41 ARG B C 1
ATOM 2363 O O . ARG B 1 41 ? -5.992 15.719 -11.516 1 70.12 41 ARG B O 1
ATOM 2370 N N . ARG B 1 42 ? -7.203 17.266 -12.586 1 63.66 42 ARG B N 1
ATOM 2371 C CA . ARG B 1 42 ? -6.688 16.844 -13.891 1 63.66 42 ARG B CA 1
ATOM 2372 C C . ARG B 1 42 ? -5.188 17.109 -13.992 1 63.66 42 ARG B C 1
ATOM 2374 O O . ARG B 1 42 ? -4.438 16.281 -14.5 1 63.66 42 ARG B O 1
ATOM 2381 N N . GLN B 1 43 ? -4.805 18.266 -13.547 1 67.88 43 GLN B N 1
ATOM 2382 C CA . GLN B 1 43 ? -3.389 18.609 -13.633 1 67.88 43 GLN B CA 1
ATOM 2383 C C . GLN B 1 43 ? -2.551 17.703 -12.727 1 67.88 43 GLN B C 1
ATOM 2385 O O . GLN B 1 43 ? -1.424 17.344 -13.078 1 67.88 43 GLN B O 1
ATOM 2390 N N . VAL B 1 44 ? -3.145 17.281 -11.633 1 68.25 44 VAL B N 1
ATOM 2391 C CA . VAL B 1 44 ? -2.484 16.344 -10.734 1 68.25 44 VAL B CA 1
ATOM 2392 C C . VAL B 1 44 ? -2.42 14.953 -11.383 1 68.25 44 VAL B C 1
ATOM 2394 O O . VAL B 1 44 ? -1.368 14.312 -11.383 1 68.25 44 VAL B O 1
ATOM 2397 N N . ALA B 1 45 ? -3.488 14.68 -11.969 1 59.31 45 ALA B N 1
ATOM 2398 C CA . ALA B 1 45 ? -3.58 13.383 -12.633 1 59.31 45 ALA B CA 1
ATOM 2399 C C . ALA B 1 45 ? -2.631 13.312 -13.828 1 59.31 45 ALA B C 1
ATOM 2401 O O . ALA B 1 45 ? -2.027 12.266 -14.086 1 59.31 45 ALA B O 1
ATOM 2402 N N . ASP B 1 46 ? -2.541 14.438 -14.453 1 54.78 46 ASP B N 1
ATOM 2403 C CA . ASP B 1 46 ? -1.713 14.508 -15.656 1 54.78 46 ASP B CA 1
ATOM 2404 C C . ASP B 1 46 ? -0.242 14.711 -15.297 1 54.78 46 ASP B C 1
ATOM 2406 O O . ASP B 1 46 ? 0.618 14.75 -16.172 1 54.78 46 ASP B O 1
ATOM 2410 N N . GLY B 1 47 ? -0.034 14.789 -14.039 1 57.56 47 GLY B N 1
ATOM 2411 C CA . GLY B 1 47 ? 1.341 14.938 -13.586 1 57.56 47 GLY B CA 1
ATOM 2412 C C . GLY B 1 47 ? 1.889 16.328 -13.781 1 57.56 47 GLY B C 1
ATOM 2413 O O . GLY B 1 47 ? 3.1 16.547 -13.695 1 57.56 47 GLY B O 1
ATOM 2414 N N . LEU B 1 48 ? 1.1 17.25 -14.18 1 60.88 48 LEU B N 1
ATOM 2415 C CA . LEU B 1 48 ? 1.521 18.641 -14.344 1 60.88 48 LEU B CA 1
ATOM 2416 C C . LEU B 1 48 ? 1.708 19.328 -12.992 1 60.88 48 LEU B C 1
ATOM 2418 O O . LEU B 1 48 ? 2.561 20.203 -12.852 1 60.88 48 LEU B O 1
ATOM 2422 N N . LEU B 1 49 ? 0.853 18.938 -12.094 1 66.81 49 LEU B N 1
ATOM 2423 C CA . LEU B 1 49 ? 1.012 19.328 -10.695 1 66.81 49 LEU B CA 1
ATOM 2424 C C . LEU B 1 49 ? 1.505 18.172 -9.852 1 66.81 49 LEU B C 1
ATOM 2426 O O . LEU B 1 49 ? 0.799 17.172 -9.703 1 66.81 49 LEU B O 1
ATOM 2430 N N . LEU B 1 50 ? 2.719 18.25 -9.383 1 60.72 50 LEU B N 1
ATOM 2431 C CA . LEU B 1 50 ? 3.354 17.141 -8.664 1 60.72 50 LEU B CA 1
ATOM 2432 C C . LEU B 1 50 ? 3.15 17.281 -7.16 1 60.72 50 LEU B C 1
ATOM 2434 O O . LEU B 1 50 ? 2.979 18.391 -6.656 1 60.72 50 LEU B O 1
ATOM 2438 N N . PRO B 1 51 ? 3.102 16.109 -6.535 1 64.69 51 PRO B N 1
ATOM 2439 C CA . PRO B 1 51 ? 3.057 16.203 -5.07 1 64.69 51 PRO B CA 1
ATOM 2440 C C . PRO B 1 51 ? 4.141 17.109 -4.504 1 64.69 51 PRO B C 1
ATOM 2442 O O . PRO B 1 51 ? 5.273 17.109 -4.988 1 64.69 51 PRO B O 1
ATOM 2445 N N . GLY B 1 52 ? 3.656 17.938 -3.627 1 66.81 52 GLY B N 1
ATOM 2446 C CA . GLY B 1 52 ? 4.586 18.875 -3.014 1 66.81 52 GLY B CA 1
ATOM 2447 C C . GLY B 1 52 ? 4.613 20.219 -3.705 1 66.81 52 GLY B C 1
ATOM 2448 O O . GLY B 1 52 ? 5.109 21.203 -3.145 1 66.81 52 GLY B O 1
ATOM 2449 N N . HIS B 1 53 ? 4.133 20.266 -4.898 1 70.31 53 HIS B N 1
ATOM 2450 C CA . HIS B 1 53 ? 4.098 21.531 -5.621 1 70.31 53 HIS B CA 1
ATOM 2451 C C . HIS B 1 53 ? 3.166 22.531 -4.938 1 70.31 53 HIS B C 1
ATOM 2453 O O . HIS B 1 53 ? 2.053 22.188 -4.547 1 70.31 53 HIS B O 1
ATOM 2459 N N . ARG B 1 54 ? 3.754 23.734 -4.797 1 79.88 54 ARG B N 1
ATOM 2460 C CA . ARG B 1 54 ? 2.934 24.812 -4.254 1 79.88 54 ARG B CA 1
ATOM 2461 C C . ARG B 1 54 ? 1.99 25.359 -5.312 1 79.88 54 ARG B C 1
ATOM 2463 O O . ARG B 1 54 ? 2.418 25.703 -6.418 1 79.88 54 ARG B O 1
ATOM 2470 N N . LEU B 1 55 ? 0.757 25.312 -4.984 1 84 55 LEU B N 1
ATOM 2471 C CA . LEU B 1 55 ? -0.206 25.969 -5.863 1 84 55 LEU B CA 1
ATOM 2472 C C . LEU B 1 55 ? -0.102 27.484 -5.754 1 84 55 LEU B C 1
ATOM 2474 O O . LEU B 1 55 ? 0.294 28.016 -4.707 1 84 55 LEU B O 1
ATOM 2478 N N . PRO B 1 56 ? -0.421 28.188 -6.914 1 80.56 56 PRO B N 1
ATOM 2479 C CA . PRO B 1 56 ? -0.525 29.641 -6.793 1 80.56 56 PRO B CA 1
ATOM 2480 C C . PRO B 1 56 ? -1.469 30.078 -5.676 1 80.56 56 PRO B C 1
ATOM 2482 O O . PRO B 1 56 ? -2.352 29.312 -5.277 1 80.56 56 PRO B O 1
ATOM 2485 N N . GLY B 1 57 ? -1.169 31.266 -5.117 1 81.94 57 GLY B N 1
ATOM 2486 C CA . GLY B 1 57 ? -2.025 31.797 -4.07 1 81.94 57 GLY B CA 1
ATOM 2487 C C . GLY B 1 57 ? -3.473 31.938 -4.496 1 81.94 57 GLY B C 1
ATOM 2488 O O . GLY B 1 57 ? -3.783 31.875 -5.688 1 81.94 57 GLY B O 1
ATOM 2489 N N . GLU B 1 58 ? -4.293 32.062 -3.479 1 85.75 58 GLU B N 1
ATOM 2490 C CA . GLU B 1 58 ? -5.727 32.156 -3.732 1 85.75 58 GLU B CA 1
ATOM 2491 C C . GLU B 1 58 ? -6.031 33.312 -4.711 1 85.75 58 GLU B C 1
ATOM 2493 O O . GLU B 1 58 ? -6.863 33.156 -5.609 1 85.75 58 GLU B O 1
ATOM 2498 N N . ARG B 1 59 ? -5.344 34.438 -4.535 1 84.31 59 ARG B N 1
ATOM 2499 C CA . ARG B 1 59 ? -5.551 35.594 -5.406 1 84.31 59 ARG B CA 1
ATOM 2500 C C . ARG B 1 59 ? -5.145 35.281 -6.84 1 84.31 59 ARG B C 1
ATOM 2502 O O . ARG B 1 59 ? -5.887 35.562 -7.781 1 84.31 59 ARG B O 1
ATOM 2509 N N . GLU B 1 60 ? -3.986 34.688 -6.98 1 85.44 60 GLU B N 1
ATOM 2510 C CA . GLU B 1 60 ? -3.469 34.344 -8.305 1 85.44 60 GLU B CA 1
ATOM 2511 C C . GLU B 1 60 ? -4.359 33.312 -8.992 1 85.44 60 GLU B C 1
ATOM 2513 O O . GLU B 1 60 ? -4.625 33.438 -10.195 1 85.44 60 GLU B O 1
ATOM 2518 N N . LEU B 1 61 ? -4.801 32.312 -8.266 1 84.44 61 LEU B N 1
ATOM 2519 C CA . LEU B 1 61 ? -5.688 31.281 -8.82 1 84.44 61 LEU B CA 1
ATOM 2520 C C . LEU B 1 61 ? -7.016 31.891 -9.258 1 84.44 61 LEU B C 1
ATOM 2522 O O . LEU B 1 61 ? -7.57 31.516 -10.289 1 84.44 61 LEU B O 1
ATOM 2526 N N . ALA B 1 62 ? -7.496 32.812 -8.453 1 85.19 62 ALA B N 1
ATOM 2527 C CA . ALA B 1 62 ? -8.734 33.531 -8.797 1 85.19 62 ALA B CA 1
ATOM 2528 C C . ALA B 1 62 ? -8.594 34.25 -10.125 1 85.19 62 ALA B C 1
ATOM 2530 O O . ALA B 1 62 ? -9.5 34.25 -10.953 1 85.19 62 ALA B O 1
ATOM 2531 N N . GLU B 1 63 ? -7.438 34.906 -10.234 1 83.38 63 GLU B N 1
ATOM 2532 C CA . GLU B 1 63 ? -7.156 35.625 -11.469 1 83.38 63 GLU B CA 1
ATOM 2533 C C . GLU B 1 63 ? -7.031 34.688 -12.656 1 83.38 63 GLU B C 1
ATOM 2535 O O . GLU B 1 63 ? -7.578 34.969 -13.734 1 83.38 63 GLU B O 1
ATOM 2540 N N . GLU B 1 64 ? -6.363 33.625 -12.406 1 79.88 64 GLU B N 1
ATOM 2541 C CA . GLU B 1 64 ? -6.117 32.656 -13.484 1 79.88 64 GLU B CA 1
ATOM 2542 C C . GLU B 1 64 ? -7.414 32 -13.938 1 79.88 64 GLU B C 1
ATOM 2544 O O . GLU B 1 64 ? -7.613 31.797 -15.141 1 79.88 64 GLU B O 1
ATOM 2549 N N . PHE B 1 65 ? -8.242 31.734 -13 1 78.69 65 PHE B N 1
ATOM 2550 C CA . PHE B 1 65 ? -9.469 31.016 -13.32 1 78.69 65 PHE B CA 1
ATOM 2551 C C . PHE B 1 65 ? -10.617 31.984 -13.547 1 78.69 65 PHE B C 1
ATOM 2553 O O . PHE B 1 65 ? -11.719 31.578 -13.93 1 78.69 65 PHE B O 1
ATOM 2560 N N . ASP B 1 66 ? -10.328 33.188 -13.32 1 81.06 66 ASP B N 1
ATOM 2561 C CA . ASP B 1 66 ? -11.32 34.25 -13.477 1 81.06 66 ASP B CA 1
ATOM 2562 C C . ASP B 1 66 ? -12.562 33.969 -12.625 1 81.06 66 ASP B C 1
ATOM 2564 O O . ASP B 1 66 ? -13.688 34 -13.133 1 81.06 66 ASP B O 1
ATOM 2568 N N . ILE B 1 67 ? -12.273 33.688 -11.461 1 81.38 67 ILE B N 1
ATOM 2569 C CA . ILE B 1 67 ? -13.336 33.469 -10.492 1 81.38 67 ILE B CA 1
ATOM 2570 C C . ILE B 1 67 ? -13.016 34.188 -9.195 1 81.38 67 ILE B C 1
ATOM 2572 O O . ILE B 1 67 ? -11.945 34.812 -9.07 1 81.38 67 ILE B O 1
ATOM 2576 N N . SER B 1 68 ? -13.992 34.25 -8.328 1 82.19 68 SER B N 1
ATOM 2577 C CA . SER B 1 68 ? -13.805 34.969 -7.07 1 82.19 68 SER B CA 1
ATOM 2578 C C . SER B 1 68 ? -12.836 34.219 -6.156 1 82.19 68 SER B C 1
ATOM 2580 O O . SER B 1 68 ? -12.664 33 -6.277 1 82.19 68 SER B O 1
ATOM 2582 N N . ARG B 1 69 ? -12.133 35.031 -5.262 1 84.94 69 ARG B N 1
ATOM 2583 C CA . ARG B 1 69 ? -11.25 34.469 -4.258 1 84.94 69 ARG B CA 1
ATOM 2584 C C . ARG B 1 69 ? -12.016 33.5 -3.338 1 84.94 69 ARG B C 1
ATOM 2586 O O . ARG B 1 69 ? -11.484 32.5 -2.895 1 84.94 69 ARG B O 1
ATOM 2593 N N . SER B 1 70 ? -13.195 33.844 -3.137 1 83.88 70 SER B N 1
ATOM 2594 C CA . SER B 1 70 ? -14.016 33 -2.283 1 83.88 70 SER B CA 1
ATOM 2595 C C . SER B 1 70 ? -14.281 31.641 -2.934 1 83.88 70 SER B C 1
ATOM 2597 O O . SER B 1 70 ? -14.266 30.609 -2.26 1 83.88 70 SER B O 1
ATOM 2599 N N . ALA B 1 71 ? -14.516 31.688 -4.191 1 80.25 71 ALA B N 1
ATOM 2600 C CA . ALA B 1 71 ? -14.734 30.438 -4.926 1 80.25 71 ALA B CA 1
ATOM 2601 C C . ALA B 1 71 ? -13.477 29.578 -4.926 1 80.25 71 ALA B C 1
ATOM 2603 O O . ALA B 1 71 ? -13.555 28.359 -4.777 1 80.25 71 ALA B O 1
ATOM 2604 N N . VAL B 1 72 ? -12.305 30.203 -5.078 1 84.69 72 VAL B N 1
ATOM 2605 C CA . VAL B 1 72 ? -11.031 29.484 -5.07 1 84.69 72 VAL B CA 1
ATOM 2606 C C . VAL B 1 72 ? -10.797 28.859 -3.693 1 84.69 72 VAL B C 1
ATOM 2608 O O . VAL B 1 72 ? -10.406 27.688 -3.59 1 84.69 72 VAL B O 1
ATOM 2611 N N . ARG B 1 73 ? -11.039 29.672 -2.709 1 81.12 73 ARG B N 1
ATOM 2612 C CA . ARG B 1 73 ? -10.859 29.172 -1.346 1 81.12 73 ARG B CA 1
ATOM 2613 C C . ARG B 1 73 ? -11.734 27.953 -1.083 1 81.12 73 ARG B C 1
ATOM 2615 O O . ARG B 1 73 ? -11.281 26.984 -0.483 1 81.12 73 ARG B O 1
ATOM 2622 N N . GLN B 1 74 ? -12.875 27.984 -1.53 1 80.69 74 GLN B N 1
ATOM 2623 C CA . GLN B 1 74 ? -13.781 26.859 -1.363 1 80.69 74 GLN B CA 1
ATOM 2624 C C . GLN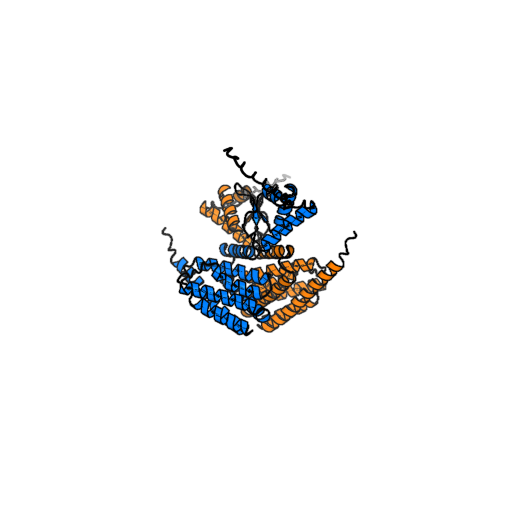 B 1 74 ? -13.273 25.625 -2.113 1 80.69 74 GLN B C 1
ATOM 2626 O O . GLN B 1 74 ? -13.336 24.516 -1.596 1 80.69 74 GLN B O 1
ATOM 2631 N N . ALA B 1 75 ? -12.836 25.891 -3.332 1 80.81 75 ALA B N 1
ATOM 2632 C CA . ALA B 1 75 ? -12.305 24.797 -4.137 1 80.81 75 ALA B CA 1
ATOM 2633 C C . ALA B 1 75 ? -11.094 24.172 -3.469 1 80.81 75 ALA B C 1
ATOM 2635 O O . ALA B 1 75 ? -10.984 22.938 -3.398 1 80.81 75 ALA B O 1
ATOM 2636 N N . LEU B 1 76 ? -10.211 25.031 -2.977 1 81.94 76 LEU B N 1
ATOM 2637 C CA . LEU B 1 76 ? -8.992 24.547 -2.334 1 81.94 76 LEU B CA 1
ATOM 2638 C C . LEU B 1 76 ? -9.32 23.797 -1.049 1 81.94 76 LEU B C 1
ATOM 2640 O O . LEU B 1 76 ? -8.688 22.781 -0.741 1 81.94 76 LEU B O 1
ATOM 2644 N N . ARG B 1 77 ? -10.266 24.234 -0.404 1 74.94 77 ARG B N 1
ATOM 2645 C CA . ARG B 1 77 ? -10.711 23.531 0.792 1 74.94 77 ARG B CA 1
ATOM 2646 C C . ARG B 1 77 ? -11.273 22.156 0.439 1 74.94 77 ARG B C 1
ATOM 2648 O O . ARG B 1 77 ? -11.023 21.172 1.146 1 74.94 77 ARG B O 1
ATOM 2655 N N . ASN B 1 78 ? -12.031 22.172 -0.61 1 71 78 ASN B N 1
ATOM 2656 C CA . ASN B 1 78 ? -12.562 20.891 -1.075 1 71 78 ASN B CA 1
ATOM 2657 C C . ASN B 1 78 ? -11.438 19.922 -1.463 1 71 78 ASN B C 1
ATOM 2659 O O . ASN B 1 78 ? -11.477 18.75 -1.121 1 71 78 ASN B O 1
ATOM 2663 N N . LEU B 1 79 ? -10.523 20.516 -2.191 1 75.12 79 LEU B N 1
ATOM 2664 C CA . LEU B 1 79 ? -9.383 19.703 -2.623 1 75.12 79 LEU B CA 1
ATOM 2665 C C . LEU B 1 79 ? -8.562 19.234 -1.427 1 75.12 79 LEU B C 1
ATOM 2667 O O . LEU B 1 79 ? -7.969 18.156 -1.461 1 75.12 79 LEU B O 1
ATOM 2671 N N . GLU B 1 80 ? -8.516 20.125 -0.443 1 73.38 80 GLU B N 1
ATOM 2672 C CA . GLU B 1 80 ? -7.832 19.75 0.79 1 73.38 80 GLU B CA 1
ATOM 2673 C C . GLU B 1 80 ? -8.562 18.609 1.504 1 73.38 80 GLU B C 1
ATOM 2675 O O . GLU B 1 80 ? -7.938 17.641 1.939 1 73.38 80 GLU B O 1
ATOM 2680 N N . LEU B 1 81 ? -9.789 18.719 1.515 1 61.06 81 LEU B N 1
ATOM 2681 C CA . LEU B 1 81 ? -10.617 17.688 2.123 1 61.06 81 LEU B CA 1
ATOM 2682 C C . LEU B 1 81 ? -10.492 16.375 1.357 1 61.06 81 LEU B C 1
ATOM 2684 O O . LEU B 1 81 ? -10.508 15.289 1.958 1 61.06 81 LEU B O 1
ATOM 2688 N N . ALA B 1 82 ? -10.336 16.594 0.052 1 60.03 82 ALA B N 1
ATOM 2689 C CA . ALA B 1 82 ? -10.211 15.422 -0.815 1 60.03 82 ALA B CA 1
ATOM 2690 C C . ALA B 1 82 ? -8.797 14.844 -0.765 1 60.03 82 ALA B C 1
ATOM 2692 O O . ALA B 1 82 ? -8.508 13.828 -1.404 1 60.03 82 ALA B O 1
ATOM 2693 N N . GLY B 1 83 ? -7.934 15.555 -0.093 1 63.19 83 GLY B N 1
ATOM 2694 C CA . GLY B 1 83 ? -6.574 15.07 0.078 1 63.19 83 GLY B CA 1
ATOM 2695 C C . GLY B 1 83 ? -5.676 15.383 -1.102 1 63.19 83 GLY B C 1
ATOM 2696 O O . GLY B 1 83 ? -4.633 14.75 -1.282 1 63.19 83 GLY B O 1
ATOM 2697 N N . ILE B 1 84 ? -6.125 16.203 -1.943 1 68.19 84 ILE B N 1
ATOM 2698 C CA . ILE B 1 84 ? -5.363 16.547 -3.141 1 68.19 84 ILE B CA 1
ATOM 2699 C C . ILE B 1 84 ? -4.391 17.672 -2.83 1 68.19 84 ILE B C 1
ATOM 2701 O O . ILE B 1 84 ? -3.248 17.672 -3.301 1 68.19 84 ILE B O 1
ATOM 2705 N N . VAL B 1 85 ? -4.961 18.656 -2.025 1 75.62 85 VAL B N 1
ATOM 2706 C CA . VAL B 1 85 ? -4.152 19.812 -1.654 1 75.62 85 VAL B CA 1
ATOM 2707 C C . VAL B 1 85 ? -4.012 19.875 -0.135 1 75.62 85 VAL B C 1
ATOM 2709 O O . VAL B 1 85 ? -4.855 19.359 0.596 1 75.62 85 VAL B O 1
ATOM 2712 N N . GLN B 1 86 ? -2.879 20.25 0.312 1 72.88 86 GLN B N 1
ATOM 2713 C CA . GLN B 1 86 ? -2.67 20.484 1.736 1 72.88 86 GLN B CA 1
ATOM 2714 C C . GLN B 1 86 ? -2.279 21.938 2 1 72.88 86 GLN B C 1
ATOM 2716 O O . GLN B 1 86 ? -1.499 22.531 1.247 1 72.88 86 GLN B O 1
ATOM 2721 N N . SER B 1 87 ? -2.939 22.516 3.01 1 74.69 87 SER B N 1
ATOM 2722 C CA . SER B 1 87 ? -2.598 23.875 3.416 1 74.69 87 SER B CA 1
ATOM 2723 C C . SER B 1 87 ? -1.455 23.875 4.426 1 74.69 87 SER B C 1
ATOM 2725 O O . SER B 1 87 ? -1.413 23.047 5.328 1 74.69 87 SER B O 1
ATOM 2727 N N . ARG B 1 88 ? -0.448 24.562 4.199 1 69.31 88 ARG B N 1
ATOM 2728 C CA . ARG B 1 88 ? 0.646 24.766 5.141 1 69.31 88 ARG B CA 1
ATOM 2729 C C . ARG B 1 88 ? 0.676 26.219 5.621 1 69.31 88 ARG B C 1
ATOM 2731 O O . ARG B 1 88 ? 0.387 27.141 4.855 1 69.31 88 ARG B O 1
ATOM 2738 N N . THR B 1 89 ? 0.796 26.266 6.965 1 64.5 89 THR B N 1
ATOM 2739 C CA . THR B 1 89 ? 0.846 27.609 7.547 1 64.5 89 THR B CA 1
ATOM 2740 C C . THR B 1 89 ? 2.289 28.078 7.707 1 64.5 89 THR B C 1
ATOM 2742 O O . THR B 1 89 ? 3.213 27.266 7.734 1 64.5 89 THR B O 1
ATOM 2745 N N . GLY B 1 90 ? 2.596 29.375 7.734 1 61.06 90 GLY B N 1
ATOM 2746 C CA . GLY B 1 90 ? 3.902 29.984 7.922 1 61.06 90 GLY B CA 1
ATOM 2747 C C . GLY B 1 90 ? 4.266 30.953 6.824 1 61.06 90 GLY B C 1
ATOM 2748 O O . GLY B 1 90 ? 3.436 31.281 5.973 1 61.06 90 GLY B O 1
ATOM 2749 N N . VAL B 1 91 ? 5.488 31.562 6.914 1 62.31 91 VAL B N 1
ATOM 2750 C CA . VAL B 1 91 ? 5.973 32.594 5.996 1 62.31 91 VAL B CA 1
ATOM 2751 C C . VAL B 1 91 ? 5.945 32.031 4.566 1 62.31 91 VAL B C 1
ATOM 2753 O O . VAL B 1 91 ? 5.617 32.781 3.627 1 62.31 91 VAL B O 1
ATOM 2756 N N . ASN B 1 92 ? 6.164 30.703 4.449 1 64.38 92 ASN B N 1
ATOM 2757 C CA . ASN B 1 92 ? 6.109 30.062 3.141 1 64.38 92 ASN B CA 1
ATOM 2758 C C . ASN B 1 92 ? 4.906 29.125 3.025 1 64.38 92 ASN B C 1
ATOM 2760 O O . ASN B 1 92 ? 4.969 28.109 2.33 1 64.38 92 ASN B O 1
ATOM 2764 N N . GLY B 1 93 ? 3.963 29.609 3.725 1 71.38 93 GLY B N 1
ATOM 2765 C CA . GLY B 1 93 ? 2.762 28.781 3.729 1 71.38 93 GLY B CA 1
ATOM 2766 C C . GLY B 1 93 ? 1.966 28.891 2.441 1 71.38 93 GLY B C 1
ATOM 2767 O O . GLY B 1 93 ? 2.307 29.672 1.556 1 71.38 93 GLY B O 1
ATOM 2768 N N . GLY B 1 94 ? 1.014 28.016 2.109 1 78.56 94 GLY B N 1
ATOM 2769 C CA . GLY B 1 94 ? 0.169 27.922 0.931 1 78.56 94 GLY B CA 1
ATOM 2770 C C . GLY B 1 94 ? -0.441 26.531 0.753 1 78.56 94 GLY B C 1
ATOM 2771 O O . GLY B 1 94 ? -0.483 25.75 1.696 1 78.56 94 GLY B O 1
ATOM 2772 N N . PHE B 1 95 ? -1.047 26.438 -0.374 1 80.44 95 PHE B N 1
ATOM 2773 C CA . PHE B 1 95 ? -1.617 25.156 -0.73 1 80.44 95 PHE B CA 1
ATOM 2774 C C . PHE B 1 95 ? -0.637 24.344 -1.566 1 80.44 95 PHE B C 1
ATOM 2776 O O . PHE B 1 95 ? -0.02 24.859 -2.496 1 80.44 95 PHE B O 1
ATOM 2783 N N . PHE B 1 96 ? -0.411 23.109 -1.128 1 78.62 96 PHE B N 1
ATOM 2784 C CA . PHE B 1 96 ? 0.477 22.203 -1.83 1 78.62 96 PHE B CA 1
ATOM 2785 C C . PHE B 1 96 ? -0.28 20.953 -2.285 1 78.62 96 PHE B C 1
ATOM 2787 O O . PHE B 1 96 ? -1.268 20.562 -1.662 1 78.62 96 PHE B O 1
ATOM 2794 N N . ILE B 1 97 ? 0.159 20.562 -3.469 1 70.88 97 ILE B N 1
ATOM 2795 C CA . ILE B 1 97 ? -0.377 19.266 -3.871 1 70.88 97 ILE B CA 1
ATOM 2796 C C . ILE B 1 97 ? 0.083 18.188 -2.893 1 70.88 97 ILE B C 1
ATOM 2798 O O . ILE B 1 97 ? 1.28 18.047 -2.631 1 70.88 97 ILE B O 1
ATOM 2802 N N . LYS B 1 98 ? -0.942 17.641 -2.236 1 64.12 98 LYS B N 1
ATOM 2803 C CA . LYS B 1 98 ? -0.636 16.609 -1.261 1 64.12 98 LYS B CA 1
ATOM 2804 C C . LYS B 1 98 ? 0.071 15.422 -1.921 1 64.12 98 LYS B C 1
ATOM 2806 O O . LYS B 1 98 ? -0.203 15.102 -3.078 1 64.12 98 LYS B O 1
ATOM 2811 N N . ASN B 1 99 ? 1.028 15.008 -1.161 1 55.22 99 ASN B N 1
ATOM 2812 C CA . ASN B 1 99 ? 1.63 13.75 -1.609 1 55.22 99 ASN B CA 1
ATOM 2813 C C . ASN B 1 99 ? 0.603 12.625 -1.664 1 55.22 99 ASN B C 1
ATOM 2815 O O . ASN B 1 99 ? 0.022 12.258 -0.641 1 55.22 99 ASN B O 1
ATOM 2819 N N . GLY B 1 100 ? -0.114 12.594 -2.729 1 58.12 100 GLY B N 1
ATOM 2820 C CA . GLY B 1 100 ? -1.065 11.508 -2.906 1 58.12 100 GLY B CA 1
ATOM 2821 C C . GLY B 1 100 ? -0.525 10.375 -3.756 1 58.12 100 GLY B C 1
ATOM 2822 O O . GLY B 1 100 ? 0.671 10.328 -4.051 1 58.12 100 GLY B O 1
ATOM 2823 N N . GLY B 1 101 ? -1.162 9.383 -3.9 1 62.53 101 GLY B N 1
ATOM 2824 C CA . GLY B 1 101 ? -0.779 8.266 -4.75 1 62.53 101 GLY B CA 1
ATOM 2825 C C . GLY B 1 101 ? 0.34 7.422 -4.164 1 62.53 101 GLY B C 1
ATOM 2826 O O . GLY B 1 101 ? 0.324 7.102 -2.973 1 62.53 101 GLY B O 1
ATOM 2827 N N . SER B 1 102 ? 1.25 7.164 -4.902 1 69.88 102 SER B N 1
ATOM 2828 C CA . SER B 1 102 ? 2.377 6.316 -4.52 1 69.88 102 SER B CA 1
ATOM 2829 C C . SER B 1 102 ? 3.27 7.016 -3.5 1 69.88 102 SER B C 1
ATOM 2831 O O . SER B 1 102 ? 3.797 6.375 -2.588 1 69.88 102 SER B O 1
ATOM 2833 N N . ASP B 1 103 ? 3.26 8.359 -3.555 1 67.5 103 ASP B N 1
ATOM 2834 C CA . ASP B 1 103 ? 4.133 9.109 -2.654 1 67.5 103 ASP B CA 1
ATOM 2835 C C . ASP B 1 103 ? 3.596 9.086 -1.224 1 67.5 103 ASP B C 1
ATOM 2837 O O . ASP B 1 103 ? 4.367 8.977 -0.268 1 67.5 103 ASP B O 1
ATOM 2841 N N . GLY B 1 104 ? 2.324 9.227 -1.212 1 67.25 104 GLY B N 1
ATOM 2842 C CA . GLY B 1 104 ? 1.713 9.141 0.105 1 67.25 104 GLY B CA 1
ATOM 2843 C C . GLY B 1 104 ? 1.902 7.789 0.766 1 67.25 104 GLY B C 1
ATOM 2844 O O . GLY B 1 104 ? 2.201 7.711 1.959 1 67.25 104 GLY B O 1
ATOM 2845 N N . ILE B 1 105 ? 1.807 6.805 0.021 1 73.19 105 ILE B N 1
ATOM 2846 C CA . ILE B 1 105 ? 1.979 5.441 0.52 1 73.19 105 ILE B CA 1
ATOM 2847 C C . ILE B 1 105 ? 3.439 5.215 0.902 1 73.19 105 ILE B C 1
ATOM 2849 O O . ILE B 1 105 ? 3.73 4.691 1.98 1 73.19 105 ILE B O 1
ATOM 2853 N N . ALA B 1 106 ? 4.32 5.613 0.033 1 72.88 106 ALA B N 1
ATOM 2854 C CA . ALA B 1 106 ? 5.75 5.469 0.302 1 72.88 106 ALA B CA 1
ATOM 2855 C C . ALA B 1 106 ? 6.141 6.18 1.595 1 72.88 106 ALA B C 1
ATOM 2857 O O . ALA B 1 106 ? 6.887 5.637 2.408 1 72.88 106 ALA B O 1
ATOM 2858 N N . GLN B 1 107 ? 5.609 7.336 1.729 1 68.44 107 GLN B N 1
ATOM 2859 C CA . GLN B 1 107 ? 5.926 8.109 2.924 1 68.44 107 GLN B CA 1
ATOM 2860 C C . GLN B 1 107 ? 5.406 7.418 4.18 1 68.44 107 GLN B C 1
ATOM 2862 O O . GLN B 1 107 ? 6.105 7.352 5.195 1 68.44 107 GLN B O 1
ATOM 2867 N N . ALA B 1 108 ? 4.258 6.926 4.066 1 68.19 108 ALA B N 1
ATOM 2868 C CA . ALA B 1 108 ? 3.666 6.254 5.219 1 68.19 108 ALA B CA 1
ATOM 2869 C C . ALA B 1 108 ? 4.504 5.051 5.641 1 68.19 108 ALA B C 1
ATOM 2871 O O . ALA B 1 108 ? 4.766 4.852 6.828 1 68.19 108 ALA B O 1
ATOM 2872 N N . VAL B 1 109 ? 4.945 4.316 4.734 1 73.62 109 VAL B N 1
ATOM 2873 C CA . VAL B 1 109 ? 5.734 3.123 5.02 1 73.62 109 VAL B CA 1
ATOM 2874 C C . VAL B 1 109 ? 7.121 3.525 5.512 1 73.62 109 VAL B C 1
ATOM 2876 O O . VAL B 1 109 ? 7.641 2.941 6.465 1 73.62 109 VAL B O 1
ATOM 2879 N N . ARG B 1 110 ? 7.668 4.562 4.895 1 70.19 110 ARG B N 1
ATOM 2880 C CA . ARG B 1 110 ? 8.969 5.051 5.328 1 70.19 110 ARG B CA 1
ATOM 2881 C C . ARG B 1 110 ? 8.93 5.504 6.781 1 70.19 110 ARG B C 1
ATOM 2883 O O . ARG B 1 110 ? 9.875 5.258 7.543 1 70.19 110 ARG B O 1
ATOM 2890 N N . ASP B 1 111 ? 7.93 6.164 7.016 1 62.38 111 ASP B N 1
ATOM 2891 C CA . ASP B 1 111 ? 7.777 6.645 8.383 1 62.38 111 ASP B CA 1
ATOM 2892 C C . ASP B 1 111 ? 7.766 5.484 9.375 1 62.38 111 ASP B C 1
ATOM 2894 O O . ASP B 1 111 ? 8.383 5.562 10.438 1 62.38 111 ASP B O 1
ATOM 2898 N N . MET B 1 112 ? 7.215 4.477 9.008 1 67.75 112 MET B N 1
ATOM 2899 C CA . MET B 1 112 ? 7.137 3.316 9.891 1 67.75 112 MET B CA 1
ATOM 2900 C C . MET B 1 112 ? 8.484 2.619 9.992 1 67.75 112 MET B C 1
ATOM 2902 O O . MET B 1 112 ? 8.852 2.113 11.055 1 67.75 11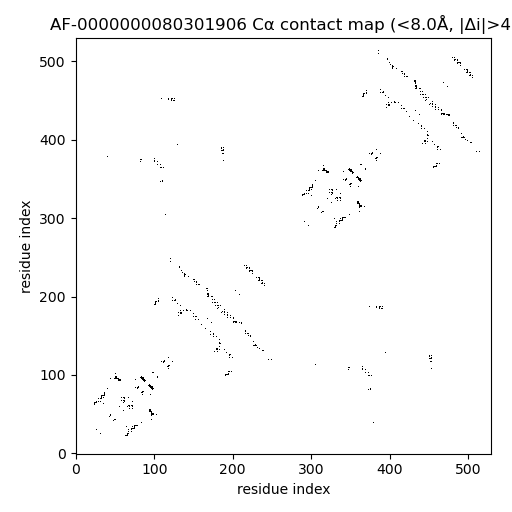2 MET B O 1
ATOM 2906 N N . VAL B 1 113 ? 9.164 2.582 8.969 1 70.31 113 VAL B N 1
ATOM 2907 C CA . VAL B 1 113 ? 10.508 2.025 8.977 1 70.31 113 VAL B CA 1
ATOM 2908 C C . VAL B 1 113 ? 11.414 2.875 9.859 1 70.31 113 VAL B C 1
ATOM 2910 O O . VAL B 1 113 ? 12.164 2.344 10.688 1 70.31 113 VAL B O 1
ATOM 2913 N N . GLY B 1 114 ? 11.305 4.105 9.641 1 64.81 114 GLY B N 1
ATOM 2914 C CA . GLY B 1 114 ? 12.109 5.027 10.43 1 64.81 114 GLY B CA 1
ATOM 2915 C C . GLY B 1 114 ? 11.836 4.934 11.914 1 64.81 114 GLY B C 1
ATOM 2916 O O . GLY B 1 114 ? 12.734 5.129 12.734 1 64.81 114 GLY B O 1
ATOM 2917 N N . LEU B 1 115 ? 10.625 4.562 12.211 1 57.66 115 LEU B N 1
ATOM 2918 C CA . LEU B 1 115 ? 10.211 4.461 13.609 1 57.66 115 LEU B CA 1
ATOM 2919 C C . LEU B 1 115 ? 10.539 3.082 14.172 1 57.66 115 LEU B C 1
ATOM 2921 O O . LEU B 1 115 ? 10.305 2.816 15.352 1 57.66 115 LEU B O 1
ATOM 2925 N N . GLY B 1 116 ? 11.094 2.299 13.328 1 66.06 116 GLY B N 1
ATOM 2926 C CA . GLY B 1 116 ? 11.453 0.959 13.766 1 66.06 116 GLY B CA 1
ATOM 2927 C C . GLY B 1 116 ? 10.266 0.023 13.867 1 66.06 116 GLY B C 1
ATOM 2928 O O . GLY B 1 116 ? 10.375 -1.068 14.43 1 66.06 116 GLY B O 1
ATOM 2929 N N . GLN B 1 117 ? 9.148 0.436 13.328 1 67.25 117 GLN B N 1
ATOM 2930 C CA . GLN B 1 117 ? 7.934 -0.37 13.391 1 67.25 117 GLN B CA 1
ATOM 2931 C C . GLN B 1 117 ? 7.93 -1.443 12.305 1 67.25 117 GLN B C 1
ATOM 2933 O O . GLN B 1 117 ? 7.246 -2.461 12.438 1 67.25 117 GLN B O 1
ATOM 2938 N N . VAL B 1 118 ? 8.664 -1.159 11.289 1 81.12 118 VAL B N 1
ATOM 2939 C CA . VAL B 1 118 ? 8.75 -2.062 10.148 1 81.12 118 VAL B CA 1
ATOM 2940 C C . VAL B 1 118 ? 10.211 -2.287 9.773 1 81.12 118 VAL B C 1
ATOM 2942 O O . VAL B 1 118 ? 10.938 -1.333 9.492 1 81.12 118 VAL B O 1
ATOM 2945 N N . PRO B 1 119 ? 10.672 -3.523 9.898 1 84.06 119 PRO B N 1
ATOM 2946 C CA . PRO B 1 119 ? 12.039 -3.799 9.43 1 84.06 119 PRO B CA 1
ATOM 2947 C C . PRO B 1 119 ? 12.203 -3.57 7.926 1 84.06 119 PRO B C 1
ATOM 2949 O O . PRO B 1 119 ? 11.258 -3.793 7.156 1 84.06 119 PRO B O 1
ATOM 2952 N N . THR B 1 120 ? 13.383 -3.193 7.555 1 86.25 120 THR B N 1
ATOM 2953 C CA . THR B 1 120 ? 13.703 -3.002 6.145 1 86.25 120 THR B CA 1
ATOM 2954 C C . THR B 1 120 ? 13.461 -4.289 5.355 1 86.25 120 THR B C 1
ATOM 2956 O O . THR B 1 120 ? 13.039 -4.242 4.199 1 86.25 120 THR B O 1
ATOM 2959 N N . ALA B 1 121 ? 13.727 -5.395 5.996 1 91.81 121 ALA B N 1
ATOM 2960 C CA . ALA B 1 121 ? 13.539 -6.695 5.363 1 91.81 121 ALA B CA 1
ATOM 2961 C C . ALA B 1 121 ? 12.07 -6.906 4.98 1 91.81 121 ALA B C 1
ATOM 2963 O O . ALA B 1 121 ? 11.781 -7.539 3.961 1 91.81 121 ALA B O 1
ATOM 2964 N N . SER B 1 122 ? 11.18 -6.402 5.773 1 94.19 122 SER B N 1
ATOM 2965 C CA . SER B 1 122 ? 9.75 -6.52 5.484 1 94.19 122 SER B CA 1
ATOM 2966 C C . SER B 1 122 ? 9.375 -5.73 4.234 1 94.19 122 SER B C 1
ATOM 2968 O O . SER B 1 122 ? 8.539 -6.176 3.441 1 94.19 122 SER B O 1
ATOM 2970 N N . VAL B 1 123 ? 9.969 -4.598 4.094 1 93 123 VAL B N 1
ATOM 2971 C CA . VAL B 1 123 ? 9.727 -3.768 2.922 1 93 123 VAL B CA 1
ATOM 2972 C C . VAL B 1 123 ? 10.211 -4.488 1.665 1 93 123 VAL B C 1
ATOM 2974 O O . VAL B 1 123 ? 9.492 -4.559 0.665 1 93 123 VAL B O 1
ATOM 2977 N N . MET B 1 124 ? 11.383 -5.082 1.763 1 94.69 124 MET B N 1
ATOM 2978 C CA . MET B 1 124 ? 11.977 -5.762 0.615 1 94.69 124 MET B CA 1
ATOM 2979 C C . MET B 1 124 ? 11.156 -6.996 0.234 1 94.69 124 MET B C 1
ATOM 2981 O O . MET B 1 124 ? 10.898 -7.234 -0.947 1 94.69 124 MET B O 1
ATOM 2985 N N . GLU B 1 125 ? 10.766 -7.688 1.181 1 97.06 125 GLU B N 1
ATOM 2986 C CA . GLU B 1 125 ? 9.953 -8.867 0.912 1 97.06 125 GLU B CA 1
ATOM 2987 C C . GLU B 1 125 ? 8.609 -8.484 0.305 1 97.06 125 GLU B C 1
ATOM 2989 O O . GLU B 1 125 ? 8.148 -9.117 -0.651 1 97.06 125 GLU B O 1
ATOM 2994 N N . ALA B 1 126 ? 7.953 -7.512 0.879 1 97.31 126 ALA B N 1
ATOM 2995 C CA . ALA B 1 126 ? 6.684 -7.031 0.337 1 97.31 126 ALA B CA 1
ATOM 2996 C C . ALA B 1 126 ? 6.844 -6.57 -1.109 1 97.31 126 ALA B C 1
ATOM 2998 O O . ALA B 1 126 ? 5.973 -6.812 -1.945 1 97.31 126 ALA B O 1
ATOM 2999 N N . ARG B 1 127 ? 7.883 -5.891 -1.388 1 96.44 127 ARG B N 1
ATOM 3000 C CA . ARG B 1 127 ? 8.164 -5.445 -2.75 1 96.44 127 ARG B CA 1
ATOM 3001 C C . ARG B 1 127 ? 8.25 -6.633 -3.705 1 96.44 127 ARG B C 1
ATOM 3003 O O . ARG B 1 127 ? 7.691 -6.594 -4.801 1 96.44 127 ARG B O 1
ATOM 3010 N N . ILE B 1 128 ? 9.016 -7.66 -3.289 1 98 128 ILE B N 1
ATOM 3011 C CA . ILE B 1 128 ? 9.164 -8.844 -4.125 1 98 128 ILE B CA 1
ATOM 3012 C C . ILE B 1 128 ? 7.789 -9.438 -4.426 1 98 128 ILE B C 1
ATOM 3014 O O . ILE B 1 128 ? 7.461 -9.703 -5.586 1 98 128 ILE B O 1
ATOM 3018 N N . GLU B 1 129 ? 7.012 -9.625 -3.439 1 98.38 129 GLU B N 1
ATOM 3019 C CA . GLU B 1 129 ? 5.691 -10.227 -3.596 1 98.38 129 GLU B CA 1
ATOM 3020 C C . GLU B 1 129 ? 4.805 -9.391 -4.508 1 98.38 129 GLU B C 1
ATOM 3022 O O . GLU B 1 129 ? 4.145 -9.922 -5.402 1 98.38 129 GLU B O 1
ATOM 3027 N N . LEU B 1 130 ? 4.758 -8.094 -4.316 1 97.88 130 LEU B N 1
ATOM 3028 C CA . LEU B 1 130 ? 3.895 -7.219 -5.098 1 97.88 130 LEU B CA 1
ATOM 3029 C C . LEU B 1 130 ? 4.383 -7.121 -6.539 1 97.88 130 LEU B C 1
ATOM 3031 O O . LEU B 1 130 ? 3.578 -7.008 -7.469 1 97.88 130 LEU B O 1
ATOM 3035 N N . THR B 1 131 ? 5.688 -7.098 -6.719 1 98.25 131 THR B N 1
ATOM 3036 C CA . THR B 1 131 ? 6.238 -7.105 -8.07 1 98.25 131 THR B CA 1
ATOM 3037 C C . THR B 1 131 ? 5.832 -8.375 -8.812 1 98.25 131 THR B C 1
ATOM 3039 O O . THR B 1 131 ? 5.504 -8.328 -10 1 98.25 131 THR B O 1
ATOM 3042 N N . ASN B 1 132 ? 5.855 -9.461 -8.094 1 98.69 132 ASN B N 1
ATOM 3043 C CA . ASN B 1 132 ? 5.434 -10.711 -8.711 1 98.69 132 ASN B CA 1
ATOM 3044 C C . ASN B 1 132 ? 3.951 -10.695 -9.062 1 98.69 132 ASN B C 1
ATOM 3046 O O . ASN B 1 132 ? 3.549 -11.234 -10.102 1 98.69 132 ASN B O 1
ATOM 3050 N N . VAL B 1 133 ? 3.158 -10.102 -8.219 1 98.56 133 VAL B N 1
ATOM 3051 C CA . VAL B 1 133 ? 1.755 -9.898 -8.555 1 98.56 133 VAL B CA 1
ATOM 3052 C C . VAL B 1 133 ? 1.647 -9.102 -9.859 1 98.56 133 VAL B C 1
ATOM 3054 O O . VAL B 1 133 ? 0.889 -9.469 -10.758 1 98.56 133 VAL B O 1
ATOM 3057 N N . ALA B 1 134 ? 2.377 -8.008 -9.938 1 98.56 134 ALA B N 1
ATOM 3058 C CA . ALA B 1 134 ? 2.354 -7.148 -11.125 1 98.56 134 ALA B CA 1
ATOM 3059 C C . ALA B 1 134 ? 2.783 -7.918 -12.367 1 98.56 134 ALA B C 1
ATOM 3061 O O . ALA B 1 134 ? 2.164 -7.797 -13.43 1 98.56 134 ALA B O 1
ATOM 3062 N N . ILE B 1 135 ? 3.83 -8.727 -12.25 1 98.81 135 ILE B N 1
ATOM 3063 C CA . ILE B 1 135 ? 4.34 -9.508 -13.367 1 98.81 135 ILE B CA 1
ATOM 3064 C C . ILE B 1 135 ? 3.268 -10.484 -13.844 1 98.81 135 ILE B C 1
ATOM 3066 O O . ILE B 1 135 ? 3.002 -10.586 -15.039 1 98.81 135 ILE B O 1
ATOM 3070 N N . ARG B 1 136 ? 2.633 -11.188 -12.977 1 98.56 136 ARG B N 1
ATOM 3071 C CA . ARG B 1 136 ? 1.607 -12.156 -13.328 1 98.56 136 ARG B CA 1
ATOM 3072 C C . ARG B 1 136 ? 0.454 -11.492 -14.078 1 98.56 136 ARG B C 1
ATOM 3074 O O . ARG B 1 136 ? 0.014 -11.984 -15.117 1 98.56 136 ARG B O 1
ATOM 3081 N N . LEU B 1 137 ? -0.02 -10.398 -13.523 1 98.38 137 LEU B N 1
ATOM 3082 C CA . LEU B 1 137 ? -1.134 -9.695 -14.156 1 98.38 137 LEU B CA 1
ATOM 3083 C C . LEU B 1 137 ? -0.719 -9.109 -15.5 1 98.38 137 LEU B C 1
ATOM 3085 O O . LEU B 1 137 ? -1.489 -9.148 -16.453 1 98.38 137 LEU B O 1
ATOM 3089 N N . ALA B 1 138 ? 0.456 -8.539 -15.539 1 98.5 138 ALA B N 1
ATOM 3090 C CA . ALA B 1 138 ? 0.956 -7.953 -16.781 1 98.5 138 ALA B CA 1
ATOM 3091 C C . ALA B 1 138 ? 1.121 -9.016 -17.859 1 98.5 138 ALA B C 1
ATOM 3093 O O . ALA B 1 138 ? 0.903 -8.75 -19.047 1 98.5 138 ALA B O 1
ATOM 3094 N N . CYS B 1 139 ? 1.592 -10.234 -17.5 1 98.44 139 CYS B N 1
ATOM 3095 C CA . CYS B 1 139 ? 1.708 -11.336 -18.453 1 98.44 139 CYS B CA 1
ATOM 3096 C C . CYS B 1 139 ? 0.362 -11.648 -19.094 1 98.44 139 CYS B C 1
ATOM 3098 O O . CYS B 1 139 ? 0.295 -11.961 -20.281 1 98.44 139 CYS B O 1
ATOM 3100 N N . GLU B 1 140 ? -0.652 -11.5 -18.328 1 97 140 GLU B N 1
ATOM 3101 C CA . GLU B 1 140 ? -1.996 -11.812 -18.812 1 97 140 GLU B CA 1
ATOM 3102 C C . GLU B 1 140 ? -2.551 -10.688 -19.688 1 97 140 GLU B C 1
ATOM 3104 O O . GLU B 1 140 ? -3.223 -10.945 -20.688 1 97 140 GLU B O 1
ATOM 3109 N N . ARG B 1 141 ? -2.229 -9.398 -19.328 1 96.75 141 ARG B N 1
ATOM 3110 C CA . ARG B 1 141 ? -2.994 -8.281 -19.859 1 96.75 141 ARG B CA 1
ATOM 3111 C C . ARG B 1 141 ? -2.111 -7.371 -20.719 1 96.75 141 ARG B C 1
ATOM 3113 O O . ARG B 1 141 ? -2.613 -6.605 -21.547 1 96.75 141 ARG B O 1
ATOM 3120 N N . GLY B 1 142 ? -0.833 -7.344 -20.484 1 97.5 142 GLY B N 1
ATOM 3121 C CA . GLY B 1 142 ? 0.055 -6.363 -21.078 1 97.5 142 GLY B CA 1
ATOM 3122 C C . GLY B 1 142 ? 0.044 -6.406 -22.609 1 97.5 142 GLY B C 1
ATOM 3123 O O . GLY B 1 142 ? -0.046 -7.484 -23.203 1 97.5 142 GLY B O 1
ATOM 3124 N N . SER B 1 143 ? 0.146 -5.242 -23.234 1 97.88 143 SER B N 1
ATOM 3125 C CA . SER B 1 143 ? 0.222 -5.129 -24.688 1 97.88 143 SER B CA 1
ATOM 3126 C C . SER B 1 143 ? 1.669 -5.133 -25.172 1 97.88 143 SER B C 1
ATOM 3128 O O . SER B 1 143 ? 2.59 -4.906 -24.375 1 97.88 143 SER B O 1
ATOM 3130 N N . GLU B 1 144 ? 1.77 -5.387 -26.422 1 97.44 144 GLU B N 1
ATOM 3131 C CA . GLU B 1 144 ? 3.111 -5.352 -27 1 97.44 144 GLU B CA 1
ATOM 3132 C C . GLU B 1 144 ? 3.717 -3.955 -26.906 1 97.44 144 GLU B C 1
ATOM 3134 O O . GLU B 1 144 ? 4.93 -3.809 -26.734 1 97.44 144 GLU B O 1
ATOM 3139 N N . GLU B 1 145 ? 2.885 -2.973 -27.016 1 97.62 145 GLU B N 1
ATOM 3140 C CA . GLU B 1 145 ? 3.355 -1.598 -26.875 1 97.62 145 GLU B CA 1
ATOM 3141 C C . GLU B 1 145 ? 3.906 -1.345 -25.484 1 97.62 145 GLU B C 1
ATOM 3143 O O . GLU B 1 145 ? 4.918 -0.657 -25.312 1 97.62 145 GLU B O 1
ATOM 3148 N N . GLU B 1 146 ? 3.252 -1.855 -24.547 1 97.56 146 GLU B N 1
ATOM 3149 C CA . GLU B 1 146 ? 3.711 -1.706 -23.172 1 97.56 146 GLU B CA 1
ATOM 3150 C C . GLU B 1 146 ? 5.004 -2.484 -22.938 1 97.56 146 GLU B C 1
ATOM 3152 O O . GLU B 1 146 ? 5.898 -2.01 -22.234 1 97.56 146 GLU B O 1
ATOM 3157 N N . PHE B 1 147 ? 5.137 -3.68 -23.5 1 98.38 147 PHE B N 1
ATOM 3158 C CA . PHE B 1 147 ? 6.367 -4.453 -23.391 1 98.38 147 PHE B CA 1
ATOM 3159 C C . PHE B 1 147 ? 7.512 -3.756 -24.125 1 98.38 147 PHE B C 1
ATOM 3161 O O . PHE B 1 147 ? 8.656 -3.801 -23.672 1 98.38 147 PHE B O 1
ATOM 3168 N N . ASP B 1 148 ? 7.191 -3.074 -25.219 1 98.25 148 ASP B N 1
ATOM 3169 C CA . ASP B 1 148 ? 8.188 -2.285 -25.922 1 98.25 148 ASP B CA 1
ATOM 3170 C C . ASP B 1 148 ? 8.711 -1.142 -25.047 1 98.25 148 ASP B C 1
ATOM 3172 O O . ASP B 1 148 ? 9.898 -0.815 -25.094 1 98.25 148 ASP B O 1
ATOM 3176 N N . ALA B 1 149 ? 7.816 -0.519 -24.344 1 96.75 149 ALA B N 1
ATOM 3177 C CA . ALA B 1 149 ? 8.219 0.55 -23.438 1 96.75 149 ALA B CA 1
ATOM 3178 C C . ALA B 1 149 ? 9.172 0.029 -22.359 1 96.75 149 ALA B C 1
ATOM 3180 O O . ALA B 1 149 ? 10.133 0.708 -22 1 96.75 149 ALA B O 1
ATOM 3181 N N . ILE B 1 150 ? 8.898 -1.156 -21.875 1 97.44 150 ILE B N 1
ATOM 3182 C CA . ILE B 1 150 ? 9.773 -1.779 -20.891 1 97.44 150 ILE B CA 1
ATOM 3183 C C . ILE B 1 150 ? 11.133 -2.068 -21.516 1 97.44 150 ILE B C 1
ATOM 3185 O O . ILE B 1 150 ? 12.18 -1.793 -20.922 1 97.44 150 ILE B O 1
ATOM 3189 N N . ALA B 1 151 ? 11.094 -2.586 -22.703 1 97.69 151 ALA B N 1
ATOM 3190 C CA . ALA B 1 151 ? 12.328 -2.869 -23.438 1 97.69 151 ALA B CA 1
ATOM 3191 C C . ALA B 1 151 ? 13.148 -1.599 -23.641 1 97.69 151 ALA B C 1
ATOM 3193 O O . ALA B 1 151 ? 14.375 -1.619 -23.5 1 97.69 151 ALA B O 1
ATOM 3194 N N . ALA B 1 152 ? 12.508 -0.551 -24.016 1 96.5 152 ALA B N 1
ATOM 3195 C CA . ALA B 1 152 ? 13.172 0.732 -24.219 1 96.5 152 ALA B CA 1
ATOM 3196 C C . ALA B 1 152 ? 13.836 1.222 -22.938 1 96.5 152 ALA B C 1
ATOM 3198 O O . ALA B 1 152 ? 14.93 1.778 -22.969 1 96.5 152 ALA B O 1
ATOM 3199 N N . ASP B 1 153 ? 13.125 1.046 -21.859 1 93.06 153 ASP B N 1
ATOM 3200 C CA . ASP B 1 153 ? 13.68 1.425 -20.562 1 93.06 153 ASP B CA 1
ATOM 3201 C C . ASP B 1 153 ? 14.938 0.614 -20.25 1 93.06 153 ASP B C 1
ATOM 3203 O O . ASP B 1 153 ? 15.938 1.166 -19.781 1 93.06 153 ASP B O 1
ATOM 3207 N N . ILE B 1 154 ? 14.914 -0.724 -20.422 1 93.56 154 ILE B N 1
ATOM 3208 C CA . ILE B 1 154 ? 16.047 -1.604 -20.188 1 93.56 154 ILE B CA 1
ATOM 3209 C C . ILE B 1 154 ? 17.234 -1.165 -21.047 1 93.56 154 ILE B C 1
ATOM 3211 O O . ILE B 1 154 ? 18.359 -1.051 -20.562 1 93.56 154 ILE B O 1
ATOM 3215 N N . ALA B 1 155 ? 16.953 -0.864 -22.297 1 93.06 155 ALA B N 1
ATOM 3216 C CA . ALA B 1 155 ? 17.984 -0.447 -23.234 1 93.06 155 ALA B CA 1
ATOM 3217 C C . ALA B 1 155 ? 18.609 0.879 -22.812 1 93.06 155 ALA B C 1
ATOM 3219 O O . ALA B 1 155 ? 19.828 1.064 -22.922 1 93.06 155 ALA B O 1
ATOM 3220 N N . ALA B 1 156 ? 17.781 1.812 -22.422 1 88.69 156 ALA B N 1
ATOM 3221 C CA . ALA B 1 156 ? 18.266 3.113 -21.969 1 88.69 156 ALA 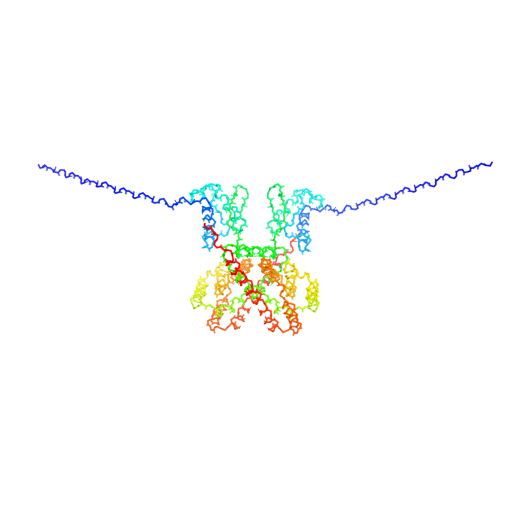B CA 1
ATOM 3222 C C . ALA B 1 156 ? 19.219 2.965 -20.781 1 88.69 156 ALA B C 1
ATOM 3224 O O . ALA B 1 156 ? 20.25 3.641 -20.719 1 88.69 156 ALA B O 1
ATOM 3225 N N . HIS B 1 157 ? 18.891 2.096 -19.891 1 85.5 157 HIS B N 1
ATOM 3226 C CA . HIS B 1 157 ? 19.75 1.871 -18.734 1 85.5 157 HIS B CA 1
ATOM 3227 C C . HIS B 1 157 ? 21.047 1.162 -19.125 1 85.5 157 HIS B C 1
ATOM 3229 O O . HIS B 1 157 ? 22.109 1.466 -18.594 1 85.5 157 HIS B O 1
ATOM 3235 N N . ALA B 1 158 ? 20.859 0.208 -19.953 1 86.81 158 ALA B N 1
ATOM 3236 C CA . ALA B 1 158 ? 22.047 -0.486 -20.469 1 86.81 158 ALA B CA 1
ATOM 3237 C C . ALA B 1 158 ? 23.031 0.495 -21.094 1 86.81 158 ALA B C 1
ATOM 3239 O O . ALA B 1 158 ? 24.234 0.372 -20.906 1 86.81 158 ALA B O 1
ATOM 3240 N N . GLU B 1 159 ? 22.5 1.416 -21.797 1 86.88 159 GLU B N 1
ATOM 3241 C CA . GLU B 1 159 ? 23.344 2.424 -22.453 1 86.88 159 GLU B CA 1
ATOM 3242 C C . GLU B 1 159 ? 24.031 3.316 -21.422 1 86.88 159 GLU B C 1
ATOM 3244 O O . GLU B 1 159 ? 25.203 3.658 -21.562 1 86.88 159 GLU B O 1
ATOM 3249 N N . LEU B 1 160 ? 23.281 3.674 -20.422 1 81 160 LEU B N 1
ATOM 3250 C CA . LEU B 1 160 ? 23.859 4.484 -19.359 1 81 160 LEU B CA 1
ATOM 3251 C C . LEU B 1 160 ? 25 3.742 -18.672 1 81 160 LEU B C 1
ATOM 3253 O O . LEU B 1 160 ? 26.031 4.344 -18.328 1 81 160 LEU B O 1
ATOM 3257 N N . PHE B 1 161 ? 24.812 2.537 -18.469 1 77.94 161 PHE B N 1
ATOM 3258 C CA . PHE B 1 161 ? 25.828 1.715 -17.844 1 77.94 161 PHE B CA 1
ATOM 3259 C C . PHE B 1 161 ? 27.078 1.654 -18.719 1 77.94 161 PHE B C 1
ATOM 3261 O O . PHE B 1 161 ? 28.203 1.756 -18.219 1 77.94 161 PHE B O 1
ATOM 3268 N N . ARG B 1 162 ? 26.844 1.471 -19.953 1 81.5 162 ARG B N 1
ATOM 3269 C CA . ARG B 1 162 ? 27.953 1.39 -20.891 1 81.5 162 ARG B CA 1
ATOM 3270 C C . ARG B 1 162 ? 28.766 2.682 -20.906 1 81.5 162 ARG B C 1
ATOM 3272 O O . ARG B 1 162 ? 29.984 2.652 -21.031 1 81.5 162 ARG B O 1
ATOM 3279 N N . LEU B 1 163 ? 28.141 3.76 -20.656 1 81.5 163 LEU B N 1
ATOM 3280 C CA . LEU B 1 163 ? 28.781 5.07 -20.688 1 81.5 163 LEU B CA 1
ATOM 3281 C C . LEU B 1 163 ? 29.359 5.438 -19.328 1 81.5 163 LEU B C 1
ATOM 3283 O O . LEU B 1 163 ? 29.891 6.535 -19.156 1 81.5 163 LEU B O 1
ATOM 3287 N N . GLY B 1 164 ? 29.234 4.578 -18.359 1 74.56 164 GLY B N 1
ATOM 3288 C CA . GLY B 1 164 ? 29.734 4.824 -17.016 1 74.56 164 GLY B CA 1
ATOM 3289 C C . GLY B 1 164 ? 28.891 5.809 -16.234 1 74.56 164 GLY B C 1
ATOM 3290 O O . GLY B 1 164 ? 29.375 6.41 -15.266 1 74.56 164 GLY B O 1
ATOM 3291 N N . GLN B 1 165 ? 27.766 6.082 -16.688 1 70.38 165 GLN B N 1
ATOM 3292 C CA . GLN B 1 165 ? 26.875 7.047 -16.062 1 70.38 165 GLN B CA 1
ATOM 3293 C C . GLN B 1 165 ? 25.781 6.344 -15.266 1 70.38 165 GLN B C 1
ATOM 3295 O O . GLN B 1 165 ? 24.766 6.953 -14.922 1 70.38 165 GLN B O 1
ATOM 3300 N N . GLY B 1 166 ? 26.078 5.078 -15.117 1 62.47 166 GLY B N 1
ATOM 3301 C CA . GLY B 1 166 ? 25.062 4.328 -14.383 1 62.47 166 GLY B CA 1
ATOM 3302 C C . GLY B 1 166 ? 25.047 4.664 -12.898 1 62.47 166 GLY B C 1
ATOM 3303 O O . GLY B 1 166 ? 26.094 4.793 -12.266 1 62.47 166 GLY B O 1
ATOM 3304 N N . SER B 1 167 ? 23.938 5.457 -12.461 1 60.59 167 SER B N 1
ATOM 3305 C CA . SER B 1 167 ? 23.766 5.691 -11.031 1 60.59 167 SER B CA 1
ATOM 3306 C C . SER B 1 167 ? 22.547 4.941 -10.492 1 60.59 167 SER B C 1
ATOM 3308 O O . SER B 1 167 ? 21.5 4.922 -11.125 1 60.59 167 SER B O 1
ATOM 3310 N N . ARG B 1 168 ? 22.844 4.105 -9.438 1 56.81 168 ARG B N 1
ATOM 3311 C CA . ARG B 1 168 ? 21.766 3.367 -8.797 1 56.81 168 ARG B CA 1
ATOM 3312 C C . ARG B 1 168 ? 20.734 4.316 -8.195 1 56.81 168 ARG B C 1
ATOM 3314 O O . ARG B 1 168 ? 19.641 3.891 -7.797 1 56.81 168 ARG B O 1
ATOM 3321 N N . THR B 1 169 ? 21.203 5.504 -8.164 1 56.06 169 THR B N 1
ATOM 3322 C CA . THR B 1 169 ? 20.328 6.461 -7.48 1 56.06 169 THR B CA 1
ATOM 3323 C C . THR B 1 169 ? 19.359 7.109 -8.469 1 56.06 169 THR B C 1
ATOM 3325 O O . THR B 1 169 ? 18.516 7.914 -8.078 1 56.06 169 THR B O 1
ATOM 3328 N N . ASN B 1 170 ? 19.453 6.695 -9.648 1 57.53 170 ASN B N 1
ATOM 3329 C CA . ASN B 1 170 ? 18.641 7.34 -10.672 1 57.53 170 ASN B CA 1
ATOM 3330 C C . ASN B 1 170 ? 17.203 6.848 -10.633 1 57.53 170 ASN B C 1
ATOM 3332 O O . ASN B 1 170 ? 16.953 5.672 -10.359 1 57.53 170 ASN B O 1
ATOM 3336 N N . ALA B 1 171 ? 16.391 7.848 -10.648 1 59.09 171 ALA B N 1
ATOM 3337 C CA . ALA B 1 171 ? 14.961 7.594 -10.734 1 59.09 171 ALA B CA 1
ATOM 3338 C C . ALA B 1 171 ? 14.648 6.555 -11.812 1 59.09 171 ALA B C 1
ATOM 3340 O O . ALA B 1 171 ? 13.633 5.859 -11.734 1 59.09 171 ALA B O 1
ATOM 3341 N N . SER B 1 172 ? 15.531 6.441 -12.625 1 63.53 172 SER B N 1
ATOM 3342 C CA . SER B 1 172 ? 15.344 5.52 -13.742 1 63.53 172 SER B CA 1
ATOM 3343 C C . SER B 1 172 ? 15.352 4.07 -13.266 1 63.53 172 SER B C 1
ATOM 3345 O O . SER B 1 172 ? 14.789 3.191 -13.922 1 63.53 172 SER B O 1
ATOM 3347 N N . VAL B 1 173 ? 15.906 3.881 -12.125 1 72.5 173 VAL B N 1
ATOM 3348 C CA . VAL B 1 173 ? 16.031 2.518 -11.625 1 72.5 173 VAL B CA 1
ATOM 3349 C C . VAL B 1 173 ? 14.664 1.978 -11.227 1 72.5 173 VAL B C 1
ATOM 3351 O O . VAL B 1 173 ? 14.391 0.788 -11.398 1 72.5 173 VAL B O 1
ATOM 3354 N N . SER B 1 174 ? 13.859 2.873 -10.859 1 82.69 174 SER B N 1
ATOM 3355 C CA . SER B 1 174 ? 12.539 2.441 -10.406 1 82.69 174 SER B CA 1
ATOM 3356 C C . SER B 1 174 ? 11.547 2.408 -11.562 1 82.69 174 SER B C 1
ATOM 3358 O O . SER B 1 174 ? 10.477 1.8 -11.453 1 82.69 174 SER B O 1
ATOM 3360 N N . GLU B 1 175 ? 11.953 2.955 -12.711 1 87.25 175 GLU B N 1
ATOM 3361 C CA . GLU B 1 175 ? 11.039 3.084 -13.844 1 87.25 175 GLU B CA 1
ATOM 3362 C C . GLU B 1 175 ? 10.648 1.715 -14.398 1 87.25 175 GLU B C 1
ATOM 3364 O O . GLU B 1 175 ? 9.5 1.508 -14.797 1 87.25 175 GLU B O 1
ATOM 3369 N N . PHE B 1 176 ? 11.57 0.766 -14.383 1 93.75 176 PHE B N 1
ATOM 3370 C CA . PHE B 1 176 ? 11.289 -0.589 -14.844 1 93.75 176 PHE B CA 1
ATOM 3371 C C . PHE B 1 176 ? 10.094 -1.173 -14.109 1 93.75 176 PHE B C 1
ATOM 3373 O O . PHE B 1 176 ? 9.164 -1.698 -14.734 1 93.75 176 PHE B O 1
ATOM 3380 N N . TYR B 1 177 ? 10.062 -1.037 -12.844 1 95.31 177 TYR B N 1
ATOM 3381 C CA . TYR B 1 177 ? 9.016 -1.614 -12.008 1 95.31 177 TYR B CA 1
ATOM 3382 C C . TYR B 1 177 ? 7.691 -0.895 -12.227 1 95.31 177 TYR B C 1
ATOM 3384 O O . TYR B 1 177 ? 6.629 -1.523 -12.234 1 95.31 177 TYR B O 1
ATOM 3392 N N . ARG B 1 178 ? 7.809 0.396 -12.398 1 91.25 178 ARG B N 1
ATOM 3393 C CA . ARG B 1 178 ? 6.605 1.17 -12.688 1 91.25 178 ARG B CA 1
ATOM 3394 C C . ARG B 1 178 ? 5.977 0.736 -14.008 1 91.25 178 ARG B C 1
ATOM 3396 O O . ARG B 1 178 ? 4.754 0.583 -14.094 1 91.25 178 ARG B O 1
ATOM 3403 N N . LEU B 1 179 ? 6.793 0.557 -15.008 1 95.25 179 LEU B N 1
ATOM 3404 C CA . LEU B 1 179 ? 6.301 0.149 -16.312 1 95.25 179 LEU B CA 1
ATOM 3405 C C . LEU B 1 179 ? 5.668 -1.237 -16.25 1 95.25 179 LEU B C 1
ATOM 3407 O O . LEU B 1 179 ? 4.621 -1.475 -16.859 1 95.25 179 LEU B O 1
ATOM 3411 N N . VAL B 1 180 ? 6.293 -2.137 -15.539 1 98 180 VAL B N 1
ATOM 3412 C CA . VAL B 1 180 ? 5.727 -3.469 -15.352 1 98 180 VAL B CA 1
ATOM 3413 C C . VAL B 1 180 ? 4.371 -3.363 -14.656 1 98 180 VAL B C 1
ATOM 3415 O O . VAL B 1 180 ? 3.396 -3.982 -15.086 1 98 180 VAL B O 1
ATOM 3418 N N . ALA B 1 181 ? 4.332 -2.592 -13.602 1 97.06 181 ALA B N 1
ATOM 3419 C CA . ALA B 1 181 ? 3.098 -2.428 -12.828 1 97.06 181 ALA B CA 1
ATOM 3420 C C . ALA B 1 181 ? 2.014 -1.76 -13.672 1 97.06 181 ALA B C 1
ATOM 3422 O O . ALA B 1 181 ? 0.836 -2.111 -13.57 1 97.06 181 ALA B O 1
ATOM 3423 N N . ARG B 1 182 ? 2.391 -0.811 -14.484 1 94.12 182 ARG B N 1
ATOM 3424 C CA . ARG B 1 182 ? 1.438 -0.121 -15.352 1 94.12 182 ARG B CA 1
ATOM 3425 C C . ARG B 1 182 ? 0.775 -1.093 -16.328 1 94.12 182 ARG B C 1
ATOM 3427 O O . ARG B 1 182 ? -0.405 -0.944 -16.641 1 94.12 182 ARG B O 1
ATOM 3434 N N . ALA B 1 183 ? 1.497 -2.062 -16.719 1 97.56 183 ALA B N 1
ATOM 3435 C CA . ALA B 1 183 ? 1.007 -3.047 -17.672 1 97.56 183 ALA B CA 1
ATOM 3436 C C . ALA B 1 183 ? -0.036 -3.963 -17.047 1 97.56 183 ALA B C 1
ATOM 3438 O O . ALA B 1 183 ? -0.688 -4.746 -17.734 1 97.56 183 ALA B O 1
ATOM 3439 N N . THR B 1 184 ? -0.221 -3.863 -15.734 1 97.75 184 THR B N 1
ATOM 3440 C CA . THR B 1 184 ? -1.287 -4.602 -15.07 1 97.75 184 THR B CA 1
ATOM 3441 C C . THR B 1 184 ? -2.645 -3.965 -15.352 1 97.75 184 THR B C 1
ATOM 3443 O O . THR B 1 184 ? -3.686 -4.598 -15.156 1 97.75 184 THR B O 1
ATOM 3446 N N . HIS B 1 185 ? -2.623 -2.689 -15.68 1 96.06 185 HIS B N 1
ATOM 3447 C CA . HIS B 1 185 ? -3.811 -1.86 -15.859 1 96.06 185 HIS B CA 1
ATOM 3448 C C . HIS B 1 185 ? -4.613 -1.766 -14.562 1 96.06 185 HIS B C 1
ATOM 3450 O O . HIS B 1 185 ? -5.844 -1.727 -14.594 1 96.06 185 HIS B O 1
ATOM 3456 N N . ASN B 1 186 ? -4.008 -1.853 -13.484 1 95.5 186 ASN B N 1
ATOM 3457 C CA . ASN B 1 186 ? -4.543 -1.634 -12.148 1 95.5 186 ASN B CA 1
ATOM 3458 C C . ASN B 1 186 ? -3.793 -0.524 -11.414 1 95.5 186 ASN B C 1
ATOM 3460 O O . ASN B 1 186 ? -2.656 -0.72 -10.984 1 95.5 186 ASN B O 1
ATOM 3464 N N . GLU B 1 187 ? -4.387 0.54 -11.172 1 89.44 187 GLU B N 1
ATOM 3465 C CA . GLU B 1 187 ? -3.744 1.741 -10.641 1 89.44 187 GLU B CA 1
ATOM 3466 C C . GLU B 1 187 ? -3.283 1.534 -9.203 1 89.44 187 GLU B C 1
ATOM 3468 O O . GLU B 1 187 ? -2.273 2.102 -8.781 1 89.44 187 GLU B O 1
ATOM 3473 N N . VAL B 1 188 ? -4.016 0.746 -8.5 1 91.5 188 VAL B N 1
ATOM 3474 C CA . VAL B 1 188 ? -3.641 0.5 -7.117 1 91.5 188 VAL B CA 1
ATOM 3475 C C . VAL B 1 188 ? -2.346 -0.309 -7.066 1 91.5 188 VAL B C 1
ATOM 3477 O O . VAL B 1 188 ? -1.425 0.028 -6.316 1 91.5 188 VAL B O 1
ATOM 3480 N N . ILE B 1 189 ? -2.26 -1.318 -7.848 1 95.75 189 ILE B N 1
ATOM 3481 C CA . ILE B 1 189 ? -1.058 -2.141 -7.914 1 95.75 189 ILE B CA 1
ATOM 3482 C C . ILE B 1 189 ? 0.124 -1.292 -8.383 1 95.75 189 ILE B C 1
ATOM 3484 O O . ILE B 1 189 ? 1.223 -1.39 -7.828 1 95.75 189 ILE B O 1
ATOM 3488 N N . GLU B 1 190 ? -0.125 -0.488 -9.383 1 92.25 190 GLU B N 1
ATOM 3489 C CA . GLU B 1 190 ? 0.917 0.421 -9.852 1 92.25 190 GLU B CA 1
ATOM 3490 C C . GLU B 1 190 ? 1.417 1.316 -8.719 1 92.25 190 GLU B C 1
ATOM 3492 O O . GLU B 1 190 ? 2.625 1.455 -8.523 1 92.25 190 GLU B O 1
ATOM 3497 N N . MET B 1 191 ? 0.553 1.818 -7.969 1 86.5 191 MET B N 1
ATOM 3498 C CA . MET B 1 191 ? 0.896 2.727 -6.879 1 86.5 191 MET B CA 1
ATOM 3499 C C . MET B 1 191 ? 1.694 2.002 -5.801 1 86.5 191 MET B C 1
ATOM 3501 O O . MET B 1 191 ? 2.676 2.539 -5.281 1 86.5 191 MET B O 1
ATOM 3505 N N . LEU B 1 192 ? 1.264 0.836 -5.449 1 92.5 192 LEU B N 1
ATOM 3506 C CA . LEU B 1 192 ? 1.912 0.087 -4.379 1 92.5 192 LEU B CA 1
ATOM 3507 C C . LEU B 1 192 ? 3.314 -0.348 -4.793 1 92.5 192 LEU B C 1
ATOM 3509 O O . LEU B 1 192 ? 4.266 -0.213 -4.02 1 92.5 192 LEU B O 1
ATOM 3513 N N . VAL B 1 193 ? 3.445 -0.858 -5.984 1 94.62 193 VAL B N 1
ATOM 3514 C CA . VAL B 1 193 ? 4.754 -1.256 -6.492 1 94.62 193 VAL B CA 1
ATOM 3515 C C . VAL B 1 193 ? 5.676 -0.04 -6.551 1 94.62 193 VAL B C 1
ATOM 3517 O O . VAL B 1 193 ? 6.832 -0.108 -6.129 1 94.62 193 VAL B O 1
ATOM 3520 N N . ASP B 1 194 ? 5.133 1.042 -7.059 1 87.44 194 ASP B N 1
ATOM 3521 C CA . ASP B 1 194 ? 5.91 2.271 -7.168 1 87.44 194 ASP B CA 1
ATOM 3522 C C . ASP B 1 194 ? 6.371 2.754 -5.797 1 87.44 194 ASP B C 1
ATOM 3524 O O . ASP B 1 194 ? 7.547 3.076 -5.609 1 87.44 194 ASP B O 1
ATOM 3528 N N . ALA B 1 195 ? 5.48 2.762 -4.887 1 84.12 195 ALA B N 1
ATOM 3529 C CA . ALA B 1 195 ? 5.785 3.236 -3.541 1 84.12 195 ALA B CA 1
ATOM 3530 C C . ALA B 1 195 ? 6.883 2.391 -2.9 1 84.12 195 ALA B C 1
ATOM 3532 O O . ALA B 1 195 ? 7.867 2.928 -2.381 1 84.12 195 ALA B O 1
ATOM 3533 N N . LEU B 1 196 ? 6.801 1.092 -2.906 1 91 196 LEU B N 1
ATOM 3534 C CA . LEU B 1 196 ? 7.777 0.212 -2.271 1 91 196 LEU B CA 1
ATOM 3535 C C . LEU B 1 196 ? 9.117 0.271 -3 1 91 196 LEU B C 1
ATOM 3537 O O . LEU B 1 196 ? 10.172 0.197 -2.371 1 91 196 LEU B O 1
ATOM 3541 N N . SER B 1 197 ? 9.031 0.4 -4.316 1 89.25 197 SER B N 1
ATOM 3542 C CA . SER B 1 197 ? 10.258 0.516 -5.09 1 89.25 197 SER B CA 1
ATOM 3543 C C . SER B 1 197 ? 11.008 1.806 -4.758 1 89.25 197 SER B C 1
ATOM 3545 O O . SER B 1 197 ? 12.234 1.818 -4.688 1 89.25 197 SER B O 1
ATOM 3547 N N . GLU B 1 198 ? 10.258 2.852 -4.582 1 80.19 198 GLU B N 1
ATOM 3548 C CA . GLU B 1 198 ? 10.867 4.121 -4.203 1 80.19 198 GLU B CA 1
ATOM 3549 C C . GLU B 1 198 ? 11.523 4.027 -2.83 1 80.19 198 GLU B C 1
ATOM 3551 O O . GLU B 1 198 ? 12.602 4.59 -2.611 1 80.19 198 GLU B O 1
ATOM 3556 N N . ILE B 1 199 ? 10.938 3.383 -1.916 1 81 199 ILE B N 1
ATOM 3557 C CA . ILE B 1 199 ? 11.508 3.215 -0.582 1 81 199 ILE B CA 1
ATOM 3558 C C . ILE B 1 199 ? 12.82 2.445 -0.672 1 81 199 ILE B C 1
ATOM 3560 O O . ILE B 1 199 ? 13.828 2.857 -0.091 1 81 199 ILE B O 1
ATOM 3564 N N . VAL B 1 200 ? 12.812 1.364 -1.399 1 85 200 VAL B N 1
ATOM 3565 C CA . VAL B 1 200 ? 14.016 0.542 -1.537 1 85 200 VAL B CA 1
ATOM 3566 C C . VAL B 1 200 ? 15.102 1.335 -2.254 1 85 200 VAL B C 1
ATOM 3568 O O . VAL B 1 200 ? 16.281 1.211 -1.926 1 85 200 VAL B O 1
ATOM 3571 N N . ARG B 1 201 ? 14.672 2.129 -3.248 1 80.5 201 ARG B N 1
ATOM 3572 C CA . ARG B 1 201 ? 15.641 2.992 -3.918 1 80.5 201 ARG B CA 1
ATOM 3573 C C . ARG B 1 201 ? 16.344 3.906 -2.92 1 80.5 201 ARG B C 1
ATOM 3575 O O . ARG B 1 201 ? 17.547 4.145 -3.029 1 80.5 201 ARG B O 1
ATOM 3582 N N . THR B 1 202 ? 15.633 4.406 -2.027 1 74.19 202 THR B N 1
ATOM 3583 C CA . THR B 1 202 ? 16.219 5.301 -1.032 1 74.19 202 THR B CA 1
ATOM 3584 C C . THR B 1 202 ? 17.203 4.551 -0.142 1 74.19 202 THR B C 1
ATOM 3586 O O . THR B 1 202 ? 18.219 5.109 0.285 1 74.19 202 THR B O 1
ATOM 3589 N N . PHE B 1 203 ? 16.875 3.262 0.171 1 75.75 203 PHE B N 1
ATOM 3590 C CA . PHE B 1 203 ? 17.797 2.432 0.924 1 75.75 203 PHE B CA 1
ATOM 3591 C C . PHE B 1 203 ? 19.094 2.219 0.142 1 75.75 203 PHE B C 1
ATOM 3593 O O . PHE B 1 203 ? 20.188 2.289 0.708 1 75.75 203 PHE B O 1
ATOM 3600 N N . THR B 1 204 ? 18.969 2.006 -1.072 1 76.25 204 THR B N 1
ATOM 3601 C CA . THR B 1 204 ? 20.109 1.722 -1.937 1 76.25 204 THR B CA 1
ATOM 3602 C C . THR B 1 204 ? 20.969 2.971 -2.133 1 76.25 204 THR B C 1
ATOM 3604 O O . THR B 1 204 ? 22.188 2.887 -2.182 1 76.25 204 THR B O 1
ATOM 3607 N N . ALA B 1 205 ? 20.297 4.078 -2.342 1 70.94 205 ALA B N 1
ATOM 3608 C CA . ALA B 1 205 ? 21 5.336 -2.58 1 70.94 205 ALA B CA 1
ATOM 3609 C C . ALA B 1 205 ? 21.922 5.676 -1.413 1 70.94 205 ALA B C 1
ATOM 3611 O O . ALA B 1 205 ? 22.953 6.309 -1.603 1 70.94 205 ALA B O 1
ATOM 3612 N N . ARG B 1 206 ? 21.469 5.246 -0.326 1 70.25 206 ARG B N 1
ATOM 3613 C CA . ARG B 1 206 ? 22.281 5.5 0.862 1 70.25 206 ARG B CA 1
ATOM 3614 C C . ARG B 1 206 ? 23.5 4.582 0.903 1 70.25 206 ARG B C 1
ATOM 3616 O O . ARG B 1 206 ? 24.516 4.91 1.521 1 70.25 206 ARG B O 1
ATOM 3623 N N . ILE B 1 207 ? 23.188 3.588 0.245 1 69.69 207 ILE B N 1
ATOM 3624 C CA . ILE B 1 207 ? 24.281 2.627 0.125 1 69.69 207 ILE B CA 1
ATOM 3625 C C . ILE B 1 207 ? 24.922 2.754 -1.252 1 69.69 207 ILE B C 1
ATOM 3627 O O . ILE B 1 207 ? 24.266 3.1 -2.23 1 69.69 207 ILE B O 1
ATOM 3631 N N . ASP B 1 208 ? 26.078 3.047 -1.455 1 61.66 208 ASP B N 1
ATOM 3632 C CA . ASP B 1 208 ? 26.766 3.195 -2.74 1 61.66 208 ASP B CA 1
ATOM 3633 C C . ASP B 1 208 ? 26.641 1.922 -3.574 1 61.66 208 ASP B C 1
ATOM 3635 O O . ASP B 1 208 ? 27.547 1.094 -3.588 1 61.66 208 ASP B O 1
ATOM 3639 N N . PRO B 1 209 ? 25.344 1.678 -4.016 1 56.94 209 PRO B N 1
ATOM 3640 C CA . PRO B 1 209 ? 25.516 0.372 -4.66 1 56.94 209 PRO B CA 1
ATOM 3641 C C . PRO B 1 209 ? 26.125 0.475 -6.059 1 56.94 209 PRO B C 1
ATOM 3643 O O . PRO B 1 209 ? 25.812 1.409 -6.801 1 56.94 209 PRO B O 1
ATOM 3646 N N . LYS B 1 210 ? 27.312 0.081 -6.281 1 60.62 210 LYS B N 1
ATOM 3647 C CA . LYS B 1 210 ? 27.859 -0.141 -7.617 1 60.62 210 LYS B CA 1
ATOM 3648 C C . LYS B 1 210 ? 26.812 -0.72 -8.555 1 60.62 210 LYS B C 1
ATOM 3650 O O . LYS B 1 210 ? 25.938 -1.481 -8.133 1 60.62 210 LYS B O 1
ATOM 3655 N N . PRO B 1 211 ? 26.781 -0.101 -9.656 1 58.56 211 PRO B N 1
ATOM 3656 C CA . PRO B 1 211 ? 25.812 -0.641 -10.625 1 58.56 211 PRO B CA 1
ATOM 3657 C C . PRO B 1 211 ? 25.875 -2.164 -10.719 1 58.56 211 PRO B C 1
ATOM 3659 O O . PRO B 1 211 ? 26.953 -2.754 -10.641 1 58.56 211 PRO B O 1
ATOM 3662 N N . ASN B 1 212 ? 24.828 -2.777 -10.375 1 65.06 212 ASN B N 1
ATOM 3663 C CA . ASN B 1 212 ? 24.75 -4.227 -10.516 1 65.06 212 ASN B CA 1
ATOM 3664 C C . ASN B 1 212 ? 24.516 -4.641 -11.969 1 65.06 212 ASN B C 1
ATOM 3666 O O . ASN B 1 212 ? 23.438 -4.441 -12.508 1 65.06 212 ASN B O 1
ATOM 3670 N N . GLU B 1 213 ? 25.594 -4.98 -12.609 1 64.25 213 GLU B N 1
ATOM 3671 C CA . GLU B 1 213 ? 25.484 -5.395 -14.008 1 64.25 213 GLU B CA 1
ATOM 3672 C C . GLU B 1 213 ? 24.453 -6.496 -14.188 1 64.25 213 GLU B C 1
ATOM 3674 O O . GLU B 1 213 ? 23.891 -6.652 -15.273 1 64.25 213 GLU B O 1
ATOM 3679 N N . ASN B 1 214 ? 24.125 -7.105 -13.18 1 83.94 214 ASN B N 1
ATOM 3680 C CA . ASN B 1 214 ? 23.188 -8.219 -13.281 1 83.94 214 ASN B CA 1
ATOM 3681 C C . ASN B 1 214 ? 21.75 -7.738 -13.375 1 83.94 214 ASN B C 1
ATOM 3683 O O . ASN B 1 214 ? 20.859 -8.5 -13.742 1 83.94 214 ASN B O 1
ATOM 3687 N N . MET B 1 215 ? 21.625 -6.512 -13.227 1 88.69 215 MET B N 1
ATOM 3688 C CA . MET B 1 215 ? 20.266 -5.961 -13.234 1 88.69 215 MET B CA 1
ATOM 3689 C C . MET B 1 215 ? 19.688 -5.973 -14.648 1 88.69 215 MET B C 1
ATOM 3691 O O . MET B 1 215 ? 18.547 -6.371 -14.852 1 88.69 215 MET B O 1
ATOM 3695 N N . ILE B 1 216 ? 20.531 -5.598 -15.609 1 90.38 216 ILE B N 1
ATOM 3696 C CA . ILE B 1 216 ? 20.094 -5.523 -17 1 90.38 216 ILE B CA 1
ATOM 3697 C C . ILE B 1 216 ? 19.734 -6.922 -17.5 1 90.38 216 ILE B C 1
ATOM 3699 O O . ILE B 1 216 ? 18.688 -7.105 -18.141 1 90.38 216 ILE B O 1
ATOM 3703 N N . SER B 1 217 ? 20.562 -7.816 -17.203 1 94.19 217 SER B N 1
ATOM 3704 C CA . SER B 1 217 ? 20.312 -9.188 -17.641 1 94.19 217 SER B CA 1
ATOM 3705 C C . SER B 1 217 ? 19.031 -9.734 -17 1 94.19 217 SER B C 1
ATOM 3707 O O . SER B 1 217 ? 18.219 -10.375 -17.688 1 94.19 217 SER B O 1
ATOM 3709 N N . ALA B 1 218 ? 18.859 -9.57 -15.758 1 95.62 218 ALA B N 1
ATOM 3710 C CA . ALA B 1 218 ? 17.672 -10.047 -15.055 1 95.62 218 ALA B CA 1
ATOM 3711 C C . ALA B 1 218 ? 16.406 -9.43 -15.633 1 95.62 218 ALA B C 1
ATOM 3713 O O . ALA B 1 218 ? 15.438 -10.141 -15.914 1 95.62 218 ALA B O 1
ATOM 3714 N N . ARG B 1 219 ? 16.406 -8.117 -15.875 1 96 219 ARG B N 1
ATOM 3715 C CA . ARG B 1 219 ? 15.227 -7.414 -16.375 1 96 219 ARG B CA 1
ATOM 3716 C C . ARG B 1 219 ? 14.898 -7.84 -17.797 1 96 219 ARG B C 1
ATOM 3718 O O . ARG B 1 219 ? 13.727 -7.996 -18.156 1 96 219 ARG B O 1
ATOM 3725 N N . SER B 1 220 ? 15.969 -8.078 -18.547 1 97.06 220 SER B N 1
ATOM 3726 C CA . SER B 1 220 ? 15.773 -8.555 -19.906 1 97.06 220 SER B CA 1
ATOM 3727 C C . SER B 1 220 ? 15.141 -9.945 -19.922 1 97.06 220 SER B C 1
ATOM 3729 O O . SER B 1 220 ? 14.258 -10.227 -20.719 1 97.06 220 SER B O 1
ATOM 3731 N N . ARG B 1 221 ? 15.602 -10.781 -19.078 1 98.19 221 ARG B N 1
ATOM 3732 C CA . ARG B 1 221 ? 15.047 -12.133 -18.969 1 98.19 221 ARG B CA 1
ATOM 3733 C C . ARG B 1 221 ? 13.602 -12.094 -18.5 1 98.19 221 ARG B C 1
ATOM 3735 O O . ARG B 1 221 ? 12.758 -12.828 -19.031 1 98.19 221 ARG B O 1
ATOM 3742 N N . VAL B 1 222 ? 13.281 -11.258 -17.547 1 98.56 222 VAL B N 1
ATOM 3743 C CA . VAL B 1 222 ? 11.906 -11.094 -17.062 1 98.56 222 VAL B CA 1
ATOM 3744 C C . VAL B 1 222 ? 11.008 -10.688 -18.234 1 98.56 222 VAL B C 1
ATOM 3746 O O . VAL B 1 222 ? 9.945 -11.281 -18.438 1 98.56 222 VAL B O 1
ATOM 3749 N N . LEU B 1 223 ? 11.492 -9.68 -18.969 1 98.56 223 LEU B N 1
ATOM 3750 C CA . LEU B 1 223 ? 10.695 -9.188 -20.078 1 98.56 223 LEU B CA 1
ATOM 3751 C C . LEU B 1 223 ? 10.477 -10.273 -21.109 1 98.56 223 LEU B C 1
ATOM 3753 O O . LEU B 1 223 ? 9.391 -10.398 -21.672 1 98.56 223 LEU B O 1
ATOM 3757 N N . ARG B 1 224 ? 11.539 -11.031 -21.391 1 98.38 224 ARG B N 1
ATOM 3758 C CA . ARG B 1 224 ? 11.438 -12.133 -22.328 1 98.38 224 ARG B CA 1
ATOM 3759 C C . ARG B 1 224 ? 10.336 -13.109 -21.922 1 98.38 224 ARG B C 1
ATOM 3761 O O . ARG B 1 224 ? 9.516 -13.508 -22.75 1 98.38 224 ARG B O 1
ATOM 3768 N N . TYR B 1 225 ? 10.289 -13.492 -20.703 1 98.75 225 TYR B N 1
ATOM 3769 C CA . TYR B 1 225 ? 9.289 -14.422 -20.188 1 98.75 225 TYR B CA 1
ATOM 3770 C C . TYR B 1 225 ? 7.906 -13.773 -20.156 1 98.75 225 TYR B C 1
ATOM 3772 O O . TYR B 1 225 ? 6.895 -14.445 -20.375 1 98.75 225 TYR B O 1
ATOM 3780 N N . MET B 1 226 ? 7.832 -12.438 -19.859 1 98.56 226 MET B N 1
ATOM 3781 C CA . MET B 1 226 ? 6.555 -11.734 -19.891 1 98.56 226 MET B CA 1
ATOM 3782 C C . MET B 1 226 ? 5.957 -11.742 -21.297 1 98.56 226 MET B C 1
ATOM 3784 O O . MET B 1 226 ? 4.762 -11.992 -21.469 1 98.56 226 MET B O 1
ATOM 3788 N N . ARG B 1 227 ? 6.77 -11.547 -22.297 1 97.94 227 ARG B N 1
ATOM 3789 C CA . ARG B 1 227 ? 6.309 -11.57 -23.688 1 97.94 227 ARG B CA 1
ATOM 3790 C C . ARG B 1 227 ? 5.809 -12.961 -24.078 1 97.94 227 ARG B C 1
ATOM 3792 O O . ARG B 1 227 ? 4.867 -13.086 -24.859 1 97.94 227 ARG B O 1
ATOM 3799 N N . ALA B 1 228 ? 6.426 -13.945 -23.562 1 98.25 228 ALA B N 1
ATOM 3800 C CA . ALA B 1 228 ? 6.031 -15.328 -23.797 1 98.25 228 ALA B CA 1
ATOM 3801 C C . ALA B 1 228 ? 4.84 -15.719 -22.922 1 98.25 228 ALA B C 1
ATOM 3803 O O . ALA B 1 228 ? 4.41 -16.875 -22.938 1 98.25 228 ALA B O 1
ATOM 3804 N N . ARG B 1 229 ? 4.414 -14.836 -22.109 1 98.38 229 ARG B N 1
ATOM 3805 C CA . ARG B 1 229 ? 3.293 -15.023 -21.188 1 98.38 229 ARG B CA 1
ATOM 3806 C C . ARG B 1 229 ? 3.576 -16.141 -20.188 1 98.38 229 ARG B C 1
ATOM 3808 O O . ARG B 1 229 ? 2.674 -16.891 -19.828 1 98.38 229 ARG B O 1
ATOM 3815 N N . ASP B 1 230 ? 4.812 -16.297 -19.922 1 98.5 230 ASP B N 1
ATOM 3816 C CA . ASP B 1 230 ? 5.246 -17.25 -18.922 1 98.5 230 ASP B CA 1
ATOM 3817 C C . ASP B 1 230 ? 5.508 -16.578 -17.578 1 98.5 230 ASP B C 1
ATOM 3819 O O . ASP B 1 230 ? 6.66 -16.312 -17.219 1 98.5 230 ASP B O 1
ATOM 3823 N N . ALA B 1 231 ? 4.445 -16.406 -16.875 1 98.5 231 ALA B N 1
ATOM 3824 C CA . ALA B 1 231 ? 4.496 -15.633 -15.625 1 98.5 231 ALA B CA 1
ATOM 3825 C C . ALA B 1 231 ? 5.355 -16.344 -14.578 1 98.5 231 ALA B C 1
ATOM 3827 O O . ALA B 1 231 ? 6.09 -15.695 -13.828 1 98.5 231 ALA B O 1
ATOM 3828 N N . ASP B 1 232 ? 5.262 -17.672 -14.523 1 98.12 232 ASP B N 1
ATOM 3829 C CA . ASP B 1 232 ? 5.988 -18.422 -13.508 1 98.12 232 ASP B CA 1
ATOM 3830 C C . ASP B 1 232 ? 7.492 -18.219 -13.648 1 98.12 232 ASP B C 1
ATOM 3832 O O . ASP B 1 232 ? 8.188 -17.938 -12.664 1 98.12 232 ASP B O 1
ATOM 3836 N N . ARG B 1 233 ? 7.992 -18.312 -14.82 1 98.62 233 ARG B N 1
ATOM 3837 C CA . ARG B 1 233 ? 9.422 -18.141 -15.039 1 98.62 233 ARG B CA 1
ATOM 3838 C C . ARG B 1 233 ? 9.828 -16.688 -14.852 1 98.62 233 ARG B C 1
ATOM 3840 O O . ARG B 1 233 ? 10.898 -16.391 -14.32 1 98.62 233 ARG B O 1
ATOM 3847 N N . ALA B 1 234 ? 8.992 -15.734 -15.344 1 98.75 234 ALA B N 1
ATOM 3848 C CA . ALA B 1 234 ? 9.281 -14.32 -15.133 1 98.75 234 ALA B CA 1
ATOM 3849 C C . ALA B 1 234 ? 9.406 -13.992 -13.648 1 98.75 234 ALA B C 1
ATOM 3851 O O . ALA B 1 234 ? 10.359 -13.328 -13.234 1 98.75 234 ALA B O 1
ATOM 3852 N N . CYS B 1 235 ? 8.492 -14.523 -12.867 1 98.62 235 CYS B N 1
ATOM 3853 C CA . CYS B 1 235 ? 8.484 -14.281 -11.43 1 98.62 235 CYS B CA 1
ATOM 3854 C C . CYS B 1 235 ? 9.703 -14.922 -10.766 1 98.62 235 CYS B C 1
ATOM 3856 O O . CYS B 1 235 ? 10.297 -14.336 -9.859 1 98.62 235 CYS B O 1
ATOM 3858 N N . ALA B 1 236 ? 10.047 -16.094 -11.219 1 98.62 236 ALA B N 1
ATOM 3859 C CA . ALA B 1 236 ? 11.211 -16.766 -10.641 1 98.62 236 ALA B CA 1
ATOM 3860 C C . ALA B 1 236 ? 12.477 -15.953 -10.852 1 98.62 236 ALA B C 1
ATOM 3862 O O . ALA B 1 236 ? 13.273 -15.781 -9.922 1 98.62 236 ALA B O 1
ATOM 3863 N N . VAL B 1 237 ? 12.688 -15.422 -12.023 1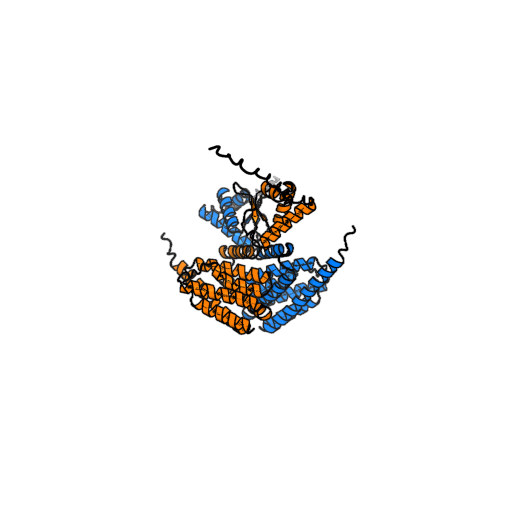 98.38 237 VAL B N 1
ATOM 3864 C CA . VAL B 1 237 ? 13.852 -14.602 -12.344 1 98.38 237 VAL B CA 1
ATOM 3865 C C . VAL B 1 237 ? 13.82 -13.32 -11.508 1 98.38 237 VAL B C 1
ATOM 3867 O O . VAL B 1 237 ? 14.836 -12.93 -10.922 1 98.38 237 VAL B O 1
ATOM 3870 N N . MET B 1 238 ? 12.656 -12.68 -11.43 1 98.25 238 MET B N 1
ATOM 3871 C CA . MET B 1 238 ? 12.539 -11.422 -10.695 1 98.25 238 MET B CA 1
ATOM 3872 C C . MET B 1 238 ? 12.789 -11.641 -9.203 1 98.25 238 MET B C 1
ATOM 3874 O O . MET B 1 238 ? 13.5 -10.859 -8.57 1 98.25 238 MET B O 1
ATOM 3878 N N . THR B 1 239 ? 12.211 -12.711 -8.703 1 98.19 239 THR B N 1
ATOM 3879 C CA . THR B 1 239 ? 12.391 -13.031 -7.289 1 98.19 239 THR B CA 1
ATOM 3880 C C . THR B 1 239 ? 13.867 -13.227 -6.965 1 98.19 239 THR B C 1
ATOM 3882 O O . THR B 1 239 ? 14.375 -12.672 -5.984 1 98.19 239 THR B O 1
ATOM 3885 N N . LYS B 1 240 ? 14.562 -14 -7.742 1 97.19 240 LYS B N 1
ATOM 3886 C CA . LYS B 1 240 ? 15.984 -14.227 -7.531 1 97.19 240 LYS B CA 1
ATOM 3887 C C . LYS B 1 240 ? 16.766 -12.922 -7.566 1 97.19 240 LYS B C 1
ATOM 3889 O O . LYS B 1 240 ? 17.641 -12.68 -6.723 1 97.19 240 LYS B O 1
ATOM 3894 N N . HIS B 1 241 ? 16.484 -12.07 -8.492 1 95 241 HIS B N 1
ATOM 3895 C CA . HIS B 1 241 ? 17.156 -10.789 -8.648 1 95 241 HIS B CA 1
ATOM 3896 C C . HIS B 1 241 ? 16.922 -9.891 -7.441 1 95 241 HIS B C 1
ATOM 3898 O O . HIS B 1 241 ? 17.875 -9.359 -6.863 1 95 241 HIS B O 1
ATOM 3904 N N . LEU B 1 242 ? 15.664 -9.727 -7.059 1 94.75 242 LEU B N 1
ATOM 3905 C CA . LEU B 1 242 ? 15.328 -8.805 -5.98 1 94.75 242 LEU B CA 1
ATOM 3906 C C . LEU B 1 242 ? 15.812 -9.336 -4.637 1 94.75 242 LEU B C 1
ATOM 3908 O O . LEU B 1 242 ? 16.188 -8.555 -3.754 1 94.75 242 LEU B O 1
ATOM 3912 N N . ARG B 1 243 ? 15.836 -10.664 -4.512 1 94.88 243 ARG B N 1
ATOM 3913 C CA . ARG B 1 243 ? 16.422 -11.227 -3.297 1 94.88 243 ARG B CA 1
ATOM 3914 C C . ARG B 1 243 ? 17.906 -10.898 -3.201 1 94.88 243 ARG B C 1
ATOM 3916 O O . ARG B 1 243 ? 18.406 -10.594 -2.119 1 94.88 243 ARG B O 1
ATOM 3923 N N . HIS B 1 244 ? 18.609 -11 -4.301 1 91.31 244 HIS B N 1
ATOM 3924 C CA . HIS B 1 244 ? 20.016 -10.625 -4.332 1 91.31 244 HIS B CA 1
ATOM 3925 C C . HIS B 1 244 ? 20.203 -9.164 -3.918 1 91.31 244 HIS B C 1
ATOM 3927 O O . HIS B 1 244 ? 21.109 -8.852 -3.148 1 91.31 244 HIS B O 1
ATOM 3933 N N . VAL B 1 245 ? 19.391 -8.328 -4.469 1 87.62 245 VAL B N 1
ATOM 3934 C CA . VAL B 1 245 ? 19.438 -6.91 -4.125 1 87.62 245 VAL B CA 1
ATOM 3935 C C . VAL B 1 245 ? 19.172 -6.73 -2.629 1 87.62 245 VAL B C 1
ATOM 3937 O O . VAL B 1 245 ? 19.875 -5.969 -1.958 1 87.62 245 VAL B O 1
ATOM 3940 N N . SER B 1 246 ? 18.172 -7.418 -2.158 1 89.38 246 SER B N 1
ATOM 3941 C CA . SER B 1 246 ? 17.828 -7.348 -0.744 1 89.38 246 SER B CA 1
ATOM 3942 C C . SER B 1 246 ? 18.984 -7.789 0.139 1 89.38 246 SER B C 1
ATOM 3944 O O . SER B 1 246 ? 19.297 -7.133 1.135 1 89.38 246 SER B O 1
ATOM 3946 N N . ASP B 1 247 ? 19.594 -8.859 -0.183 1 88.94 247 ASP B N 1
ATOM 3947 C CA . ASP B 1 247 ? 20.734 -9.383 0.567 1 88.94 247 ASP B CA 1
ATOM 3948 C C . ASP B 1 247 ? 21.891 -8.383 0.581 1 88.94 247 ASP B C 1
ATOM 3950 O O . ASP B 1 247 ? 22.562 -8.227 1.597 1 88.94 247 ASP B O 1
ATOM 3954 N N . TYR B 1 248 ? 22.094 -7.832 -0.524 1 84.12 248 TYR B N 1
ATOM 3955 C CA . TYR B 1 248 ? 23.156 -6.84 -0.631 1 84.12 248 TYR B CA 1
ATOM 3956 C C . TYR B 1 248 ? 22.891 -5.664 0.308 1 84.12 248 TYR B C 1
ATOM 3958 O O . TYR B 1 248 ? 23.797 -5.23 1.027 1 84.12 248 TYR B O 1
ATOM 3966 N N . ILE B 1 249 ? 21.703 -5.109 0.255 1 83.38 249 ILE B N 1
ATOM 3967 C CA . ILE B 1 249 ? 21.328 -3.977 1.097 1 83.38 249 ILE B CA 1
ATOM 3968 C C . ILE B 1 249 ? 21.5 -4.352 2.568 1 83.38 249 ILE B C 1
ATOM 3970 O O . ILE B 1 249 ? 22.047 -3.578 3.354 1 83.38 249 ILE B O 1
ATOM 3974 N N . GLU B 1 250 ? 21.047 -5.508 2.943 1 83.75 250 GLU B N 1
ATOM 3975 C CA . GLU B 1 250 ? 21.125 -5.961 4.328 1 83.75 250 GLU B CA 1
ATOM 3976 C C . GLU B 1 250 ? 22.578 -6.125 4.762 1 83.75 250 GLU B C 1
ATOM 3978 O O . GLU B 1 250 ? 22.938 -5.766 5.883 1 83.75 250 GLU B O 1
ATOM 3983 N N . ALA B 1 251 ? 23.375 -6.641 3.904 1 83.5 251 ALA B N 1
ATOM 3984 C CA . ALA B 1 251 ? 24.781 -6.832 4.203 1 83.5 251 ALA B CA 1
ATOM 3985 C C . ALA B 1 251 ? 25.484 -5.492 4.43 1 83.5 251 ALA B C 1
ATOM 3987 O O . ALA B 1 251 ? 26.344 -5.375 5.309 1 83.5 251 ALA B O 1
ATOM 3988 N N . GLN B 1 252 ? 25.141 -4.52 3.652 1 78.5 252 GLN B N 1
ATOM 3989 C CA . GLN B 1 252 ? 25.766 -3.203 3.771 1 78.5 252 GLN B CA 1
ATOM 3990 C C . GLN B 1 252 ? 25.297 -2.488 5.035 1 78.5 252 GLN B C 1
ATOM 3992 O O . GLN B 1 252 ? 26.062 -1.745 5.652 1 78.5 252 GLN B O 1
ATOM 3997 N N . ARG B 1 253 ? 24.062 -2.682 5.324 1 74.25 253 ARG B N 1
ATOM 3998 C CA . ARG B 1 253 ? 23.531 -2.098 6.547 1 74.25 253 ARG B CA 1
ATOM 3999 C C . ARG B 1 253 ? 24.25 -2.641 7.777 1 74.25 253 ARG B C 1
ATOM 4001 O O . ARG B 1 253 ? 24.594 -1.882 8.68 1 74.25 253 ARG B O 1
ATOM 4008 N N . VAL B 1 254 ? 24.516 -3.85 7.812 1 70.25 254 VAL B N 1
ATOM 4009 C CA . VAL B 1 254 ? 25.219 -4.496 8.914 1 70.25 254 VAL B CA 1
ATOM 4010 C C . VAL B 1 254 ? 26.656 -4.02 8.961 1 70.25 254 VAL B C 1
ATOM 4012 O O . VAL B 1 254 ? 27.219 -3.77 10.031 1 70.25 254 VAL B O 1
ATOM 4015 N N . ALA B 1 255 ? 27.219 -3.896 7.773 1 68.81 255 ALA B N 1
ATOM 4016 C CA . ALA B 1 255 ? 28.609 -3.441 7.684 1 68.81 255 ALA B CA 1
ATOM 4017 C C . ALA B 1 255 ? 28.734 -1.976 8.094 1 68.81 255 ALA B C 1
ATOM 4019 O O . ALA B 1 255 ? 29.703 -1.582 8.734 1 68.81 255 ALA B O 1
ATOM 4020 N N . GLY B 1 256 ? 27.812 -1.207 7.586 1 60.75 256 GLY B N 1
ATOM 4021 C CA . GLY B 1 256 ? 27.812 0.194 7.973 1 60.75 256 GLY B CA 1
ATOM 4022 C C . GLY B 1 256 ? 27.625 0.403 9.461 1 60.75 256 GLY B C 1
ATOM 4023 O O . GLY B 1 256 ? 28.219 1.312 10.055 1 60.75 256 GLY B O 1
ATOM 4024 N N . LEU B 1 257 ? 26.734 -0.32 10.023 1 55.09 257 LEU B N 1
ATOM 4025 C CA . LEU B 1 257 ? 26.547 -0.283 11.469 1 55.09 257 LEU B CA 1
ATOM 4026 C C . LEU B 1 257 ? 27.812 -0.739 12.195 1 55.09 257 LEU B C 1
ATOM 4028 O O . LEU B 1 257 ? 28.109 -0.258 13.289 1 55.09 257 LEU B O 1
ATOM 4032 N N . ALA B 1 258 ? 28.484 -1.702 11.578 1 51.84 258 ALA B N 1
ATOM 4033 C CA . ALA B 1 258 ? 29.75 -2.168 12.148 1 51.84 258 ALA B CA 1
ATOM 4034 C C . ALA B 1 258 ? 30.828 -1.087 12.062 1 51.84 258 ALA B C 1
ATOM 4036 O O . ALA B 1 258 ? 31.656 -0.966 12.961 1 51.84 258 ALA B O 1
ATOM 4037 N N . ASP B 1 259 ? 30.891 -0.443 10.961 1 47.59 259 ASP B N 1
ATOM 4038 C CA . ASP B 1 259 ? 31.891 0.597 10.773 1 47.59 259 ASP B CA 1
ATOM 4039 C C . ASP B 1 259 ? 31.594 1.817 11.641 1 47.59 259 ASP B C 1
ATOM 4041 O O . ASP B 1 259 ? 32.469 2.662 11.859 1 47.59 259 ASP B O 1
ATOM 4045 N N . ALA B 1 260 ? 30.328 2.146 11.859 1 48.34 260 ALA B N 1
ATOM 4046 C CA . ALA B 1 260 ? 30.016 3.229 12.797 1 48.34 260 ALA B CA 1
ATOM 4047 C C . ALA B 1 260 ? 30.594 2.932 14.18 1 48.34 260 ALA B C 1
ATOM 4049 O O . ALA B 1 260 ? 30.188 1.967 14.828 1 48.34 260 ALA B O 1
ATOM 4050 N N . GLY B 1 261 ? 31.828 2.807 14.336 1 39.91 261 GLY B N 1
ATOM 4051 C CA . GLY B 1 261 ? 32.688 2.602 15.492 1 39.91 261 GLY B CA 1
ATOM 4052 C C . GLY B 1 261 ? 32.031 3.039 16.797 1 39.91 261 GLY B C 1
ATOM 4053 O O . GLY B 1 261 ? 31.062 3.785 16.781 1 39.91 261 GLY B O 1
ATOM 4054 N N . PRO B 1 262 ? 32.156 2.209 17.906 1 39.56 262 PRO B N 1
ATOM 4055 C CA . PRO B 1 262 ? 31.844 2.75 19.234 1 39.56 262 PRO B CA 1
ATOM 4056 C C . PRO B 1 262 ? 32.188 4.234 19.359 1 39.56 262 PRO B C 1
ATOM 4058 O O . PRO B 1 262 ? 33.25 4.664 18.922 1 39.56 262 PRO B O 1
ATOM 4061 N N . SER B 1 263 ? 31.266 5.047 19.047 1 34.34 263 SER B N 1
ATOM 4062 C CA . SER B 1 263 ? 31.609 6.387 19.516 1 34.34 263 SER B CA 1
ATOM 4063 C C . SER B 1 263 ? 32.438 6.324 20.797 1 34.34 263 SER B C 1
ATOM 4065 O O . SER B 1 263 ? 32.094 5.617 21.734 1 34.34 263 SER B O 1
ATOM 4067 N N . ALA B 1 264 ? 33.719 6.715 20.672 1 34.53 264 ALA B N 1
ATOM 4068 C CA . ALA B 1 264 ? 34.594 6.973 21.797 1 34.53 264 ALA B CA 1
ATOM 4069 C C . ALA B 1 264 ? 33.844 7.695 22.922 1 34.53 264 ALA B C 1
ATOM 4071 O O . ALA B 1 264 ? 33.312 8.789 22.719 1 34.53 264 ALA B O 1
ATOM 4072 N N . ARG B 1 265 ? 33.375 6.992 23.984 1 26.52 265 ARG B N 1
ATOM 4073 C CA . ARG B 1 265 ? 33.594 7.672 25.266 1 26.52 265 ARG B CA 1
ATOM 4074 C C . ARG B 1 265 ? 35.062 8.062 25.422 1 26.52 265 ARG B C 1
ATOM 4076 O O . ARG B 1 265 ? 35.938 7.305 25.062 1 26.52 265 ARG B O 1
#

InterPro domains:
  IPR000524 Transcription regulator HTH, GntR [PF00392] (34-91)
  IPR000524 Transcription regulator HTH, GntR [PR00035] (55-69)
  IPR000524 Transcription regulator HTH, GntR [PR00035] (69-85)
  IPR000524 Transcription regulator HTH, GntR [PS50949] (30-100)
  IPR000524 Transcription regulator HTH, GntR [SM00345] (36-97)
  IPR000524 Transcription regulator HTH, GntR [cd07377] (33-98)
  IPR008920 Transcription regulator FadR/GntR, C-terminal [G3DSA:1.20.120.530] (122-250)
  IPR008920 Transcription regulator FadR/GntR, C-terminal [SSF48008] (122-249)
  IPR011711 GntR, C-terminal [PF07729] (123-243)
  IPR011711 GntR, C-terminal [SM00895] (122-244)
  IPR036388 Winged helix-like DNA-binding domain superfamily [G3DSA:1.10.10.10] (22-97)
  IPR036390 Winged helix DNA-binding domain superfamily [SSF46785] (26-101)

Radius of gyration: 30.61 Å; Cα contacts (8 Å, |Δi|>4): 630; chains: 2; bounding box: 70×95×156 Å

Secondary structure (DSSP, 8-state):
----------------------SS----HHHHHHHHHHHHHHHHHTTSS-TTPBPPPHHHHHHHHTS-HHHHHHHHHHHHHTTSEEEE-STT-EEEE---HHHHHHHHHHHHHHTTSS-HHHHHHHHHHHHHHHHHHHHHH--HHHHHHHHHHHHHHHHHHHTT---TTSTHHHHHHHHHHHTTT-HHHHHHHHHHHHHHHHHHHHS-PPP-THHHHHHHHHHHHHHTT-HHHHHHHHHHHHHHHHHHHHHHHHHHHHHS-----/----------------------SS----HHHHHHHHHHHHHHHHHTTSS-TTPBPPPHHHHHHHHTS-HHHHHHHHHHHHHTTSEEEE-STT-EEEE---HHHHHHHHHHHHHHTTSS-HHHHHHHHHHHHHHHHHHHHHH--HHHHHHHHHHHHHHHHHHHTT---TTSTHHHHHHHHHHHTTT-HHHHHHHHHHHHHHHHHHHHS-----THHHHHHHHHHHHHHTT-HHHHHHHHHHHHHHHHHHHHHHHHHHHHHS-----

Foldseek 3Di:
DPPPPPPPDPDDPDDPDDPPPPPADPQDLVRLLVVLLVVLVVCPVVVVADFFDFDDALVVVCVVNVHDSVSSVVSLVVCVVVQQWDFDDDPPTGIGGHLDFLRVVLVVVVVCCVVVNDPPLNLLVVLLVLLLVLLLLLLVQADPVLLVVLVVLLVVQVVCVVVVNRDLLDPSVLVNSLSSNVSSVDRNSSSNNSSSSVNLSVLVNVPRDDDDPCPSVLSVQLSVCSPVSNSVRSSVSSSVVSVVSVVVSVVSVVVVVVVVPPPDD/DPPPPPDPDDDDPDDPDPPPPPPADPQDLVRLLVVLLVVLVVCPVVVVADFFDFDDALVVSCVVNVHDSVSSVVSLVVCVVVQQWDFDDDPPTGIGGHLDFLRVVLVVVVVCCVVVNDPPLNLLVVLLVLLLVLLLLLLVQADPVLLVVLVVLLVVQVVCVVVVNRFLLDPSVLVNSLSSNVSSVDRNSSSNNSSSSVNVSVLVNVPRDDPDPVVSVLSVQLSVCSPVSNSVRSSVSSSVVSVVSVVVSVVVVVVVVVVVPPPDD

Solvent-accessible surface area (backbone atoms only — not comparable to full-atom values): 28258 Å² total; per-residue (Å²): 136,81,79,74,74,76,73,78,80,77,77,74,76,75,77,74,72,70,75,74,69,72,85,50,64,79,49,54,69,75,52,34,26,50,45,52,42,48,49,51,50,46,33,39,72,70,57,74,46,43,62,65,37,70,48,72,50,52,66,56,46,10,61,68,54,49,48,52,50,66,44,38,49,50,24,49,49,48,32,31,73,49,46,47,27,38,79,42,86,66,98,86,36,46,40,20,28,27,56,41,57,26,53,32,39,26,48,35,53,46,32,33,36,75,69,64,75,31,56,69,66,31,49,50,52,43,39,48,55,47,47,38,51,24,46,42,42,16,28,74,61,41,48,71,68,52,53,48,53,44,49,50,51,52,50,52,49,50,50,30,45,73,70,69,63,59,54,72,71,37,72,65,64,49,44,58,58,36,48,43,17,51,30,41,76,28,60,52,51,22,28,51,44,40,12,44,42,52,51,51,40,56,58,44,53,72,40,84,62,71,80,62,78,60,51,59,57,44,53,51,50,25,51,53,26,34,74,68,49,33,34,69,61,18,37,52,46,47,45,56,50,50,49,52,52,45,52,50,53,54,52,47,52,53,49,50,59,61,64,56,52,79,73,80,125,137,83,77,76,76,76,74,79,79,79,75,72,77,76,76,76,73,72,76,74,69,70,85,59,64,83,50,54,70,76,51,34,26,51,44,52,42,47,49,51,49,46,32,40,71,69,56,75,46,42,62,64,37,70,49,72,51,52,65,55,44,10,62,70,58,54,47,52,50,66,45,38,48,52,24,49,50,49,31,32,73,46,44,46,28,37,78,43,83,65,99,85,37,45,41,19,29,27,55,39,59,28,52,33,39,27,47,36,52,47,33,33,36,75,69,65,74,31,57,69,66,30,51,49,51,42,39,46,55,46,46,38,51,24,45,43,42,16,28,75,60,42,48,70,68,54,51,48,52,44,50,50,51,52,49,53,50,49,50,32,43,74,70,69,62,53,52,61,64,36,72,65,65,47,44,58,57,36,47,44,18,51,30,40,76,28,61,50,50,24,27,51,44,39,13,44,42,51,50,52,40,54,56,41,51,74,37,82,54,67,70,57,74,62,51,58,58,44,53,50,51,24,49,54,25,34,76,67,48,34,36,69,61,17,37,52,47,48,46,54,50,51,49,51,52,46,52,50,53,53,52,48,52,55,48,50,58,59,64,56,53,79,73,79,124